Protein AF-A0AB38JGW7-F1 (afdb_monomer)

Mean predicted aligned error: 7.18 Å

Sequence (415 aa):
MLVFEDGLAGRPLFRNVPVREELTQNGTLVRLRLKNPPLSEKGLLETDAIEQSVSQMVRDMLINMCALLDVDLKFEGPDDRDAKRLIEANEWSTLPADQLFDRIYTFDMKNPNYQKMYIEWRKYFIENEQSLFDEDGRVIGRAVLASGLENESTADVWWWPAPDAKTYVGGLLSDYVYNCLGAFSGAPLKADRNSSFPLANPSELQRWASTQIDLMDRKRFASSSTRYGAADLGRSVGVSLPSMPCGILRSGEISPDQLGDWLSTRNEVVIIPDWEINTYHSDSGSLVFRERQQGRQLDLPDNAIVIRLGSRNFFPE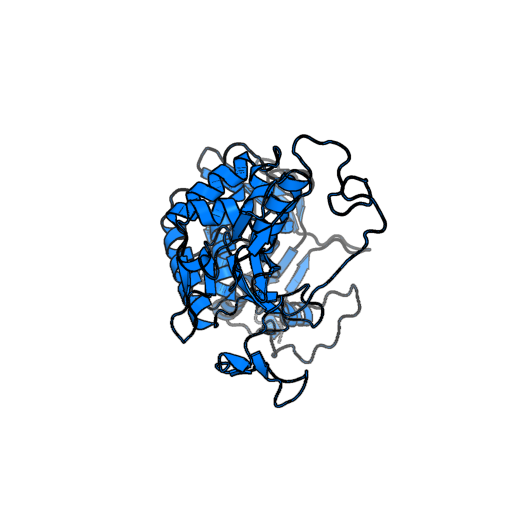EIQKTAKDSRFGDFGDLRLREWNPRNWWYQYGKSGSTALLLEHVLQQWGVTPHQVAEHFEQLALVSDKDTRAPIKLFESDQTVLIEGFRLRRPTEQSE

Structure (mmCIF, N/CA/C/O backbone):
data_AF-A0AB38JGW7-F1
#
_entry.id   AF-A0AB38JGW7-F1
#
loop_
_atom_site.group_PDB
_atom_site.id
_atom_site.type_symbol
_atom_site.label_atom_id
_atom_site.label_alt_id
_atom_site.label_comp_id
_atom_site.label_asym_id
_atom_site.label_entity_id
_atom_site.label_seq_id
_atom_site.pdbx_PDB_ins_code
_atom_site.Cartn_x
_atom_site.Cartn_y
_atom_site.Cartn_z
_atom_site.occupancy
_atom_site.B_iso_or_equiv
_atom_site.auth_seq_id
_atom_site.auth_comp_id
_atom_site.auth_asym_id
_atom_site.auth_atom_id
_atom_site.pdbx_PDB_model_num
ATOM 1 N N . MET A 1 1 ? 5.270 -11.989 -37.630 1.00 60.22 1 MET A N 1
ATOM 2 C CA . MET A 1 1 ? 4.219 -11.121 -38.213 1.00 60.22 1 MET A CA 1
ATOM 3 C C . MET A 1 1 ? 2.990 -11.277 -37.343 1.00 60.22 1 MET A C 1
ATOM 5 O O . MET A 1 1 ? 2.654 -12.416 -37.039 1.00 60.22 1 MET A O 1
ATOM 9 N N . LEU A 1 2 ? 2.376 -10.169 -36.918 1.00 63.53 2 LEU A N 1
ATOM 10 C CA . LEU A 1 2 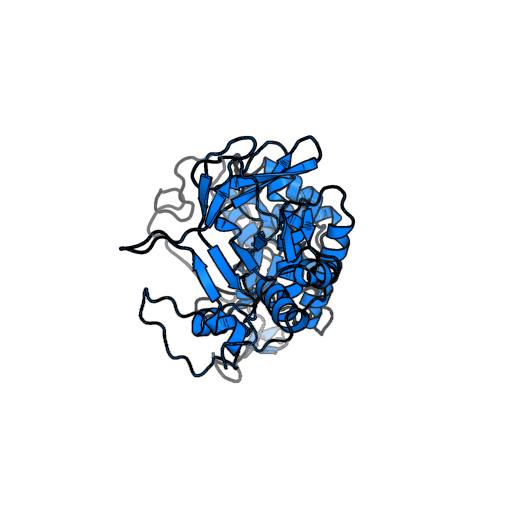? 1.141 -10.206 -36.133 1.00 63.53 2 LEU A CA 1
ATOM 11 C C . LEU A 1 2 ? -0.008 -10.620 -37.050 1.00 63.53 2 LEU A C 1
ATOM 13 O O . LEU A 1 2 ? -0.250 -9.971 -38.070 1.00 63.53 2 LEU A O 1
ATOM 17 N N . VAL A 1 3 ? -0.681 -11.711 -36.702 1.00 68.31 3 VAL A N 1
ATOM 18 C CA . VAL A 1 3 ? -1.895 -12.153 -37.385 1.00 68.31 3 VAL A CA 1
ATOM 19 C C . VAL A 1 3 ? -3.068 -11.900 -36.452 1.00 68.31 3 VAL A C 1
ATOM 21 O O . VAL A 1 3 ? -3.112 -12.415 -35.339 1.00 68.31 3 VAL A O 1
ATOM 24 N N . PHE A 1 4 ? -3.998 -11.070 -36.907 1.00 73.12 4 PHE A N 1
ATOM 25 C CA . PHE A 1 4 ? -5.227 -10.744 -36.195 1.00 73.12 4 PHE A CA 1
ATOM 26 C C . PHE A 1 4 ? -6.352 -11.621 -36.749 1.00 73.12 4 PHE A C 1
ATOM 28 O O . PHE A 1 4 ? -7.123 -11.161 -37.590 1.00 73.12 4 PHE A O 1
ATOM 35 N N . GLU A 1 5 ? -6.401 -12.897 -36.349 1.00 70.50 5 GLU A N 1
ATOM 36 C CA . GLU A 1 5 ? -7.411 -13.842 -36.863 1.00 70.50 5 GLU A CA 1
ATOM 37 C C . GLU A 1 5 ? -8.839 -13.389 -36.520 1.00 70.50 5 GLU A C 1
ATOM 39 O O . GLU A 1 5 ? -9.708 -13.410 -37.387 1.00 70.50 5 GLU A O 1
ATOM 44 N N . ASP A 1 6 ? -9.033 -12.830 -35.322 1.00 62.34 6 ASP A N 1
ATOM 45 C CA . ASP A 1 6 ? -10.312 -12.270 -34.860 1.00 62.34 6 ASP A CA 1
ATOM 46 C C . ASP A 1 6 ? -10.389 -10.733 -35.009 1.00 62.34 6 ASP A C 1
ATOM 48 O O . ASP A 1 6 ? -11.116 -10.039 -34.291 1.00 62.34 6 ASP A O 1
ATOM 52 N N . GLY A 1 7 ? -9.598 -10.155 -35.921 1.00 64.94 7 GLY A N 1
ATOM 53 C CA . GLY A 1 7 ? -9.474 -8.703 -36.072 1.00 64.94 7 GLY A CA 1
ATOM 54 C C . GLY A 1 7 ? -8.821 -8.020 -34.859 1.00 64.94 7 GLY A C 1
ATOM 55 O O . GLY A 1 7 ? -8.140 -8.651 -34.054 1.00 64.94 7 GLY A O 1
ATOM 56 N N . LEU A 1 8 ? -9.008 -6.701 -34.715 1.00 60.09 8 LEU A N 1
ATOM 57 C CA . LEU A 1 8 ? -8.386 -5.909 -33.633 1.00 60.09 8 LEU A CA 1
ATOM 58 C C . LEU A 1 8 ? -8.893 -6.271 -32.223 1.00 60.09 8 LEU A C 1
ATOM 60 O O . LEU A 1 8 ? -8.347 -5.774 -31.240 1.00 60.09 8 LEU A O 1
ATOM 64 N N . ALA A 1 9 ? -9.942 -7.093 -32.127 1.00 50.00 9 ALA A N 1
ATOM 65 C CA . ALA A 1 9 ? -10.519 -7.546 -30.866 1.00 50.00 9 ALA A CA 1
ATOM 66 C C . ALA A 1 9 ? -9.796 -8.774 -30.278 1.00 50.00 9 ALA A C 1
ATOM 68 O O . ALA A 1 9 ? -9.919 -9.029 -29.081 1.00 50.00 9 ALA A O 1
ATOM 69 N N . GLY A 1 10 ? -9.042 -9.522 -31.092 1.00 45.62 10 GLY A N 1
ATOM 70 C CA . GLY A 1 10 ? -8.282 -10.695 -30.656 1.00 45.62 10 GLY A CA 1
ATOM 71 C C . GLY A 1 10 ? -6.842 -10.370 -30.256 1.00 45.62 10 GLY A C 1
ATOM 72 O O . GLY A 1 10 ? -6.245 -9.400 -30.733 1.00 45.62 10 GLY A O 1
ATOM 73 N N . ARG A 1 11 ? -6.243 -11.215 -29.403 1.00 46.97 11 ARG A N 1
ATOM 74 C CA . ARG A 1 11 ? -4.789 -11.186 -29.182 1.00 46.97 11 ARG A CA 1
ATOM 75 C C . ARG A 1 11 ? -4.101 -11.591 -30.490 1.00 46.97 11 ARG A C 1
ATOM 77 O O . ARG A 1 11 ? -4.395 -12.671 -30.998 1.00 46.97 11 ARG A O 1
ATOM 84 N N . PRO A 1 12 ? -3.195 -10.768 -31.042 1.00 62.00 12 PRO A N 1
ATOM 85 C CA . PRO A 1 12 ? -2.513 -11.137 -32.267 1.00 62.00 12 PRO A CA 1
ATOM 86 C C . PRO A 1 12 ? -1.656 -12.379 -32.033 1.00 62.00 12 PRO A C 1
ATOM 88 O O . PRO A 1 12 ? -0.916 -12.467 -31.052 1.00 62.00 12 PRO A O 1
ATOM 91 N N . LEU A 1 13 ? -1.741 -13.329 -32.958 1.00 61.72 13 LEU A N 1
ATOM 92 C CA . LEU A 1 13 ? -0.925 -14.530 -32.932 1.00 61.72 13 LEU A CA 1
ATOM 93 C C . LEU A 1 13 ? 0.419 -14.248 -33.604 1.00 61.72 13 LEU A C 1
ATOM 95 O O . LEU A 1 13 ? 0.492 -13.664 -34.693 1.00 61.72 13 LEU A O 1
ATOM 99 N N . PHE A 1 14 ? 1.495 -14.684 -32.953 1.00 56.22 14 PHE A N 1
ATOM 100 C CA . PHE A 1 14 ? 2.815 -14.727 -33.561 1.00 56.22 14 PHE A CA 1
ATOM 101 C C . PHE A 1 14 ? 2.929 -16.001 -34.390 1.00 56.22 14 PHE A C 1
ATOM 103 O O . PHE A 1 14 ? 2.979 -17.102 -33.848 1.00 56.22 14 PHE A O 1
ATOM 110 N N . ARG A 1 15 ? 3.013 -15.855 -35.715 1.00 76.25 15 ARG A N 1
ATOM 111 C CA . ARG A 1 15 ? 3.479 -16.942 -36.583 1.00 76.25 15 ARG A CA 1
ATOM 112 C C . ARG A 1 15 ? 4.922 -16.714 -37.005 1.00 76.25 15 ARG A C 1
ATOM 114 O O . ARG A 1 15 ? 5.319 -15.571 -37.274 1.00 76.25 15 ARG A O 1
ATOM 121 N N . ASN A 1 16 ? 5.656 -17.816 -37.144 1.00 65.00 16 ASN A N 1
ATOM 122 C CA . ASN A 1 16 ? 6.935 -17.824 -37.841 1.00 65.00 16 ASN A CA 1
ATOM 123 C C . ASN A 1 16 ? 6.730 -17.306 -39.266 1.00 65.00 16 ASN A C 1
ATOM 125 O O . ASN A 1 16 ? 5.811 -17.718 -39.982 1.00 65.00 16 ASN A O 1
ATOM 129 N N . VAL A 1 17 ? 7.567 -16.349 -39.647 1.00 65.19 17 VAL A N 1
ATOM 130 C CA . VAL A 1 17 ? 7.479 -15.671 -40.934 1.00 65.19 17 VAL A CA 1
ATOM 131 C C . VAL A 1 17 ? 8.512 -16.307 -41.860 1.00 65.19 17 VAL A C 1
ATOM 133 O O . VAL A 1 17 ? 9.681 -16.367 -41.492 1.00 65.19 17 VAL A O 1
ATOM 136 N N . PRO A 1 18 ? 8.121 -16.821 -43.037 1.00 75.25 18 PRO A N 1
ATOM 137 C CA . PRO A 1 18 ? 9.083 -17.239 -44.048 1.00 75.25 18 PRO A CA 1
ATOM 138 C C . PRO A 1 18 ? 10.001 -16.065 -44.414 1.00 75.25 18 PRO A C 1
ATOM 140 O O . PRO A 1 18 ? 9.517 -14.946 -44.517 1.00 75.25 18 PRO A O 1
ATOM 143 N N . VAL A 1 19 ? 11.278 -16.318 -44.717 1.00 74.19 19 VAL A N 1
ATOM 144 C CA . VAL A 1 19 ? 12.294 -15.288 -45.058 1.00 74.19 19 VAL A CA 1
ATOM 145 C C . VAL A 1 19 ? 11.811 -14.253 -46.095 1.00 74.19 19 VAL A C 1
ATOM 147 O O . VAL A 1 19 ? 12.186 -13.090 -46.058 1.00 74.19 19 VAL A O 1
ATOM 150 N N . ARG A 1 20 ? 10.924 -14.648 -47.015 1.00 76.62 20 ARG A N 1
ATOM 151 C CA . ARG A 1 20 ? 10.326 -13.766 -48.039 1.00 76.62 20 ARG A CA 1
ATOM 152 C C . ARG A 1 20 ? 9.275 -12.768 -47.524 1.00 76.62 20 ARG A C 1
ATOM 154 O O . ARG A 1 20 ? 8.905 -11.856 -48.251 1.00 76.62 20 ARG A O 1
ATOM 161 N N . GLU A 1 21 ? 8.733 -12.999 -46.335 1.00 66.94 21 GLU A N 1
ATOM 162 C CA . GLU A 1 21 ? 7.707 -12.182 -45.675 1.00 66.94 21 GLU A CA 1
ATOM 163 C C . GLU A 1 21 ? 8.296 -11.387 -44.498 1.00 66.94 21 GLU A C 1
ATOM 165 O O . GLU A 1 21 ? 7.583 -10.609 -43.859 1.00 66.94 21 GLU A O 1
ATOM 170 N N . GLU A 1 22 ? 9.587 -11.572 -44.200 1.00 68.44 22 GLU A N 1
ATOM 171 C CA . GLU A 1 22 ? 10.311 -10.693 -43.292 1.00 68.44 22 GLU A CA 1
ATOM 172 C C . GLU A 1 22 ? 10.326 -9.283 -43.881 1.00 68.44 22 GLU A C 1
ATOM 174 O O . GLU A 1 22 ? 10.636 -9.065 -45.055 1.00 68.44 22 GLU A O 1
ATOM 179 N N . LEU A 1 23 ? 9.944 -8.307 -43.062 1.00 62.38 23 LEU A N 1
ATOM 180 C CA . LEU A 1 23 ? 9.947 -6.917 -43.484 1.00 62.38 23 LEU A CA 1
ATOM 181 C C . LEU A 1 23 ? 11.404 -6.489 -43.682 1.00 62.38 23 LEU A C 1
ATOM 183 O O . LEU A 1 23 ? 12.185 -6.437 -42.738 1.00 62.38 23 LEU A O 1
ATOM 187 N N . THR A 1 24 ? 11.763 -6.162 -44.922 1.00 64.81 24 THR A N 1
ATOM 188 C CA . THR A 1 24 ? 13.088 -5.635 -45.288 1.00 64.81 24 THR A CA 1
ATOM 189 C C . THR A 1 24 ? 13.316 -4.202 -44.796 1.00 64.81 24 THR A C 1
ATOM 191 O O . THR A 1 24 ? 14.420 -3.673 -44.912 1.00 64.81 24 THR A O 1
ATOM 194 N N . GLN A 1 25 ? 12.276 -3.564 -44.256 1.00 57.41 25 GLN A N 1
ATOM 195 C CA . GLN A 1 25 ? 12.284 -2.223 -43.683 1.00 57.41 25 GLN A CA 1
ATOM 196 C C . GLN A 1 25 ? 11.546 -2.229 -42.340 1.00 57.41 25 GLN A C 1
ATOM 198 O O . GLN A 1 25 ? 10.728 -3.109 -42.077 1.00 57.41 25 GLN A O 1
ATOM 203 N N . ASN A 1 26 ? 11.835 -1.237 -41.495 1.00 58.88 26 ASN A N 1
ATOM 204 C CA . ASN A 1 26 ? 11.199 -1.060 -40.186 1.00 58.88 26 ASN A CA 1
ATOM 205 C C . ASN A 1 26 ? 9.671 -1.201 -40.295 1.00 58.88 26 ASN A C 1
ATOM 207 O O . ASN A 1 26 ? 9.071 -0.576 -41.167 1.00 58.88 26 ASN A O 1
ATOM 211 N N . GLY A 1 27 ? 9.052 -1.994 -39.411 1.00 72.94 27 GLY A N 1
ATOM 212 C CA . GLY A 1 27 ? 7.640 -2.362 -39.551 1.00 72.94 27 GLY A CA 1
ATOM 213 C C . GLY A 1 27 ? 6.692 -1.165 -39.581 1.00 72.94 27 GLY A C 1
ATOM 214 O O . GLY A 1 27 ? 6.035 -0.922 -40.589 1.00 72.94 27 GLY A O 1
ATOM 215 N N . THR A 1 28 ? 6.669 -0.374 -38.509 1.00 77.19 28 THR A N 1
ATOM 216 C CA . THR A 1 28 ? 5.819 0.820 -38.409 1.00 77.19 28 THR A CA 1
ATOM 217 C C . THR A 1 28 ? 6.679 2.030 -38.082 1.00 77.19 28 THR A C 1
ATOM 219 O O . THR A 1 28 ? 7.372 2.043 -37.067 1.00 77.19 28 THR A O 1
ATOM 222 N N . LEU A 1 29 ? 6.612 3.071 -38.916 1.00 81.94 29 LEU A N 1
ATOM 223 C CA . LEU A 1 29 ? 7.242 4.358 -38.633 1.00 81.94 29 LEU A CA 1
ATOM 224 C C . LEU A 1 29 ? 6.202 5.342 -38.095 1.00 81.94 29 LEU A C 1
ATOM 226 O O . LEU A 1 29 ? 5.316 5.781 -38.826 1.00 81.94 29 LEU A O 1
ATOM 230 N N . VAL A 1 30 ? 6.353 5.735 -36.832 1.00 81.75 30 VAL A N 1
ATOM 231 C CA . VAL A 1 30 ? 5.539 6.782 -36.205 1.00 81.75 30 VAL A CA 1
ATOM 232 C C . VAL A 1 30 ? 6.363 8.065 -36.127 1.00 81.75 30 VAL A C 1
ATOM 234 O O . VAL A 1 30 ? 7.494 8.054 -35.649 1.00 81.75 30 VAL A O 1
ATOM 237 N N . ARG A 1 31 ? 5.807 9.185 -36.605 1.00 86.69 31 ARG A N 1
ATOM 238 C CA . ARG A 1 31 ? 6.418 10.518 -36.490 1.00 86.69 31 ARG A CA 1
ATOM 239 C C . ARG A 1 31 ? 5.485 11.437 -35.720 1.00 86.69 31 ARG A C 1
ATOM 241 O O . ARG A 1 31 ? 4.328 11.597 -36.096 1.00 86.69 31 ARG A O 1
ATOM 248 N N . LEU A 1 32 ? 6.011 12.065 -34.677 1.00 85.69 32 LEU A N 1
ATOM 249 C CA . LEU A 1 32 ? 5.280 13.009 -33.841 1.00 85.69 32 LEU A CA 1
ATOM 250 C C . LEU A 1 32 ? 5.954 14.376 -33.932 1.00 85.69 32 LEU A C 1
ATOM 252 O O . LEU A 1 32 ? 7.172 14.486 -33.809 1.00 85.69 32 LEU A O 1
ATOM 256 N N . ARG A 1 33 ? 5.157 15.425 -34.153 1.00 92.00 33 ARG A N 1
ATOM 257 C CA . ARG A 1 33 ? 5.621 16.813 -34.082 1.00 92.00 33 ARG A CA 1
ATOM 258 C C . ARG A 1 33 ? 5.143 17.412 -32.767 1.00 92.00 33 ARG A C 1
ATOM 260 O O . ARG A 1 33 ? 3.940 17.563 -32.565 1.00 92.00 33 ARG A O 1
ATOM 267 N N . LEU A 1 34 ? 6.080 17.759 -31.890 1.00 89.31 34 LEU A N 1
ATOM 268 C CA . LEU A 1 34 ? 5.763 18.408 -30.621 1.00 89.31 34 LEU A CA 1
ATOM 269 C C . LEU A 1 34 ? 5.289 19.846 -30.865 1.00 89.31 34 LEU A C 1
ATOM 271 O O . LEU A 1 34 ? 5.826 20.548 -31.725 1.00 89.31 34 LEU A O 1
ATOM 275 N N . LYS A 1 35 ? 4.266 20.275 -30.115 1.00 94.06 35 LYS A N 1
ATOM 276 C CA . LYS A 1 35 ? 3.752 21.655 -30.173 1.00 94.06 35 LYS A CA 1
ATOM 277 C C . LYS A 1 35 ? 4.734 22.648 -29.557 1.00 94.06 35 LYS A C 1
ATOM 279 O O . LYS A 1 35 ? 4.896 23.742 -30.084 1.00 94.06 35 LYS A O 1
ATOM 284 N N . ASN A 1 36 ? 5.379 22.240 -28.467 1.00 92.44 36 ASN A N 1
ATOM 285 C CA . ASN A 1 36 ? 6.357 23.035 -27.741 1.00 92.44 36 ASN A CA 1
ATOM 286 C C . ASN A 1 36 ? 7.736 22.357 -27.815 1.00 92.44 36 ASN A C 1
ATOM 288 O O . ASN A 1 36 ? 7.797 21.127 -27.930 1.00 92.44 36 ASN A O 1
ATOM 292 N N . PRO A 1 37 ? 8.840 23.122 -27.737 1.00 87.25 37 PRO A N 1
ATOM 293 C CA . PRO A 1 37 ? 10.176 22.555 -27.584 1.00 87.25 37 PRO A CA 1
ATOM 294 C C . PRO A 1 37 ? 10.247 21.611 -26.370 1.00 87.25 37 PRO A C 1
ATOM 296 O O . PRO A 1 37 ? 9.626 21.928 -25.352 1.00 87.25 37 PRO A O 1
ATOM 299 N N . PRO A 1 38 ? 11.010 20.498 -26.428 1.00 86.31 38 PRO A N 1
ATOM 300 C CA . PRO A 1 38 ? 11.108 19.541 -25.322 1.00 86.31 38 PRO A CA 1
ATOM 301 C C . PRO A 1 38 ? 11.465 20.174 -23.972 1.00 86.31 38 PRO A C 1
ATOM 303 O O . PRO A 1 38 ? 10.896 19.775 -22.966 1.00 86.31 38 PRO A O 1
ATOM 306 N N . LEU A 1 39 ? 12.344 21.182 -23.984 1.00 86.31 39 LEU A N 1
ATOM 307 C CA . LEU A 1 39 ? 12.872 21.905 -22.816 1.00 86.31 39 LEU A CA 1
ATOM 308 C C . LEU A 1 39 ? 12.099 23.188 -22.460 1.00 86.31 39 LEU A C 1
ATOM 310 O O . LEU A 1 39 ? 12.620 24.079 -21.805 1.00 86.31 39 LEU A O 1
ATOM 314 N N . SER A 1 40 ? 10.897 23.381 -22.991 1.00 87.12 40 SER A N 1
ATOM 315 C CA . SER A 1 40 ? 10.069 24.498 -22.519 1.00 87.12 40 SER A CA 1
ATOM 316 C C . SER A 1 40 ? 9.300 24.080 -21.267 1.00 87.12 40 SER A C 1
ATOM 318 O O . SER A 1 40 ? 9.058 22.892 -21.073 1.00 87.12 40 SER A O 1
ATOM 320 N N . GLU A 1 41 ? 8.822 25.039 -20.472 1.00 85.12 41 GLU A N 1
ATOM 321 C CA . GLU A 1 41 ? 7.916 24.770 -19.336 1.00 85.12 41 GLU A CA 1
ATOM 322 C C . GLU A 1 41 ? 6.666 23.966 -19.742 1.00 85.12 41 GLU A C 1
ATOM 324 O O . GLU A 1 41 ? 6.075 23.266 -18.935 1.00 85.12 41 GLU A O 1
ATOM 329 N N . LYS A 1 42 ? 6.247 24.070 -21.011 1.00 88.81 42 LYS A N 1
ATOM 330 C CA . LYS A 1 42 ? 5.123 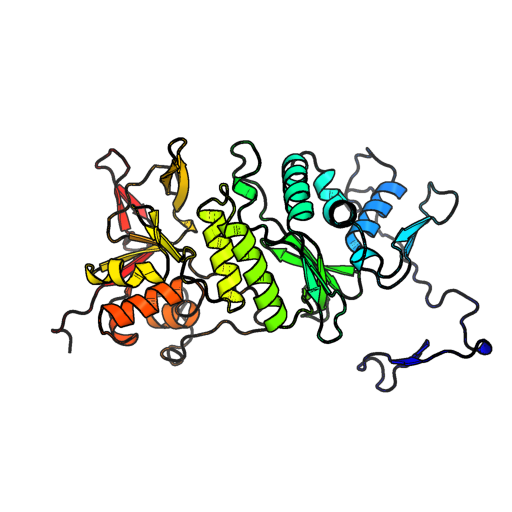23.315 -21.599 1.00 88.81 42 LYS A CA 1
ATOM 331 C C . LYS A 1 42 ? 5.593 22.176 -22.513 1.00 88.81 42 LYS A C 1
ATOM 333 O O . LYS A 1 42 ? 4.829 21.695 -23.358 1.00 88.81 42 LYS A O 1
ATOM 338 N N . GLY A 1 43 ? 6.881 21.862 -22.459 1.00 87.56 43 GLY A N 1
ATOM 339 C CA . GLY A 1 43 ? 7.554 20.824 -23.224 1.00 87.56 43 GLY A CA 1
ATOM 340 C C . GLY A 1 43 ? 7.452 19.471 -22.538 1.00 87.56 43 GLY A C 1
ATOM 341 O O . GLY A 1 43 ? 7.011 19.379 -21.406 1.00 87.56 43 GLY A O 1
ATOM 342 N N . LEU A 1 44 ? 7.880 18.412 -23.225 1.00 86.25 44 LEU A N 1
ATOM 343 C CA . LEU A 1 44 ? 7.833 17.046 -22.687 1.00 86.25 44 LEU A CA 1
ATOM 344 C C . LEU A 1 44 ? 8.710 16.852 -21.437 1.00 86.25 44 LEU A C 1
ATOM 346 O O . LEU A 1 44 ? 8.422 15.978 -20.633 1.00 86.25 44 LEU A O 1
ATOM 350 N N . LEU A 1 45 ? 9.796 17.619 -21.312 1.00 85.56 45 LEU A N 1
ATOM 351 C CA . LEU A 1 45 ? 10.763 17.484 -20.220 1.00 85.56 45 LEU A CA 1
ATOM 352 C C . LEU A 1 45 ? 10.546 18.512 -19.099 1.00 85.56 45 LEU A C 1
ATOM 354 O O . LEU A 1 45 ? 11.249 18.441 -18.099 1.00 85.56 45 LEU A O 1
ATOM 358 N N . GLU A 1 46 ? 9.622 19.463 -19.292 1.00 84.19 46 GLU A N 1
ATOM 359 C CA . GLU A 1 46 ? 9.162 20.447 -18.295 1.00 84.19 46 GLU A CA 1
ATOM 360 C C . GLU A 1 46 ? 10.275 21.154 -17.490 1.00 84.19 46 GLU A C 1
ATOM 362 O O . GLU A 1 46 ? 10.097 21.487 -16.323 1.00 84.19 46 GLU A O 1
ATOM 367 N N . THR A 1 47 ? 11.433 21.416 -18.103 1.00 77.06 47 THR A N 1
ATOM 368 C CA . THR A 1 47 ? 12.543 22.136 -17.456 1.00 77.06 47 THR A CA 1
ATOM 369 C C . THR A 1 47 ? 13.239 23.074 -18.428 1.00 77.06 47 THR A C 1
ATOM 371 O O . THR A 1 47 ? 13.524 22.693 -19.565 1.00 77.06 47 THR A O 1
ATOM 374 N N . ASP A 1 48 ? 13.539 24.285 -17.960 1.00 62.78 48 ASP A N 1
ATOM 375 C CA . ASP A 1 48 ? 14.365 25.291 -18.630 1.00 62.78 48 ASP A CA 1
ATOM 376 C C . ASP A 1 48 ? 15.818 25.316 -18.105 1.00 62.78 48 ASP A C 1
ATOM 378 O O . ASP A 1 48 ? 16.705 25.882 -18.751 1.00 62.78 48 ASP A O 1
ATOM 382 N N . ALA A 1 49 ? 16.085 24.652 -16.975 1.00 63.09 49 ALA A N 1
ATOM 383 C CA . ALA A 1 49 ? 17.402 24.511 -16.368 1.00 63.09 49 ALA A CA 1
ATOM 384 C C . ALA A 1 49 ? 18.058 23.186 -16.795 1.00 63.09 49 ALA A C 1
ATOM 386 O O . ALA A 1 49 ? 17.591 22.091 -16.471 1.00 63.09 49 ALA A O 1
ATOM 387 N N . ILE A 1 50 ? 19.159 23.287 -17.543 1.00 62.28 50 ILE A N 1
ATOM 388 C CA . ILE A 1 50 ? 19.842 22.142 -18.154 1.00 62.28 50 ILE A CA 1
ATOM 389 C C . ILE A 1 50 ? 21.114 21.817 -17.361 1.00 62.28 50 ILE A C 1
ATOM 391 O O . ILE A 1 50 ? 22.162 22.418 -17.590 1.00 62.28 50 ILE A O 1
ATOM 395 N N . GLU A 1 51 ? 21.051 20.831 -16.466 1.00 74.94 51 GLU A N 1
ATOM 396 C CA . GLU A 1 51 ? 22.261 20.197 -15.908 1.00 74.94 51 GLU A CA 1
ATOM 397 C C . GLU A 1 51 ? 22.779 19.046 -16.796 1.00 74.94 51 GLU A C 1
ATOM 399 O O . GLU A 1 51 ? 23.930 18.628 -16.677 1.00 74.94 51 GLU A O 1
ATOM 404 N N . GLN A 1 52 ? 21.939 18.518 -17.698 1.00 82.62 52 GLN A N 1
ATOM 405 C CA . GLN A 1 52 ? 22.215 17.344 -18.540 1.00 82.62 52 GLN A CA 1
ATOM 406 C C . GLN A 1 52 ? 21.703 17.565 -19.967 1.00 82.62 52 GLN A C 1
ATOM 408 O O . GLN A 1 52 ? 20.717 18.261 -20.163 1.00 82.62 52 GLN A O 1
ATOM 413 N N . SER A 1 53 ? 22.330 16.958 -20.981 1.00 88.75 53 SER A N 1
ATOM 414 C CA . SER A 1 53 ? 21.873 17.126 -22.370 1.00 88.75 53 SER A CA 1
ATOM 415 C C . SER A 1 53 ? 20.466 16.558 -22.604 1.00 88.75 53 SER A C 1
ATOM 417 O O . SER A 1 53 ? 20.052 15.604 -21.941 1.00 88.75 53 SER A O 1
ATOM 419 N N . VAL A 1 54 ? 19.755 17.080 -23.615 1.00 87.88 54 VAL A N 1
ATOM 420 C CA . VAL A 1 54 ? 18.430 16.570 -24.034 1.00 87.88 54 VAL A CA 1
ATOM 421 C C . VAL A 1 54 ? 18.487 15.067 -24.288 1.00 87.88 54 VAL A C 1
ATOM 423 O O . VAL A 1 54 ? 17.613 14.324 -23.844 1.00 87.88 54 VAL A O 1
ATOM 426 N N . SER A 1 55 ? 19.539 14.607 -24.971 1.00 91.44 55 SER A N 1
ATOM 427 C CA . SER A 1 55 ? 19.732 13.187 -25.265 1.00 91.44 55 SER A CA 1
ATOM 428 C C . SER A 1 55 ? 19.844 12.348 -23.987 1.00 91.44 55 SER A C 1
ATOM 430 O O . SER A 1 55 ? 19.309 11.245 -23.943 1.00 91.44 55 SER A O 1
ATOM 432 N N . GLN A 1 56 ? 20.499 12.856 -22.935 1.00 90.44 56 GLN A N 1
ATOM 433 C CA . GLN A 1 56 ? 20.599 12.147 -21.657 1.00 90.44 56 GLN A CA 1
ATOM 434 C C . GLN A 1 56 ? 19.262 12.103 -20.912 1.00 90.44 56 GLN A C 1
ATOM 436 O O . GLN A 1 56 ? 18.867 11.039 -20.446 1.00 90.44 56 GLN A O 1
ATOM 441 N N . MET A 1 57 ? 18.532 13.217 -20.866 1.00 89.31 57 MET A N 1
ATOM 442 C CA . MET A 1 57 ? 17.226 13.269 -20.204 1.00 89.31 57 MET A CA 1
ATOM 443 C C . MET A 1 57 ? 16.220 12.311 -20.851 1.00 89.31 57 MET A C 1
ATOM 445 O O . MET A 1 57 ? 15.512 11.579 -20.162 1.00 89.31 57 MET A O 1
ATOM 449 N N . VAL A 1 58 ? 16.188 12.267 -22.189 1.00 91.38 58 VAL A N 1
ATOM 450 C CA . VAL A 1 58 ? 15.328 11.330 -22.923 1.00 91.38 58 VAL A CA 1
ATOM 451 C C . VAL A 1 58 ? 15.784 9.886 -22.712 1.00 91.38 58 VAL A C 1
ATOM 453 O O . VAL A 1 58 ? 14.934 9.016 -22.551 1.00 91.38 58 VAL A O 1
ATOM 456 N N . ARG A 1 59 ? 17.096 9.613 -22.656 1.00 93.00 59 ARG A N 1
ATOM 457 C CA . ARG A 1 59 ? 17.606 8.279 -22.297 1.00 93.00 59 ARG A CA 1
ATOM 458 C C . ARG A 1 59 ? 17.100 7.827 -20.935 1.00 93.00 59 ARG A C 1
ATOM 460 O O . ARG A 1 59 ? 16.575 6.724 -20.848 1.00 93.00 59 ARG A O 1
ATOM 467 N N . ASP A 1 60 ? 17.236 8.658 -19.906 1.00 92.19 60 ASP A N 1
ATOM 468 C CA . ASP A 1 60 ? 16.792 8.311 -18.552 1.00 92.19 60 ASP A CA 1
ATOM 469 C C . ASP A 1 60 ? 15.279 8.066 -18.515 1.00 92.19 60 ASP A C 1
ATOM 471 O O . ASP A 1 60 ? 14.820 7.087 -17.926 1.00 92.19 60 ASP A O 1
ATOM 475 N N . MET A 1 61 ? 14.510 8.903 -19.222 1.00 92.19 61 MET A N 1
ATOM 476 C CA . MET A 1 61 ? 13.064 8.737 -19.372 1.00 92.19 61 MET A CA 1
ATOM 477 C C . MET A 1 61 ? 12.707 7.402 -20.016 1.00 92.19 61 MET A C 1
ATOM 479 O O . MET A 1 61 ? 11.884 6.662 -19.485 1.00 92.19 61 MET A O 1
ATOM 483 N N . LEU A 1 62 ? 13.355 7.068 -21.131 1.00 95.31 62 LEU A N 1
ATOM 484 C CA . LEU A 1 62 ? 13.133 5.814 -21.839 1.00 95.31 62 LEU A CA 1
ATOM 485 C C . LEU A 1 62 ? 13.538 4.605 -20.994 1.00 95.31 62 LEU A C 1
ATOM 487 O O . LEU A 1 62 ? 12.783 3.645 -20.929 1.00 95.31 62 LEU A O 1
ATOM 491 N N . ILE A 1 63 ? 14.686 4.648 -20.318 1.00 95.44 63 ILE A N 1
ATOM 492 C CA . ILE A 1 63 ? 15.140 3.573 -19.424 1.00 95.44 63 ILE A CA 1
ATOM 493 C C . ILE A 1 63 ? 14.104 3.324 -18.323 1.00 95.44 63 ILE A C 1
ATOM 495 O O . ILE A 1 63 ? 13.772 2.174 -18.039 1.00 95.44 63 ILE A O 1
ATOM 499 N N . ASN A 1 64 ? 13.550 4.394 -17.752 1.00 94.75 64 ASN A N 1
ATOM 500 C CA . ASN A 1 64 ? 12.547 4.296 -16.704 1.00 94.75 64 ASN A CA 1
ATOM 501 C C . ASN A 1 64 ? 11.207 3.750 -17.205 1.00 94.75 64 ASN A C 1
ATOM 503 O O . ASN A 1 64 ? 10.644 2.827 -16.614 1.00 94.75 64 ASN A O 1
ATOM 507 N N . MET A 1 65 ? 10.706 4.323 -18.301 1.00 95.31 65 MET A N 1
ATOM 508 C CA . MET A 1 65 ? 9.408 3.986 -18.878 1.00 95.31 65 MET A CA 1
ATOM 509 C C . MET A 1 65 ? 9.399 2.613 -19.541 1.00 95.31 65 MET A C 1
ATOM 511 O O . MET A 1 65 ? 8.342 2.006 -19.624 1.00 95.31 65 MET A O 1
ATOM 515 N N . CYS A 1 66 ? 10.546 2.119 -20.001 1.00 97.06 66 CYS A N 1
ATOM 516 C CA . CYS A 1 66 ? 10.655 0.913 -20.816 1.00 97.06 66 CYS A CA 1
ATOM 517 C C . CYS A 1 66 ? 11.457 -0.205 -20.131 1.00 97.06 66 CYS A C 1
ATOM 519 O O . CYS A 1 66 ? 12.018 -1.072 -20.804 1.00 97.06 66 CYS A O 1
ATOM 521 N N . ALA A 1 67 ? 11.565 -0.173 -18.800 1.00 97.00 67 ALA A N 1
ATOM 522 C CA . ALA A 1 67 ? 12.475 -1.039 -18.053 1.00 97.00 67 ALA A CA 1
ATOM 523 C C . ALA A 1 67 ? 12.231 -2.543 -18.277 1.00 97.00 67 ALA A C 1
ATOM 525 O O . ALA A 1 67 ? 13.170 -3.328 -18.142 1.00 97.00 67 ALA A O 1
ATOM 526 N N . LEU A 1 68 ? 10.990 -2.926 -18.606 1.00 97.50 68 LEU A N 1
ATOM 527 C CA . LEU A 1 68 ? 10.522 -4.311 -18.724 1.00 97.50 68 LEU A CA 1
ATOM 528 C C . LEU A 1 68 ? 10.216 -4.732 -20.177 1.00 97.50 68 LEU A C 1
ATOM 530 O O . LEU A 1 68 ? 9.451 -5.671 -20.392 1.00 97.50 68 LEU A O 1
ATOM 534 N N . LEU A 1 69 ? 10.761 -4.040 -21.185 1.00 96.44 69 LEU A N 1
ATOM 535 C CA . LEU A 1 69 ? 10.512 -4.385 -22.591 1.00 96.44 69 LEU A CA 1
ATOM 536 C C . LEU A 1 69 ? 10.904 -5.827 -22.934 1.00 96.44 69 LEU A C 1
ATOM 538 O O . LEU A 1 69 ? 11.960 -6.327 -22.550 1.00 96.44 69 LEU A O 1
ATOM 542 N N . ASP A 1 70 ? 10.063 -6.456 -23.750 1.00 94.12 70 ASP A N 1
ATOM 543 C CA . ASP A 1 70 ? 10.277 -7.762 -24.377 1.00 94.12 70 ASP A CA 1
ATOM 544 C C . ASP A 1 70 ? 10.969 -7.655 -25.749 1.00 94.12 70 ASP A C 1
ATOM 546 O O . ASP A 1 70 ? 11.139 -8.651 -26.454 1.00 94.12 70 ASP A O 1
ATOM 550 N N . VAL A 1 71 ? 11.393 -6.442 -26.115 1.00 93.00 71 VAL A N 1
ATOM 551 C CA . VAL A 1 71 ? 12.095 -6.092 -27.351 1.00 93.00 71 VAL A CA 1
ATOM 552 C C . VAL A 1 71 ? 13.283 -5.176 -27.060 1.00 93.00 71 VAL A C 1
ATOM 554 O O . VAL A 1 71 ? 13.296 -4.442 -26.073 1.00 93.00 71 VAL A O 1
ATOM 557 N N . ASP A 1 72 ? 14.266 -5.174 -27.958 1.00 96.12 72 ASP A N 1
ATOM 558 C CA . ASP A 1 72 ? 15.405 -4.262 -27.870 1.00 96.12 72 ASP A CA 1
ATOM 559 C C . ASP A 1 72 ? 14.970 -2.807 -28.105 1.00 96.12 72 ASP A C 1
ATOM 561 O O . ASP A 1 72 ? 14.360 -2.479 -29.128 1.00 96.12 72 ASP A O 1
ATOM 565 N N . LEU A 1 73 ? 15.377 -1.905 -27.210 1.00 95.88 73 LEU A N 1
ATOM 566 C CA . LEU A 1 73 ? 15.213 -0.464 -27.379 1.00 95.88 73 LEU A CA 1
ATOM 567 C C . LEU A 1 73 ? 16.539 0.174 -27.767 1.00 95.88 73 LEU A C 1
ATOM 569 O O . LEU A 1 73 ? 17.510 0.127 -27.010 1.00 95.88 73 LEU A O 1
ATOM 573 N N . LYS A 1 74 ? 16.566 0.835 -28.924 1.00 96.75 74 LYS A N 1
ATOM 574 C CA . LYS A 1 74 ? 17.687 1.675 -29.358 1.00 96.75 74 LYS A CA 1
ATOM 575 C C . LYS A 1 74 ? 17.252 3.133 -29.424 1.00 96.75 74 LYS A C 1
ATOM 577 O O . LYS A 1 74 ? 16.137 3.425 -29.847 1.00 96.75 74 LYS A O 1
ATOM 582 N N . PHE A 1 75 ? 18.140 4.035 -29.027 1.00 95.62 75 PHE A N 1
ATOM 583 C CA . PHE A 1 75 ? 17.901 5.471 -29.027 1.00 95.62 75 PHE A CA 1
ATOM 584 C C . PHE A 1 75 ? 19.086 6.223 -29.630 1.00 95.62 75 PHE A C 1
ATOM 586 O O . PHE A 1 75 ? 20.242 5.954 -29.302 1.00 95.62 75 PHE A O 1
ATOM 593 N N . GLU A 1 76 ? 18.767 7.195 -30.476 1.00 95.81 76 GLU A N 1
ATOM 594 C CA . GLU A 1 76 ? 19.694 8.154 -31.066 1.00 95.81 76 GLU A CA 1
ATOM 595 C C . GLU A 1 76 ? 19.127 9.551 -30.815 1.00 95.81 76 GLU A C 1
ATOM 597 O O . GLU A 1 76 ? 18.075 9.912 -31.350 1.00 95.81 76 GLU A O 1
ATOM 602 N N . GLY A 1 77 ? 19.771 10.305 -29.927 1.00 91.62 77 GLY A N 1
ATOM 603 C CA . GLY A 1 77 ? 19.414 11.685 -29.638 1.00 91.62 77 GLY A CA 1
ATOM 604 C C . GLY A 1 77 ? 20.122 12.671 -30.572 1.00 91.62 77 GLY A C 1
ATOM 605 O O . GLY A 1 77 ? 21.041 12.290 -31.294 1.00 91.62 77 GLY A O 1
ATOM 606 N N . PRO A 1 78 ? 19.749 13.963 -30.531 1.00 89.19 78 PRO A N 1
ATOM 607 C CA . PRO A 1 78 ? 20.390 15.009 -31.335 1.00 89.19 78 PRO A CA 1
ATOM 608 C C . PRO A 1 78 ? 21.908 15.127 -31.137 1.00 89.19 78 PRO A C 1
ATOM 610 O O . PRO A 1 78 ? 22.601 15.624 -32.022 1.00 89.19 78 PRO A O 1
ATOM 613 N N . ASP A 1 79 ? 22.410 14.688 -29.979 1.00 87.75 79 ASP A N 1
ATOM 614 C CA . ASP A 1 79 ? 23.824 14.782 -29.603 1.00 87.75 79 ASP A CA 1
ATOM 615 C C . ASP A 1 79 ? 24.598 13.471 -29.847 1.00 87.75 79 ASP A C 1
ATOM 617 O O . ASP A 1 79 ? 25.792 13.392 -29.549 1.00 87.75 79 ASP A O 1
ATOM 621 N N . ASP A 1 80 ? 23.936 12.418 -30.338 1.00 91.00 80 ASP A N 1
ATOM 622 C CA . ASP A 1 80 ? 24.565 11.123 -30.593 1.00 91.00 80 ASP A CA 1
ATOM 623 C C . ASP A 1 80 ? 25.052 10.997 -32.040 1.00 91.00 80 ASP A C 1
ATOM 625 O O . ASP A 1 80 ? 24.502 11.586 -32.966 1.00 91.00 80 ASP A O 1
ATOM 629 N N . ARG A 1 81 ? 26.113 10.207 -32.237 1.00 93.19 81 ARG A N 1
ATOM 630 C CA . ARG A 1 81 ? 26.620 9.864 -33.577 1.00 93.19 81 ARG A CA 1
ATOM 631 C C . ARG A 1 81 ? 25.918 8.648 -34.179 1.00 93.19 81 ARG A C 1
ATOM 633 O O . ARG A 1 81 ? 25.983 8.456 -35.389 1.00 93.19 81 ARG A O 1
ATOM 640 N N . ASP A 1 82 ? 25.344 7.809 -33.325 1.00 94.81 82 ASP A N 1
ATOM 641 C CA . ASP A 1 82 ? 24.803 6.499 -33.647 1.00 94.81 82 ASP A CA 1
ATOM 642 C C . ASP A 1 82 ? 23.774 6.061 -32.596 1.00 94.81 82 ASP A C 1
ATOM 644 O O . ASP A 1 82 ? 23.842 6.448 -31.422 1.00 94.81 82 ASP A O 1
ATOM 648 N N . ALA A 1 83 ? 22.819 5.233 -33.024 1.00 94.38 83 ALA A N 1
ATOM 649 C CA . ALA A 1 83 ? 21.810 4.658 -32.148 1.00 94.38 83 ALA A CA 1
ATOM 650 C C . ALA A 1 83 ? 22.425 3.681 -31.135 1.00 94.38 83 ALA A C 1
ATOM 652 O O . ALA A 1 83 ? 22.975 2.638 -31.496 1.00 94.38 83 ALA A O 1
ATOM 653 N N . LYS A 1 84 ? 22.238 3.971 -29.847 1.00 95.69 84 LYS A N 1
ATOM 654 C CA . LYS A 1 84 ? 22.706 3.139 -28.733 1.00 95.69 84 LYS A CA 1
ATOM 655 C C . LYS A 1 84 ? 21.579 2.261 -28.219 1.00 95.69 84 LYS A C 1
ATOM 657 O O . LYS A 1 84 ? 20.462 2.737 -28.024 1.00 95.69 84 LYS A O 1
ATOM 662 N N . ARG A 1 85 ? 21.868 0.986 -27.957 1.00 96.94 85 ARG A N 1
ATOM 663 C CA . ARG A 1 85 ? 20.925 0.093 -27.274 1.00 96.94 85 ARG A CA 1
ATOM 664 C C . ARG A 1 85 ? 20.833 0.489 -25.801 1.00 96.94 85 ARG A C 1
ATOM 666 O O . ARG A 1 85 ? 21.850 0.508 -25.116 1.00 96.94 85 ARG A O 1
ATOM 673 N N . LEU A 1 86 ? 19.629 0.832 -25.358 1.00 96.19 86 LEU A N 1
ATOM 674 C CA . LEU A 1 86 ? 19.320 1.203 -23.978 1.00 96.19 86 LEU A CA 1
ATOM 675 C C . LEU A 1 86 ? 18.790 0.016 -23.176 1.00 96.19 86 LEU A C 1
ATOM 677 O O . LEU A 1 86 ? 19.139 -0.117 -22.010 1.00 96.19 86 LEU A O 1
ATOM 681 N N . ILE A 1 87 ? 17.949 -0.810 -23.805 1.00 96.69 87 ILE A N 1
ATOM 682 C CA . ILE A 1 87 ? 17.310 -1.977 -23.192 1.00 96.69 87 ILE A CA 1
ATOM 683 C C . ILE A 1 87 ? 17.483 -3.161 -24.138 1.00 96.69 87 ILE A C 1
ATOM 685 O O . ILE A 1 87 ? 17.251 -3.028 -25.343 1.00 96.69 87 ILE A O 1
ATOM 689 N N . GLU A 1 88 ? 17.919 -4.292 -23.599 1.00 97.31 88 GLU A N 1
ATOM 690 C CA . GLU A 1 88 ? 17.873 -5.594 -24.263 1.00 97.31 88 GLU A CA 1
ATOM 691 C C . GLU A 1 88 ? 16.579 -6.326 -23.885 1.00 97.31 88 GLU A C 1
ATOM 693 O O . GLU A 1 88 ? 16.135 -6.290 -22.735 1.00 97.31 88 GLU A O 1
ATOM 698 N N . ALA A 1 89 ? 15.961 -6.980 -24.867 1.00 95.94 89 ALA A N 1
ATOM 699 C CA . ALA A 1 89 ? 14.707 -7.703 -24.703 1.00 95.94 89 ALA A CA 1
ATOM 700 C C . ALA A 1 89 ? 14.732 -8.672 -23.506 1.00 95.94 89 ALA A C 1
ATOM 702 O O . ALA A 1 89 ? 15.571 -9.567 -23.439 1.00 95.94 89 ALA A O 1
ATOM 703 N N . ASN A 1 90 ? 13.764 -8.542 -22.592 1.00 96.31 90 ASN A N 1
ATOM 704 C CA . ASN A 1 90 ? 13.562 -9.404 -21.417 1.00 96.31 90 ASN A CA 1
ATOM 705 C C . ASN A 1 90 ? 14.731 -9.461 -20.414 1.00 96.31 90 ASN A C 1
ATOM 707 O O . ASN A 1 90 ? 14.665 -10.236 -19.453 1.00 96.31 90 ASN A O 1
ATOM 711 N N . GLU A 1 91 ? 15.767 -8.629 -20.574 1.00 97.00 91 GLU A N 1
ATOM 712 C CA . GLU A 1 91 ? 16.979 -8.695 -19.744 1.00 97.00 91 GLU A CA 1
ATOM 713 C C . GLU A 1 91 ? 16.678 -8.461 -18.255 1.00 97.00 91 GLU A C 1
ATOM 715 O O . GLU A 1 91 ? 17.336 -9.028 -17.381 1.00 97.00 91 GLU A O 1
ATOM 720 N N . TRP A 1 92 ? 15.636 -7.673 -17.964 1.00 97.69 92 TRP A N 1
ATOM 721 C CA . TRP A 1 92 ? 15.219 -7.261 -16.620 1.00 97.69 92 TRP A CA 1
ATOM 722 C C . TRP A 1 92 ? 14.975 -8.432 -15.660 1.00 97.69 92 TRP A C 1
ATOM 724 O O . TRP A 1 92 ? 15.258 -8.324 -14.464 1.00 97.69 92 TRP A O 1
ATOM 734 N N . SER A 1 93 ? 14.493 -9.561 -16.184 1.00 97.62 93 SER A N 1
ATOM 735 C CA . SER A 1 93 ? 14.232 -10.782 -15.418 1.00 97.62 93 SER A CA 1
ATOM 736 C C . SER A 1 93 ? 15.509 -11.428 -14.872 1.00 97.62 93 SER A C 1
ATOM 738 O O . SER A 1 93 ? 15.461 -12.149 -13.881 1.00 97.62 93 SER A O 1
ATOM 740 N N . THR A 1 94 ? 16.656 -11.128 -15.487 1.00 97.56 94 THR A N 1
ATOM 741 C CA . THR A 1 94 ? 17.971 -11.705 -15.166 1.00 97.56 94 THR A CA 1
ATOM 742 C C . THR A 1 94 ? 18.995 -10.680 -14.689 1.00 97.56 94 THR A C 1
ATOM 744 O O . THR A 1 94 ? 20.080 -11.061 -14.252 1.00 97.56 94 THR A O 1
ATOM 747 N N . LEU A 1 95 ? 18.675 -9.382 -14.755 1.00 97.81 95 LEU A N 1
ATOM 748 C CA . LEU A 1 95 ? 19.570 -8.329 -14.282 1.00 97.81 95 LEU A CA 1
ATOM 749 C C . LEU A 1 95 ? 19.928 -8.526 -12.803 1.00 97.81 95 LEU A C 1
ATOM 751 O O . LEU A 1 95 ? 19.065 -8.886 -11.998 1.00 97.81 95 LEU A O 1
ATOM 755 N N . PRO A 1 96 ? 21.158 -8.203 -12.385 1.00 98.44 96 PRO A N 1
ATOM 756 C CA . PRO A 1 96 ? 21.456 -8.028 -10.970 1.00 98.44 96 PRO A CA 1
ATOM 757 C C . PRO A 1 96 ? 20.474 -7.043 -10.315 1.00 98.44 96 PRO A C 1
ATOM 759 O O . PRO A 1 96 ? 20.057 -6.063 -10.938 1.00 98.44 96 PRO A O 1
ATOM 762 N N . ALA A 1 97 ? 20.065 -7.315 -9.071 1.00 98.25 97 ALA A N 1
ATOM 763 C CA . ALA A 1 97 ? 19.039 -6.527 -8.378 1.00 98.25 97 ALA A CA 1
ATOM 764 C C . ALA A 1 97 ? 19.408 -5.037 -8.279 1.00 98.25 97 ALA A C 1
ATOM 766 O O . ALA A 1 97 ? 18.560 -4.164 -8.422 1.00 98.25 97 ALA A O 1
ATOM 767 N N . ASP A 1 98 ? 20.689 -4.741 -8.099 1.00 98.25 98 ASP A N 1
ATOM 768 C CA . ASP A 1 98 ? 21.204 -3.386 -7.976 1.00 98.25 98 ASP A CA 1
ATOM 769 C C . ASP A 1 98 ? 21.083 -2.599 -9.299 1.00 98.25 98 ASP A C 1
ATOM 771 O O . ASP A 1 98 ? 20.630 -1.456 -9.302 1.00 98.25 98 ASP A O 1
ATOM 775 N N . GLN A 1 99 ? 21.369 -3.248 -10.432 1.00 98.06 99 GLN A N 1
ATOM 776 C CA . GLN A 1 99 ? 21.178 -2.680 -11.770 1.00 98.06 99 GLN A CA 1
ATOM 777 C C . GLN A 1 99 ? 19.698 -2.515 -12.129 1.00 98.06 99 GLN A C 1
ATOM 779 O O . GLN A 1 99 ? 19.322 -1.523 -12.757 1.00 98.06 99 GLN A O 1
ATOM 784 N N . LEU A 1 100 ? 18.850 -3.472 -11.732 1.00 98.19 100 LEU A N 1
ATOM 785 C CA . LEU A 1 100 ? 17.405 -3.355 -11.912 1.00 98.19 100 LEU A CA 1
ATOM 786 C C . LEU A 1 100 ? 16.854 -2.165 -11.110 1.00 98.19 100 LEU A C 1
ATOM 788 O O . LEU A 1 100 ? 16.077 -1.379 -11.646 1.00 98.19 100 LEU A O 1
ATOM 792 N N . PHE A 1 101 ? 17.290 -1.995 -9.861 1.00 97.88 101 PHE A N 1
ATOM 793 C CA . PHE A 1 101 ? 16.884 -0.870 -9.022 1.00 97.88 101 PHE A CA 1
ATOM 794 C C . PHE A 1 101 ? 17.285 0.471 -9.641 1.00 97.88 101 PHE A C 1
ATOM 796 O O . PHE A 1 101 ? 16.438 1.347 -9.814 1.00 97.88 101 PHE A O 1
ATOM 803 N N . ASP A 1 102 ? 18.552 0.618 -10.041 1.00 96.38 102 ASP A N 1
ATOM 804 C CA . ASP A 1 102 ? 19.058 1.863 -10.631 1.00 96.38 102 ASP A CA 1
ATOM 805 C C . ASP A 1 102 ? 18.304 2.230 -11.916 1.00 96.38 102 ASP A C 1
ATOM 807 O O . ASP A 1 102 ? 18.063 3.409 -12.178 1.00 96.38 102 ASP A O 1
ATOM 811 N N . ARG A 1 103 ? 17.875 1.226 -12.689 1.00 95.69 103 ARG A N 1
ATOM 812 C CA . ARG A 1 103 ? 17.041 1.378 -13.888 1.00 95.69 103 ARG A CA 1
ATOM 813 C C . ARG A 1 103 ? 15.617 1.841 -13.565 1.00 95.69 103 ARG A C 1
ATOM 815 O O . ARG A 1 103 ? 15.102 2.760 -14.204 1.00 95.69 103 ARG A O 1
ATOM 822 N N . ILE A 1 104 ? 14.978 1.220 -12.577 1.00 96.88 104 ILE A N 1
ATOM 823 C CA . ILE A 1 104 ? 13.596 1.530 -12.181 1.00 96.88 104 ILE A CA 1
ATOM 824 C C . ILE A 1 104 ? 13.518 2.881 -11.467 1.00 96.88 104 ILE A C 1
ATOM 826 O O . ILE A 1 104 ? 12.519 3.572 -11.626 1.00 96.88 104 ILE A O 1
ATOM 830 N N . TYR A 1 105 ? 14.548 3.312 -10.743 1.00 95.88 105 TYR A N 1
ATOM 831 C CA . TYR A 1 105 ? 14.501 4.515 -9.896 1.00 95.88 105 TYR A CA 1
ATOM 832 C C . TYR A 1 105 ? 15.529 5.582 -10.287 1.00 95.88 105 TYR A C 1
ATOM 834 O O . TYR A 1 105 ? 15.956 6.385 -9.460 1.00 95.88 105 TYR A O 1
ATOM 842 N N . THR A 1 106 ? 15.938 5.618 -11.563 1.00 90.81 106 THR A N 1
ATOM 843 C CA . THR A 1 106 ? 16.964 6.555 -12.055 1.00 90.81 106 THR A CA 1
ATOM 844 C C . THR A 1 106 ? 16.637 8.017 -11.733 1.00 90.81 106 THR A C 1
ATOM 846 O O . THR A 1 106 ? 17.519 8.759 -11.303 1.00 90.81 106 THR A O 1
ATOM 849 N N . PHE A 1 107 ? 15.387 8.448 -11.937 1.00 88.12 107 PHE A N 1
ATOM 850 C CA . PHE A 1 107 ? 14.974 9.826 -11.649 1.00 88.12 107 PHE A CA 1
ATOM 851 C C . PHE A 1 107 ? 14.990 10.127 -10.159 1.00 88.12 107 PHE A C 1
ATOM 853 O O . PHE A 1 107 ? 15.505 11.162 -9.736 1.00 88.12 107 PHE A O 1
ATOM 860 N N . ASP A 1 108 ? 14.469 9.201 -9.368 1.00 90.56 108 ASP A N 1
ATOM 861 C CA . ASP A 1 108 ? 14.349 9.357 -7.932 1.00 90.56 108 ASP A CA 1
ATOM 862 C C . ASP A 1 108 ? 15.723 9.439 -7.250 1.00 90.56 108 ASP A C 1
ATOM 864 O O . ASP A 1 108 ? 15.962 10.301 -6.405 1.00 90.56 108 ASP A O 1
ATOM 868 N N . MET A 1 109 ? 16.675 8.623 -7.714 1.00 89.56 109 M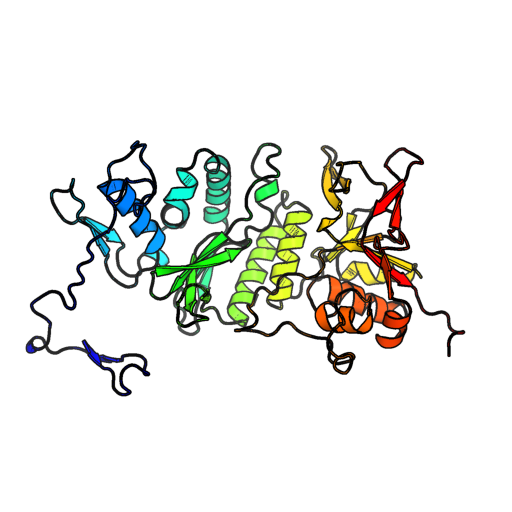ET A N 1
ATOM 869 C CA . MET A 1 109 ? 18.078 8.638 -7.286 1.00 89.56 109 MET A CA 1
ATOM 870 C C . MET A 1 109 ? 18.830 9.920 -7.668 1.00 89.56 109 MET A C 1
ATOM 872 O O . MET A 1 109 ? 19.835 10.259 -7.033 1.00 89.56 109 MET A O 1
ATOM 876 N N . LYS A 1 110 ? 18.379 10.628 -8.711 1.00 88.88 110 LYS A N 1
ATOM 877 C CA . LYS A 1 110 ? 18.953 11.911 -9.145 1.00 88.88 110 LYS A CA 1
ATOM 878 C C . LYS A 1 110 ? 18.327 13.105 -8.434 1.00 88.88 110 LYS A C 1
ATOM 880 O O . LYS A 1 110 ? 18.946 14.163 -8.399 1.00 88.88 110 LYS A O 1
ATOM 885 N N . ASN A 1 111 ? 17.132 12.957 -7.866 1.00 87.12 111 ASN A N 1
ATOM 886 C CA . ASN A 1 111 ? 16.464 14.033 -7.149 1.00 87.12 111 ASN A CA 1
ATOM 887 C C . ASN A 1 111 ? 17.120 14.245 -5.769 1.00 87.12 111 ASN A C 1
ATOM 889 O O . ASN A 1 111 ? 17.025 13.356 -4.919 1.00 87.12 111 ASN A O 1
ATOM 893 N N . PRO A 1 112 ? 17.728 15.414 -5.479 1.00 87.06 112 PRO A N 1
ATOM 894 C CA . PRO A 1 112 ? 18.403 15.657 -4.201 1.00 87.06 112 PRO A CA 1
ATOM 895 C C . PRO A 1 112 ? 17.494 15.506 -2.973 1.00 87.06 112 PRO A C 1
ATOM 897 O O . PRO A 1 112 ? 17.979 15.178 -1.890 1.00 87.06 112 PRO A O 1
ATOM 900 N N . ASN A 1 113 ? 16.182 15.709 -3.139 1.00 84.88 113 ASN A N 1
ATOM 901 C CA . ASN A 1 113 ? 15.206 15.568 -2.058 1.00 84.88 113 ASN A CA 1
ATOM 902 C C . ASN A 1 113 ? 14.939 14.099 -1.697 1.00 84.88 113 ASN A C 1
ATOM 904 O O . ASN A 1 113 ? 14.592 13.812 -0.555 1.00 84.88 113 ASN A O 1
ATOM 908 N N . TYR A 1 114 ? 15.117 13.171 -2.643 1.00 85.88 114 TYR A N 1
ATOM 909 C CA . TYR A 1 114 ? 14.786 11.752 -2.467 1.00 85.88 114 TYR A CA 1
ATOM 910 C C . TYR A 1 114 ? 16.010 10.832 -2.476 1.00 85.88 114 TYR A C 1
ATOM 912 O O . TYR A 1 114 ? 15.942 9.719 -1.964 1.00 85.88 114 TYR A O 1
ATOM 920 N N . GLN A 1 115 ? 17.154 11.292 -2.982 1.00 89.25 115 GLN A N 1
ATOM 921 C CA . GLN A 1 115 ? 18.345 10.468 -3.185 1.00 89.25 115 GLN A CA 1
ATOM 922 C C . GLN A 1 115 ? 18.781 9.698 -1.929 1.00 89.25 115 GLN A C 1
ATOM 924 O O . GLN A 1 115 ? 19.067 8.507 -2.014 1.00 89.25 115 GLN A O 1
ATOM 929 N N . LYS A 1 116 ? 18.821 10.347 -0.756 1.00 86.88 116 LYS A N 1
ATOM 930 C CA . LYS A 1 116 ? 19.236 9.685 0.497 1.00 86.88 116 LYS A CA 1
ATOM 931 C C . LYS A 1 116 ? 18.333 8.502 0.850 1.00 86.88 116 LYS A C 1
ATOM 933 O O . LYS A 1 116 ? 18.833 7.446 1.213 1.00 86.88 116 LYS A O 1
ATOM 938 N N . MET A 1 117 ? 17.026 8.682 0.687 1.00 86.25 117 MET A N 1
ATOM 939 C CA . MET A 1 117 ? 16.024 7.648 0.926 1.00 86.25 117 MET A CA 1
ATOM 940 C C . MET A 1 117 ? 16.200 6.484 -0.052 1.00 86.25 117 MET A C 1
ATOM 942 O O . MET A 1 117 ? 16.286 5.330 0.363 1.00 86.25 117 MET A O 1
ATOM 946 N N . TYR A 1 118 ? 16.346 6.781 -1.346 1.00 90.44 118 TYR A N 1
ATOM 947 C CA . TYR A 1 118 ? 16.515 5.741 -2.358 1.00 90.44 118 TYR A CA 1
ATOM 948 C C . TYR A 1 118 ? 17.839 4.973 -2.232 1.00 90.44 118 TYR A C 1
ATOM 950 O O . TYR A 1 118 ? 17.885 3.800 -2.592 1.00 90.44 118 TYR A O 1
ATOM 958 N N . ILE A 1 119 ? 18.893 5.566 -1.659 1.00 90.88 119 ILE A N 1
ATOM 959 C CA . ILE A 1 119 ? 20.133 4.844 -1.324 1.00 90.88 119 ILE A CA 1
ATOM 960 C C . ILE A 1 119 ? 19.878 3.753 -0.275 1.00 90.88 119 ILE A C 1
ATOM 962 O O . ILE A 1 119 ? 20.400 2.646 -0.413 1.00 90.88 119 ILE A O 1
ATOM 966 N N . GLU A 1 120 ? 19.079 4.029 0.757 1.00 86.62 120 GLU A N 1
ATOM 967 C CA . GLU A 1 120 ? 18.745 3.026 1.776 1.00 86.62 120 GLU A CA 1
ATOM 968 C C . GLU A 1 120 ? 17.773 1.975 1.228 1.00 86.62 120 GLU A C 1
ATOM 970 O O . GLU A 1 120 ? 17.995 0.772 1.390 1.00 86.62 120 GLU A O 1
ATOM 975 N N . TRP A 1 121 ? 16.763 2.405 0.471 1.00 90.44 121 TRP A N 1
ATOM 976 C CA . TRP A 1 121 ? 15.848 1.504 -0.235 1.00 90.44 121 TRP A CA 1
ATOM 977 C C . TRP A 1 121 ? 16.572 0.582 -1.216 1.00 90.44 121 TRP A C 1
ATOM 979 O O . TRP A 1 121 ? 16.218 -0.591 -1.317 1.00 90.44 121 TRP A O 1
ATOM 989 N N . ARG A 1 122 ? 17.630 1.061 -1.882 1.00 94.12 122 ARG A N 1
ATOM 990 C CA . ARG A 1 122 ? 18.467 0.246 -2.771 1.00 94.12 122 ARG A CA 1
ATOM 991 C C . ARG A 1 122 ? 19.118 -0.912 -2.025 1.00 94.12 122 ARG A C 1
ATOM 993 O O . ARG A 1 122 ? 19.092 -2.034 -2.521 1.00 94.12 122 ARG A O 1
ATOM 1000 N N . LYS A 1 123 ? 19.689 -0.668 -0.839 1.00 91.25 123 LYS A N 1
ATOM 1001 C CA . LYS A 1 123 ? 20.298 -1.732 -0.015 1.00 91.25 123 LYS A CA 1
ATOM 1002 C C . LYS A 1 123 ? 19.251 -2.771 0.369 1.00 91.25 123 LYS A C 1
ATOM 1004 O O . LYS A 1 123 ? 19.458 -3.963 0.156 1.00 91.25 123 LYS A O 1
ATOM 1009 N N . TYR A 1 124 ? 18.101 -2.300 0.851 1.00 88.38 124 TYR A N 1
ATOM 1010 C CA . TYR A 1 124 ? 17.002 -3.171 1.238 1.00 88.38 124 TYR A CA 1
ATOM 1011 C C . TYR A 1 124 ? 16.488 -4.009 0.060 1.00 88.38 124 TYR A C 1
ATOM 1013 O O . TYR A 1 124 ? 16.275 -5.212 0.209 1.00 88.38 124 TYR A O 1
ATOM 1021 N N . PHE A 1 125 ? 16.345 -3.407 -1.122 1.00 94.69 125 PHE A N 1
ATOM 1022 C CA . PHE A 1 125 ? 15.952 -4.109 -2.339 1.00 94.69 125 PHE A CA 1
ATOM 1023 C C . PHE A 1 125 ? 16.958 -5.199 -2.718 1.00 94.69 125 PHE A C 1
ATOM 1025 O O . PHE A 1 125 ? 16.565 -6.344 -2.900 1.00 94.69 125 PHE A O 1
ATOM 1032 N N . ILE A 1 126 ? 18.255 -4.884 -2.771 1.00 95.69 126 ILE A N 1
ATOM 1033 C CA . ILE A 1 126 ? 19.306 -5.847 -3.147 1.00 95.69 126 ILE A CA 1
ATOM 1034 C C . ILE A 1 126 ? 19.308 -7.078 -2.236 1.00 95.69 126 ILE A C 1
ATOM 1036 O O . ILE A 1 126 ? 19.523 -8.193 -2.703 1.00 95.69 126 ILE A O 1
ATOM 1040 N N . GLU A 1 127 ? 19.083 -6.877 -0.942 1.00 92.25 127 GLU A N 1
ATOM 1041 C CA . GLU A 1 127 ? 19.121 -7.950 0.049 1.00 92.25 127 GLU A CA 1
ATOM 1042 C C . GLU A 1 127 ? 17.861 -8.827 0.069 1.00 92.25 127 GLU A C 1
ATOM 1044 O O . GLU A 1 127 ? 17.938 -9.977 0.498 1.00 92.25 127 GLU A O 1
ATOM 1049 N N . ASN A 1 128 ? 16.699 -8.290 -0.321 1.00 92.75 128 ASN A N 1
ATOM 1050 C CA . ASN A 1 128 ? 15.400 -8.910 -0.022 1.00 92.75 128 ASN A CA 1
ATOM 1051 C C . ASN A 1 128 ? 14.474 -9.059 -1.240 1.00 92.75 128 ASN A C 1
ATOM 1053 O O . ASN A 1 128 ? 13.371 -9.596 -1.095 1.00 92.75 128 ASN A O 1
ATOM 1057 N N . GLU A 1 129 ? 14.893 -8.595 -2.421 1.00 96.19 129 GLU A N 1
ATOM 1058 C CA . GLU A 1 129 ? 14.140 -8.774 -3.663 1.00 96.19 129 GLU A CA 1
ATOM 1059 C C . GLU A 1 129 ? 13.813 -10.244 -3.896 1.00 96.19 129 GLU A C 1
ATOM 1061 O O . GLU A 1 129 ? 14.640 -11.139 -3.707 1.00 96.19 129 GLU A O 1
ATOM 1066 N N . GLN A 1 130 ? 12.578 -10.478 -4.326 1.00 97.31 130 GLN A N 1
ATOM 1067 C CA . GLN A 1 130 ? 12.136 -11.785 -4.758 1.00 97.31 130 GLN A CA 1
ATOM 1068 C C . GLN A 1 130 ? 11.409 -11.698 -6.082 1.00 97.31 130 GLN A C 1
ATOM 1070 O O . GLN A 1 130 ? 10.589 -10.807 -6.324 1.00 97.31 130 GLN A O 1
ATOM 1075 N N . SER A 1 131 ? 11.669 -12.710 -6.899 1.00 98.12 131 SER A N 1
ATOM 1076 C CA . SER A 1 131 ? 10.947 -12.914 -8.137 1.00 98.12 131 SER A CA 1
ATOM 1077 C C . SER A 1 131 ? 9.551 -13.476 -7.865 1.00 98.12 131 SER A C 1
ATOM 1079 O O . SER A 1 131 ? 9.354 -14.317 -6.977 1.00 98.12 131 SER A O 1
ATOM 1081 N N . LEU A 1 132 ? 8.598 -12.992 -8.653 1.00 98.25 132 LEU A N 1
ATOM 1082 C CA . LEU A 1 132 ? 7.248 -13.515 -8.786 1.00 98.25 132 LEU A CA 1
ATOM 1083 C C . LEU A 1 132 ? 7.136 -14.238 -10.126 1.00 98.25 132 LEU A C 1
ATOM 1085 O O . LEU A 1 132 ? 7.679 -13.758 -11.126 1.00 98.25 132 LEU A O 1
ATOM 1089 N N . PHE A 1 133 ? 6.414 -15.352 -10.148 1.00 98.06 133 PHE A N 1
ATOM 1090 C CA . PHE A 1 133 ? 6.319 -16.243 -11.300 1.00 98.06 133 PHE A CA 1
ATOM 1091 C C . PHE A 1 133 ? 4.879 -16.419 -11.797 1.00 98.06 133 PHE A C 1
ATOM 1093 O O . PHE A 1 133 ? 3.936 -16.434 -11.009 1.00 98.06 133 PHE A O 1
ATOM 1100 N N . ASP A 1 134 ? 4.704 -16.555 -13.112 1.00 96.81 134 ASP A N 1
ATOM 1101 C CA . ASP A 1 134 ? 3.444 -17.034 -13.685 1.00 96.81 134 ASP A CA 1
ATOM 1102 C C . ASP A 1 134 ? 3.321 -18.566 -13.583 1.00 96.81 134 ASP A C 1
ATOM 1104 O O . ASP A 1 134 ? 4.196 -19.262 -13.064 1.00 96.81 134 ASP A O 1
ATOM 1108 N N . GLU A 1 135 ? 2.211 -19.106 -14.088 1.00 95.56 135 GLU A N 1
ATOM 1109 C CA . GLU A 1 135 ? 1.943 -20.550 -14.107 1.00 95.56 135 GLU A CA 1
ATOM 1110 C C . GLU A 1 135 ? 2.935 -21.339 -14.981 1.00 95.56 135 GLU A C 1
ATOM 1112 O O . GLU A 1 135 ? 3.150 -22.527 -14.742 1.00 95.56 135 GLU A O 1
ATOM 1117 N N . ASP A 1 136 ? 3.581 -20.678 -15.949 1.00 95.94 136 ASP A N 1
ATOM 1118 C CA . ASP A 1 136 ? 4.616 -21.256 -16.812 1.00 95.94 136 ASP A CA 1
ATOM 1119 C C . ASP A 1 136 ? 6.023 -21.164 -16.177 1.00 95.94 136 ASP A C 1
ATOM 1121 O O . ASP A 1 136 ? 7.012 -21.592 -16.779 1.00 95.94 136 ASP A O 1
ATOM 1125 N N . GLY A 1 137 ? 6.141 -20.590 -14.973 1.00 96.38 137 GLY A N 1
ATOM 1126 C CA . GLY A 1 137 ? 7.411 -20.368 -14.282 1.00 96.38 137 GLY A CA 1
ATOM 1127 C C . GLY A 1 137 ? 8.230 -19.197 -14.834 1.00 96.38 137 GLY A C 1
ATOM 1128 O O . GLY A 1 137 ? 9.424 -19.095 -14.541 1.00 96.38 137 GLY A O 1
ATOM 1129 N N . ARG A 1 138 ? 7.635 -18.308 -15.637 1.00 96.94 138 ARG A N 1
ATOM 1130 C CA . ARG A 1 138 ? 8.297 -17.088 -16.119 1.00 96.94 138 ARG A CA 1
ATOM 1131 C C . ARG A 1 138 ? 8.251 -16.006 -15.054 1.00 96.94 138 ARG A C 1
ATOM 1133 O O . ARG A 1 138 ? 7.249 -15.845 -14.366 1.00 96.94 138 ARG A O 1
ATOM 1140 N N . VAL A 1 139 ? 9.318 -15.217 -14.964 1.00 98.25 139 VAL A N 1
ATOM 1141 C CA . VAL A 1 139 ? 9.377 -14.068 -14.056 1.00 98.25 139 VAL A CA 1
ATOM 1142 C C . VAL A 1 139 ? 8.416 -12.984 -14.545 1.00 98.25 139 VAL A C 1
ATOM 1144 O O . VAL A 1 139 ? 8.581 -12.441 -15.634 1.00 98.25 139 VAL A O 1
ATOM 1147 N N . ILE A 1 140 ? 7.433 -12.647 -13.716 1.00 98.06 140 ILE A N 1
ATOM 1148 C CA . ILE A 1 140 ? 6.437 -11.591 -13.956 1.00 98.06 140 ILE A CA 1
ATOM 1149 C C . ILE A 1 140 ? 6.569 -10.430 -12.978 1.00 98.06 140 ILE A C 1
ATOM 1151 O O . ILE A 1 140 ? 5.863 -9.436 -13.094 1.00 98.06 140 ILE A O 1
ATOM 1155 N N . GLY A 1 141 ? 7.478 -10.516 -12.019 1.00 98.25 141 GLY A N 1
ATOM 1156 C CA . GLY A 1 141 ? 7.791 -9.412 -11.133 1.00 98.25 141 GLY A CA 1
ATOM 1157 C C . GLY A 1 141 ? 9.058 -9.692 -10.356 1.00 98.25 141 GLY A C 1
ATOM 1158 O O . GLY A 1 141 ? 9.464 -10.841 -10.209 1.00 98.25 141 GLY A O 1
ATOM 1159 N N . ARG A 1 142 ? 9.690 -8.626 -9.892 1.00 98.38 142 ARG A N 1
ATOM 1160 C CA . ARG A 1 142 ? 10.874 -8.645 -9.038 1.00 98.38 142 ARG A CA 1
ATOM 1161 C C . ARG A 1 142 ? 10.708 -7.521 -8.046 1.00 98.38 142 ARG A C 1
ATOM 1163 O O . ARG A 1 142 ? 10.855 -6.351 -8.407 1.00 98.38 142 ARG A O 1
ATOM 1170 N N . ALA A 1 143 ? 10.279 -7.878 -6.845 1.00 97.62 143 ALA A N 1
ATOM 1171 C CA . ALA A 1 143 ? 9.789 -6.910 -5.885 1.00 97.62 143 ALA A CA 1
ATOM 1172 C C . ALA A 1 143 ? 10.093 -7.310 -4.445 1.00 97.62 143 ALA A C 1
ATOM 1174 O O . ALA A 1 143 ? 10.277 -8.484 -4.114 1.00 97.62 143 ALA A O 1
ATOM 1175 N N . VAL A 1 144 ? 10.090 -6.301 -3.586 1.00 95.12 144 VAL A N 1
ATOM 1176 C CA . VAL A 1 144 ? 10.224 -6.428 -2.139 1.00 95.12 144 VAL A CA 1
ATOM 1177 C C . VAL A 1 144 ? 9.104 -5.641 -1.464 1.00 95.12 144 VAL A C 1
ATOM 1179 O O . VAL A 1 144 ? 8.702 -4.576 -1.944 1.00 95.12 144 VAL A O 1
ATOM 1182 N N . LEU A 1 145 ? 8.599 -6.162 -0.350 1.00 91.31 145 LEU A N 1
ATOM 1183 C CA . LEU A 1 145 ? 7.693 -5.423 0.518 1.00 91.31 145 LEU A CA 1
ATOM 1184 C C . LEU A 1 145 ? 8.503 -4.370 1.272 1.00 91.31 145 LEU A C 1
ATOM 1186 O O . LEU A 1 145 ? 9.392 -4.701 2.045 1.00 91.31 145 LEU A O 1
ATOM 1190 N N . ALA A 1 146 ? 8.206 -3.101 1.033 1.00 86.62 146 ALA A N 1
ATOM 1191 C CA . ALA A 1 146 ? 8.969 -1.969 1.549 1.00 86.62 146 ALA A CA 1
ATOM 1192 C C . ALA A 1 146 ? 8.155 -1.112 2.528 1.00 86.62 146 ALA A C 1
ATOM 1194 O O . ALA A 1 146 ? 8.574 -0.017 2.898 1.00 86.62 146 ALA A O 1
ATOM 1195 N N . SER A 1 147 ? 6.980 -1.596 2.942 1.00 77.06 147 SER A N 1
ATOM 1196 C CA . SER A 1 147 ? 6.112 -0.905 3.892 1.00 77.06 147 SER A CA 1
ATOM 1197 C C . SER A 1 147 ? 6.900 -0.509 5.134 1.00 77.06 147 SER A C 1
ATOM 1199 O O . SER A 1 147 ? 7.428 -1.386 5.809 1.00 77.06 147 SER A O 1
ATOM 1201 N N . GLY A 1 148 ? 6.935 0.778 5.478 1.00 67.00 148 GLY A N 1
ATOM 1202 C CA . GLY A 1 148 ? 7.557 1.261 6.704 1.00 67.00 148 GLY A CA 1
ATOM 1203 C C . GLY A 1 148 ? 9.053 1.549 6.633 1.00 67.00 148 GLY A C 1
ATOM 1204 O O . GLY A 1 148 ? 9.614 1.931 7.663 1.00 67.00 148 GLY A O 1
ATOM 1205 N N . LEU A 1 149 ? 9.705 1.389 5.475 1.00 68.44 149 LEU A N 1
ATOM 1206 C CA . LEU A 1 149 ? 11.094 1.831 5.287 1.00 68.44 149 LEU A CA 1
ATOM 1207 C C . LEU A 1 149 ? 11.237 3.354 5.376 1.00 68.44 149 LEU A C 1
ATOM 1209 O O . LEU A 1 149 ? 12.329 3.853 5.647 1.00 68.44 149 LEU A O 1
ATOM 1213 N N . GLU A 1 150 ? 10.147 4.100 5.189 1.00 61.50 150 GLU A N 1
ATOM 1214 C CA . GLU A 1 150 ? 10.112 5.550 5.370 1.00 61.50 150 GLU A CA 1
ATOM 1215 C C . GLU A 1 150 ? 10.489 5.991 6.797 1.00 61.50 150 GLU A C 1
ATOM 1217 O O . GLU A 1 150 ? 10.923 7.122 6.988 1.00 61.50 150 GLU A O 1
ATOM 1222 N N . ASN A 1 151 ? 10.387 5.095 7.787 1.00 59.78 151 ASN A N 1
ATOM 1223 C CA . ASN A 1 151 ? 10.718 5.387 9.186 1.00 59.78 151 ASN A CA 1
ATOM 1224 C C . ASN A 1 151 ? 12.143 4.960 9.586 1.00 59.78 151 ASN A C 1
ATOM 1226 O O . ASN A 1 151 ? 12.625 5.368 10.639 1.00 59.78 151 ASN A O 1
ATOM 1230 N N . GLU A 1 152 ? 12.798 4.106 8.793 1.00 53.22 152 GLU A N 1
ATOM 1231 C CA . GLU A 1 152 ? 14.074 3.461 9.153 1.00 53.22 152 GLU A CA 1
ATOM 1232 C C . GLU A 1 152 ? 15.290 4.235 8.630 1.00 53.22 152 GLU A C 1
ATOM 1234 O O . GLU A 1 152 ? 16.357 4.268 9.246 1.00 53.22 152 GLU A O 1
ATOM 1239 N N . SER A 1 153 ? 15.134 4.877 7.477 1.00 49.44 153 SER A N 1
ATOM 1240 C CA . SER A 1 153 ? 16.233 5.543 6.801 1.00 49.44 153 SER A CA 1
ATOM 1241 C C . SER A 1 153 ? 16.492 6.899 7.491 1.00 49.44 153 SER A C 1
ATOM 1243 O O . SER A 1 153 ? 15.674 7.803 7.512 1.00 49.44 153 SER A O 1
ATOM 1245 N N . THR A 1 154 ? 17.607 6.984 8.211 1.00 46.31 154 THR A N 1
ATOM 1246 C CA . THR A 1 154 ? 18.268 8.181 8.763 1.00 46.31 154 THR A CA 1
ATOM 1247 C C . THR A 1 154 ? 17.507 9.534 8.735 1.00 46.31 154 THR A C 1
ATOM 1249 O O . THR A 1 154 ? 17.410 10.160 7.678 1.00 46.31 154 THR A O 1
ATOM 1252 N N . ALA A 1 155 ? 17.184 10.057 9.931 1.00 45.72 155 ALA A N 1
ATOM 1253 C CA . ALA A 1 155 ? 17.013 11.487 10.276 1.00 45.72 155 ALA A CA 1
ATOM 1254 C C . ALA A 1 155 ? 15.605 12.129 10.269 1.00 45.72 155 ALA A C 1
ATOM 1256 O O . ALA A 1 155 ? 15.422 13.163 9.634 1.00 45.72 155 ALA A O 1
ATOM 1257 N N . ASP A 1 156 ? 14.647 11.619 11.055 1.00 52.28 156 ASP A N 1
ATOM 1258 C CA . ASP A 1 156 ? 13.413 12.360 11.409 1.00 52.28 156 ASP A CA 1
ATOM 1259 C C . ASP A 1 156 ? 12.573 12.852 10.208 1.00 52.28 156 ASP A C 1
ATOM 1261 O O . ASP A 1 156 ? 11.792 13.806 10.314 1.00 52.28 156 ASP A O 1
ATOM 1265 N N . VAL A 1 157 ? 12.720 12.222 9.037 1.00 56.41 157 VAL A N 1
ATOM 1266 C CA . VAL A 1 157 ? 12.120 12.713 7.794 1.00 56.41 157 VAL A CA 1
ATOM 1267 C C . VAL A 1 157 ? 10.718 12.136 7.590 1.00 56.41 157 VAL A C 1
ATOM 1269 O O . VAL A 1 157 ? 10.461 11.344 6.692 1.00 56.41 157 VAL A O 1
ATOM 1272 N N . TRP A 1 158 ? 9.773 12.580 8.417 1.00 60.00 158 TRP A N 1
ATOM 1273 C CA . TRP A 1 158 ? 8.362 12.157 8.391 1.00 60.00 158 TRP A CA 1
ATOM 1274 C C . TRP A 1 158 ? 7.614 12.438 7.070 1.00 60.00 158 TRP A C 1
ATOM 1276 O O . TRP A 1 158 ? 6.472 12.011 6.915 1.00 60.00 158 TRP A O 1
ATOM 1286 N N . TRP A 1 159 ? 8.210 13.191 6.137 1.00 69.25 159 TRP A N 1
ATOM 1287 C CA . TRP A 1 159 ? 7.590 13.597 4.869 1.00 69.25 159 TRP A CA 1
ATOM 1288 C C . TRP A 1 159 ? 7.952 12.709 3.675 1.00 69.25 159 TRP A C 1
ATOM 1290 O O . TRP A 1 159 ? 7.555 13.018 2.550 1.00 69.25 159 TRP A O 1
ATOM 1300 N N . TRP A 1 160 ? 8.712 11.635 3.878 1.00 76.19 160 TRP A N 1
ATOM 1301 C CA . TRP A 1 160 ? 9.066 10.743 2.782 1.00 76.19 160 TRP A CA 1
ATOM 1302 C C . TRP A 1 160 ? 7.849 10.064 2.151 1.00 76.19 160 TRP A C 1
ATOM 1304 O O . TRP A 1 160 ? 6.938 9.641 2.866 1.00 76.19 160 TRP A O 1
ATOM 1314 N N . PRO A 1 161 ? 7.802 9.981 0.806 1.00 79.56 161 PRO A N 1
ATOM 1315 C CA . PRO A 1 161 ? 6.724 9.279 0.134 1.00 79.56 161 PRO A CA 1
ATOM 1316 C C . PRO A 1 161 ? 6.781 7.792 0.487 1.00 79.56 161 PRO A C 1
ATOM 1318 O O . PRO A 1 161 ? 7.854 7.232 0.716 1.00 79.56 161 PRO A O 1
ATOM 1321 N N . ALA A 1 162 ? 5.617 7.145 0.499 1.00 82.25 162 ALA A N 1
ATOM 1322 C CA . ALA A 1 162 ? 5.570 5.693 0.582 1.00 82.25 162 ALA A CA 1
ATOM 1323 C C . ALA A 1 162 ? 6.304 5.093 -0.633 1.00 82.25 162 ALA A C 1
ATOM 1325 O O . ALA A 1 162 ? 6.132 5.610 -1.741 1.00 82.25 162 ALA A O 1
ATOM 1326 N N . PRO A 1 163 ? 7.093 4.021 -0.455 1.00 87.50 163 PRO A N 1
ATOM 1327 C CA . PRO A 1 163 ? 7.759 3.367 -1.572 1.00 87.50 163 PRO A CA 1
ATOM 1328 C C . PRO A 1 163 ? 6.731 2.823 -2.561 1.00 87.50 163 PRO A C 1
ATOM 1330 O O . PRO A 1 163 ? 5.671 2.338 -2.154 1.00 87.50 163 PRO A O 1
ATOM 1333 N N . ASP A 1 164 ? 7.040 2.893 -3.851 1.00 93.19 164 ASP A N 1
ATOM 1334 C CA . ASP A 1 164 ? 6.208 2.320 -4.898 1.00 93.19 164 ASP A CA 1
ATOM 1335 C C . ASP A 1 164 ? 6.999 1.415 -5.849 1.00 93.19 164 ASP A C 1
ATOM 1337 O O . ASP A 1 164 ? 8.129 1.685 -6.252 1.00 93.19 164 ASP A O 1
ATOM 1341 N N . ALA A 1 165 ? 6.405 0.276 -6.190 1.00 96.50 165 ALA A N 1
ATOM 1342 C CA . ALA A 1 165 ? 6.905 -0.608 -7.226 1.00 96.50 165 ALA A CA 1
ATOM 1343 C C . ALA A 1 165 ? 6.203 -0.269 -8.538 1.00 96.50 165 ALA A C 1
ATOM 1345 O O . ALA A 1 165 ? 5.000 -0.013 -8.566 1.00 96.50 165 ALA A O 1
ATOM 1346 N N . LYS A 1 166 ? 6.942 -0.286 -9.640 1.00 97.44 166 LYS A N 1
ATOM 1347 C CA . LYS A 1 166 ? 6.435 0.136 -10.947 1.00 97.44 166 LYS A CA 1
ATOM 1348 C C . LYS A 1 166 ? 5.763 -1.025 -11.676 1.00 97.44 166 LYS A C 1
ATOM 1350 O O . LYS A 1 166 ? 6.331 -2.109 -11.781 1.00 97.44 166 LYS A O 1
ATOM 1355 N N . THR A 1 167 ? 4.571 -0.807 -12.217 1.00 97.81 167 THR A N 1
ATOM 1356 C CA . THR A 1 167 ? 3.850 -1.799 -13.024 1.00 97.81 167 THR A CA 1
ATOM 1357 C C . THR A 1 167 ? 3.948 -1.443 -14.501 1.00 97.81 167 THR A C 1
ATOM 1359 O O . THR A 1 167 ? 3.659 -0.315 -14.906 1.00 97.81 167 THR A O 1
ATOM 1362 N N . TYR A 1 168 ? 4.352 -2.419 -15.312 1.00 97.75 168 TYR A N 1
ATOM 1363 C CA . TYR A 1 168 ? 4.609 -2.263 -16.738 1.00 97.75 168 TYR A CA 1
ATOM 1364 C C . TYR A 1 168 ? 3.654 -3.125 -17.566 1.00 97.75 168 TYR A C 1
ATOM 1366 O O . TYR A 1 168 ? 3.585 -4.340 -17.386 1.00 97.75 168 TYR A O 1
ATOM 1374 N N . VAL A 1 169 ? 2.958 -2.520 -18.527 1.00 96.25 169 VAL A N 1
ATOM 1375 C CA . VAL A 1 169 ? 2.067 -3.208 -19.473 1.00 96.25 169 VAL A CA 1
ATOM 1376 C C . VAL A 1 169 ? 2.752 -3.277 -20.834 1.00 96.25 169 VAL A C 1
ATOM 1378 O O . VAL A 1 169 ? 2.990 -2.250 -21.468 1.00 96.25 169 VAL A O 1
ATOM 1381 N N . GLY A 1 170 ? 3.085 -4.487 -21.293 1.00 93.19 170 GLY A N 1
ATOM 1382 C CA . GLY A 1 170 ? 3.874 -4.667 -22.522 1.00 93.19 170 GLY A CA 1
ATOM 1383 C C . GLY A 1 170 ? 5.253 -4.002 -22.434 1.00 93.19 170 GLY A C 1
ATOM 1384 O O . GLY A 1 170 ? 5.718 -3.409 -23.402 1.00 93.19 170 GLY A O 1
ATOM 1385 N N . GLY A 1 171 ? 5.848 -4.011 -21.237 1.00 95.38 171 GLY A N 1
ATOM 1386 C CA . GLY A 1 171 ? 7.143 -3.397 -20.953 1.00 95.38 171 GLY A CA 1
ATOM 1387 C C . GLY A 1 171 ? 7.144 -1.874 -20.806 1.00 95.38 171 GLY A C 1
ATOM 1388 O O . GLY A 1 171 ? 8.208 -1.313 -20.560 1.00 95.38 171 GLY A O 1
ATOM 1389 N N . LEU A 1 172 ? 5.983 -1.214 -20.910 1.00 95.75 172 LEU A N 1
ATOM 1390 C CA . LEU A 1 172 ? 5.825 0.232 -20.733 1.00 95.75 172 LEU A CA 1
ATOM 1391 C C . LEU A 1 172 ? 5.206 0.569 -19.373 1.00 95.75 172 LEU A C 1
ATOM 1393 O O . LEU A 1 172 ? 4.203 -0.034 -18.995 1.00 95.75 172 LEU A O 1
ATOM 1397 N N . LEU A 1 173 ? 5.780 1.542 -18.664 1.00 96.38 173 LEU A N 1
ATOM 1398 C CA . LEU A 1 173 ? 5.303 2.015 -17.365 1.00 96.38 173 LEU A CA 1
ATOM 1399 C C . LEU A 1 173 ? 3.843 2.463 -17.473 1.00 96.38 173 LEU A C 1
ATOM 1401 O O . LEU A 1 173 ? 3.495 3.244 -18.358 1.00 96.38 173 LEU A O 1
ATOM 1405 N N . SER A 1 174 ? 3.005 1.953 -16.575 1.00 95.75 174 SER A N 1
ATOM 1406 C CA . SER A 1 174 ? 1.555 2.137 -16.620 1.00 95.75 174 SER A CA 1
ATOM 1407 C C . SER A 1 174 ? 0.976 2.562 -15.275 1.00 95.75 174 SER A C 1
ATOM 1409 O O . SER A 1 174 ? 0.136 3.455 -15.244 1.00 95.75 174 SER A O 1
ATOM 1411 N N . ASP A 1 175 ? 1.410 1.939 -14.178 1.00 96.19 175 ASP A N 1
ATOM 1412 C CA . ASP A 1 175 ? 0.856 2.190 -12.843 1.00 96.19 175 ASP A CA 1
ATOM 1413 C C . ASP A 1 175 ? 1.871 1.836 -11.744 1.00 96.19 175 ASP A C 1
ATOM 1415 O O . ASP A 1 175 ? 3.012 1.469 -12.037 1.00 96.19 175 ASP A O 1
ATOM 1419 N N . TYR A 1 176 ? 1.450 1.911 -10.484 1.00 95.44 176 TYR A N 1
ATOM 1420 C CA . TYR A 1 176 ? 2.287 1.720 -9.308 1.00 95.44 176 TYR A CA 1
ATOM 1421 C C . TYR A 1 176 ? 1.604 0.827 -8.267 1.00 95.44 176 TYR A C 1
ATOM 1423 O O . TYR A 1 176 ? 0.396 0.892 -8.053 1.00 95.44 176 TYR A O 1
ATOM 1431 N N . VAL A 1 177 ? 2.397 0.018 -7.568 1.00 93.62 177 VAL A N 1
ATOM 1432 C CA . VAL A 1 177 ? 1.978 -0.737 -6.384 1.00 93.62 177 VAL A CA 1
ATOM 1433 C C . VAL A 1 177 ? 2.647 -0.118 -5.164 1.00 93.62 177 VAL A C 1
ATOM 1435 O O . VAL A 1 177 ? 3.860 -0.224 -4.986 1.00 93.62 177 VAL A O 1
ATOM 1438 N N . TYR A 1 178 ? 1.852 0.535 -4.319 1.00 90.31 178 TYR A N 1
ATOM 1439 C CA . TYR A 1 178 ? 2.340 1.193 -3.107 1.00 90.31 178 TYR A CA 1
ATOM 1440 C C . TYR A 1 178 ? 2.879 0.206 -2.063 1.00 90.31 178 TYR A C 1
ATOM 1442 O O . TYR A 1 178 ? 2.495 -0.964 -2.013 1.00 90.31 178 TYR A O 1
ATOM 1450 N N . ASN A 1 179 ? 3.722 0.727 -1.171 1.00 88.81 179 ASN A N 1
ATOM 1451 C CA . ASN A 1 179 ? 4.407 0.019 -0.088 1.00 88.81 179 ASN A CA 1
ATOM 1452 C C . ASN A 1 179 ? 5.344 -1.101 -0.562 1.00 88.81 179 ASN A C 1
ATOM 1454 O O . ASN A 1 179 ? 5.701 -1.986 0.214 1.00 88.81 179 ASN A O 1
ATOM 1458 N N . CYS A 1 180 ? 5.750 -1.071 -1.826 1.00 93.19 180 CYS A N 1
ATOM 1459 C CA . CYS A 1 180 ? 6.636 -2.053 -2.438 1.00 93.19 180 CYS A CA 1
ATOM 1460 C C . CYS A 1 180 ? 7.784 -1.329 -3.141 1.00 93.19 180 CYS A C 1
ATOM 1462 O O . CYS A 1 180 ? 7.651 -0.162 -3.485 1.00 93.19 180 CYS A O 1
ATOM 1464 N N . LEU A 1 181 ? 8.894 -2.021 -3.384 1.00 95.56 181 LEU A N 1
ATOM 1465 C CA . LEU A 1 181 ? 9.928 -1.572 -4.322 1.00 95.56 181 LEU A CA 1
ATOM 1466 C C . LEU A 1 181 ? 10.141 -2.640 -5.389 1.00 95.56 181 LEU A C 1
ATOM 1468 O O . LEU A 1 181 ? 9.995 -3.830 -5.110 1.00 95.56 181 LEU A O 1
ATOM 1472 N N . GLY A 1 182 ? 10.527 -2.223 -6.590 1.00 97.69 182 GLY A N 1
ATOM 1473 C CA . GLY A 1 182 ? 10.807 -3.099 -7.720 1.00 97.69 182 GLY A CA 1
ATOM 1474 C C . GLY A 1 182 ? 9.860 -2.883 -8.888 1.00 97.69 182 GLY A C 1
ATOM 1475 O O . GLY A 1 182 ? 9.380 -1.772 -9.122 1.00 97.69 182 GLY A O 1
ATOM 1476 N N . ALA A 1 183 ? 9.619 -3.950 -9.645 1.00 98.19 183 ALA A N 1
ATOM 1477 C CA . ALA A 1 183 ? 8.754 -3.895 -10.812 1.00 98.19 183 ALA A CA 1
ATOM 1478 C C . ALA A 1 183 ? 7.889 -5.140 -10.989 1.00 98.19 183 ALA A C 1
ATOM 1480 O O . ALA A 1 183 ? 8.291 -6.258 -10.662 1.00 98.19 183 ALA A O 1
ATOM 1481 N N . PHE A 1 184 ? 6.722 -4.928 -11.590 1.00 98.25 184 PHE A N 1
ATOM 1482 C CA . PHE A 1 184 ? 5.776 -5.960 -11.987 1.00 98.25 184 PHE A CA 1
ATOM 1483 C C . PHE A 1 184 ? 5.452 -5.835 -13.476 1.00 98.25 184 PHE A C 1
ATOM 1485 O O . PHE A 1 184 ? 5.212 -4.744 -13.988 1.00 98.25 184 PHE A O 1
ATOM 1492 N N . SER A 1 185 ? 5.377 -6.966 -14.165 1.00 97.94 185 SER A N 1
ATOM 1493 C CA . SER A 1 185 ? 4.626 -7.082 -15.410 1.00 97.94 185 SER A CA 1
ATOM 1494 C C . SER A 1 185 ? 3.140 -7.099 -15.066 1.00 97.94 185 SER A C 1
ATOM 1496 O O . SER A 1 185 ? 2.709 -7.873 -14.210 1.00 97.94 185 SER A O 1
ATOM 1498 N N . GLY A 1 186 ? 2.359 -6.241 -15.713 1.00 96.75 186 GLY A N 1
ATOM 1499 C CA . GLY A 1 186 ? 0.945 -6.044 -15.415 1.00 96.75 186 GLY A CA 1
ATOM 1500 C C . GLY A 1 186 ? 0.020 -6.211 -16.614 1.00 96.75 186 GLY A C 1
ATOM 1501 O O . GLY A 1 186 ? 0.440 -6.233 -17.774 1.00 96.75 186 GLY A O 1
ATOM 1502 N N . ALA A 1 187 ? -1.273 -6.292 -16.313 1.00 95.81 187 ALA A N 1
ATOM 1503 C CA . ALA A 1 187 ? -2.361 -6.162 -17.271 1.00 95.81 187 ALA A CA 1
ATOM 1504 C C . ALA A 1 187 ? -3.081 -4.820 -17.069 1.00 95.81 187 ALA A C 1
ATOM 1506 O O . ALA A 1 187 ? -3.247 -4.385 -15.927 1.00 95.81 187 ALA A O 1
ATOM 1507 N N . PRO A 1 188 ? -3.535 -4.159 -18.148 1.00 96.12 188 PRO A N 1
ATOM 1508 C CA . PRO A 1 188 ? -4.297 -2.928 -18.022 1.00 96.12 188 PRO A CA 1
ATOM 1509 C C . PRO A 1 188 ? -5.688 -3.223 -17.447 1.00 96.12 188 PRO A C 1
ATOM 1511 O O . PRO A 1 188 ? -6.358 -4.155 -17.890 1.00 96.12 188 PRO A O 1
ATOM 1514 N N . LEU A 1 189 ? -6.141 -2.396 -16.506 1.00 93.12 189 LEU A N 1
ATOM 1515 C CA . LEU A 1 189 ? -7.501 -2.470 -15.952 1.00 93.12 189 LEU A CA 1
ATOM 1516 C C . LEU A 1 189 ? -8.513 -1.723 -16.827 1.00 93.12 189 LEU A C 1
ATOM 1518 O O . LEU A 1 189 ? -9.705 -2.026 -16.827 1.00 93.12 189 LEU A O 1
ATOM 1522 N N . LYS A 1 190 ? -8.032 -0.734 -17.588 1.00 90.06 190 LYS A N 1
ATOM 1523 C CA . LYS A 1 190 ? -8.833 0.145 -18.447 1.00 90.06 190 LYS A CA 1
ATOM 1524 C C . LYS A 1 190 ? -8.202 0.273 -19.828 1.00 90.06 190 LYS A C 1
ATOM 1526 O O . LYS A 1 190 ? -7.004 0.065 -20.014 1.00 90.06 190 LYS A O 1
ATOM 1531 N N . ALA A 1 191 ? -9.017 0.651 -20.811 1.00 84.50 191 ALA A N 1
ATOM 1532 C CA . ALA A 1 191 ? -8.584 0.783 -22.203 1.00 84.50 191 ALA A CA 1
ATOM 1533 C C . ALA A 1 191 ? -7.506 1.863 -22.414 1.00 84.50 191 ALA A C 1
ATOM 1535 O O . ALA A 1 191 ? -6.704 1.740 -23.338 1.00 84.50 191 ALA A O 1
ATOM 1536 N N . ASP A 1 192 ? -7.475 2.896 -21.565 1.00 84.12 192 ASP A N 1
ATOM 1537 C CA . ASP A 1 192 ? -6.473 3.968 -21.611 1.00 84.12 192 ASP A CA 1
ATOM 1538 C C . ASP A 1 192 ? -5.088 3.535 -21.107 1.00 84.12 192 ASP A C 1
ATOM 1540 O O . ASP A 1 192 ? -4.112 4.230 -21.371 1.00 84.12 192 ASP A O 1
ATOM 1544 N N . ARG A 1 193 ? -4.998 2.373 -20.440 1.00 84.19 193 ARG A N 1
ATOM 1545 C CA . ARG A 1 193 ? -3.770 1.803 -19.862 1.00 84.19 193 ARG A CA 1
ATOM 1546 C C . ARG A 1 193 ? -3.086 2.712 -18.836 1.00 84.19 193 ARG A C 1
ATOM 1548 O O . ARG A 1 193 ? -1.918 2.497 -18.533 1.00 84.19 193 ARG A O 1
ATOM 1555 N N . ASN A 1 194 ? -3.815 3.670 -18.266 1.00 85.75 194 ASN A N 1
ATOM 1556 C CA . ASN A 1 194 ? -3.333 4.507 -17.160 1.00 85.75 194 ASN A CA 1
ATOM 1557 C C . ASN A 1 194 ? -3.617 3.873 -15.789 1.00 85.75 194 ASN A C 1
ATOM 1559 O O . ASN A 1 194 ? -3.487 4.523 -14.759 1.00 85.75 194 ASN A O 1
ATOM 1563 N N . SER A 1 195 ? -4.097 2.629 -15.786 1.00 93.19 195 SER A N 1
ATOM 1564 C CA . SER A 1 195 ? -4.251 1.807 -14.592 1.00 93.19 195 SER A CA 1
ATOM 1565 C C . SER A 1 195 ? -3.936 0.362 -14.945 1.00 93.19 195 SER A C 1
ATOM 1567 O O . SER A 1 195 ? -4.367 -0.137 -15.997 1.00 93.19 195 SER A O 1
ATOM 1569 N N . SER A 1 196 ? -3.172 -0.306 -14.092 1.00 95.62 196 SER A N 1
ATOM 1570 C CA . SER A 1 196 ? -2.754 -1.687 -14.310 1.00 95.62 196 SER A CA 1
ATOM 1571 C C . SER A 1 196 ? -2.582 -2.437 -13.000 1.00 95.62 196 SER A C 1
ATOM 1573 O O . SER A 1 196 ? -2.449 -1.846 -11.935 1.00 95.62 196 SER A O 1
ATOM 1575 N N . PHE A 1 197 ? -2.610 -3.761 -13.084 1.00 96.00 197 PHE A N 1
ATOM 1576 C CA . PHE A 1 197 ? -2.390 -4.631 -11.937 1.00 96.00 197 PHE A CA 1
ATOM 1577 C C . PHE A 1 197 ? -1.391 -5.735 -12.295 1.00 96.00 197 PHE A C 1
ATOM 1579 O O . PHE A 1 197 ? -1.405 -6.181 -13.451 1.00 96.00 197 PHE A O 1
ATOM 1586 N N . PRO A 1 198 ? -0.525 -6.181 -11.361 1.00 96.31 198 PRO A N 1
ATOM 1587 C CA . PRO A 1 198 ? 0.415 -7.268 -11.610 1.00 96.31 198 PRO A CA 1
ATOM 1588 C C . PRO A 1 198 ? -0.259 -8.515 -12.195 1.00 96.31 198 PRO A C 1
ATOM 1590 O O . PRO A 1 198 ? -1.360 -8.885 -11.799 1.00 96.31 198 PRO A O 1
ATOM 1593 N N . LEU A 1 199 ? 0.432 -9.203 -13.107 1.00 96.19 199 LEU A N 1
ATOM 1594 C CA . LEU A 1 199 ? -0.025 -10.464 -13.711 1.00 96.19 199 LEU A CA 1
ATOM 1595 C C . LEU A 1 199 ? -0.004 -11.656 -12.738 1.00 96.19 199 LEU A C 1
ATOM 1597 O O . LEU A 1 199 ? -0.353 -12.769 -13.127 1.00 96.19 199 LEU A O 1
ATOM 1601 N N . ALA A 1 200 ? 0.437 -11.448 -11.497 1.00 94.00 200 ALA A N 1
ATOM 1602 C CA . ALA A 1 200 ? 0.579 -12.511 -10.518 1.00 94.00 200 ALA A CA 1
ATOM 1603 C C . ALA A 1 200 ? -0.790 -13.038 -10.087 1.00 94.00 200 ALA A C 1
ATOM 1605 O O . ALA A 1 200 ? -1.677 -12.277 -9.697 1.00 94.00 200 ALA A O 1
ATOM 1606 N N . ASN A 1 201 ? -0.952 -14.361 -10.150 1.00 94.25 201 ASN A N 1
ATOM 1607 C CA . ASN A 1 201 ? -2.157 -14.999 -9.644 1.00 94.25 201 ASN A CA 1
ATOM 1608 C C . ASN A 1 201 ? -2.228 -14.869 -8.103 1.00 94.25 201 ASN A C 1
ATOM 1610 O O . ASN A 1 201 ? -1.203 -14.644 -7.447 1.00 94.25 201 ASN A O 1
ATOM 1614 N N . PRO A 1 202 ? -3.421 -15.013 -7.495 1.00 93.69 202 PRO A N 1
ATOM 1615 C CA . PRO A 1 202 ? -3.582 -14.825 -6.053 1.00 93.69 202 PRO A CA 1
ATOM 1616 C C . PRO A 1 202 ? -2.670 -15.714 -5.198 1.00 93.69 202 PRO A C 1
ATOM 1618 O O . PRO A 1 202 ? -2.131 -15.245 -4.200 1.00 93.69 202 PRO A O 1
ATOM 1621 N N . SER A 1 203 ? -2.447 -16.972 -5.595 1.00 95.69 203 SER A N 1
ATOM 1622 C CA . SER A 1 203 ? -1.556 -17.885 -4.865 1.00 95.69 203 SER A CA 1
ATOM 1623 C C . SER A 1 203 ? -0.098 -17.431 -4.879 1.00 95.69 203 SER A C 1
ATOM 1625 O O . SER A 1 203 ? 0.590 -17.551 -3.867 1.00 95.69 203 SER A O 1
ATOM 1627 N N . GLU A 1 204 ? 0.375 -16.879 -5.995 1.00 97.31 204 GLU A N 1
ATOM 1628 C CA . GLU A 1 204 ? 1.739 -16.375 -6.107 1.00 97.31 204 GLU A CA 1
ATOM 1629 C C . GLU A 1 204 ? 1.930 -15.101 -5.283 1.00 97.31 204 GLU A C 1
ATOM 1631 O O . GLU A 1 204 ? 2.926 -14.970 -4.571 1.00 97.31 204 GLU A O 1
ATOM 1636 N N . LEU A 1 205 ? 0.955 -14.187 -5.309 1.00 96.12 205 LEU A N 1
ATOM 1637 C CA . LEU A 1 205 ? 0.962 -13.000 -4.450 1.00 96.12 205 LEU A CA 1
ATOM 1638 C C . LEU A 1 205 ? 0.948 -13.380 -2.969 1.00 96.12 205 LEU A C 1
ATOM 1640 O O . LEU A 1 205 ? 1.700 -12.805 -2.186 1.00 96.12 205 LEU A O 1
ATOM 1644 N N . GLN A 1 206 ? 0.146 -14.376 -2.586 1.00 96.38 206 GLN A N 1
ATOM 1645 C CA . GLN A 1 206 ? 0.106 -14.892 -1.221 1.00 96.38 206 GLN A CA 1
ATOM 1646 C C . GLN A 1 206 ? 1.453 -15.510 -0.816 1.00 96.38 206 GLN A C 1
ATOM 1648 O O . GLN A 1 206 ? 1.949 -15.223 0.275 1.00 96.38 206 GLN A O 1
ATOM 1653 N N . ARG A 1 207 ? 2.080 -16.316 -1.687 1.00 97.19 207 ARG A N 1
ATOM 1654 C CA . ARG A 1 207 ? 3.417 -16.897 -1.462 1.00 97.19 207 ARG A CA 1
ATOM 1655 C C . ARG A 1 207 ? 4.471 -15.805 -1.286 1.00 97.19 207 ARG A C 1
ATOM 1657 O O . ARG A 1 207 ? 5.231 -15.834 -0.314 1.00 97.19 207 ARG A O 1
ATOM 1664 N N . TRP A 1 208 ? 4.524 -14.860 -2.223 1.00 96.94 208 TRP A N 1
ATOM 1665 C CA . TRP A 1 208 ? 5.454 -13.736 -2.190 1.00 96.94 208 TRP A CA 1
ATOM 1666 C C . TRP A 1 208 ? 5.260 -12.916 -0.912 1.00 96.94 208 TRP A C 1
ATOM 1668 O O . TRP A 1 208 ? 6.210 -12.767 -0.148 1.00 96.94 208 TRP A O 1
ATOM 1678 N N . ALA A 1 209 ? 4.032 -12.488 -0.605 1.00 95.38 209 ALA A N 1
ATOM 1679 C CA . ALA A 1 209 ? 3.744 -11.694 0.586 1.00 95.38 209 ALA A CA 1
ATOM 1680 C C . ALA A 1 209 ? 4.092 -12.441 1.878 1.00 95.38 209 ALA A C 1
ATOM 1682 O O . ALA A 1 209 ? 4.727 -11.858 2.750 1.00 95.38 209 ALA A O 1
ATOM 1683 N N . SER A 1 210 ? 3.753 -13.732 1.983 1.00 95.31 210 SER A N 1
ATOM 1684 C CA . SER A 1 210 ? 4.131 -14.567 3.137 1.00 95.31 210 SER A CA 1
ATOM 1685 C C . SER A 1 210 ? 5.644 -14.556 3.349 1.00 95.31 210 SER A C 1
ATOM 1687 O O . SER A 1 210 ? 6.122 -14.297 4.449 1.00 95.31 210 SER A O 1
ATOM 1689 N N . THR A 1 211 ? 6.408 -14.754 2.271 1.00 94.25 211 THR A N 1
ATOM 1690 C CA . THR A 1 211 ? 7.873 -14.789 2.346 1.00 94.25 211 THR A CA 1
ATOM 1691 C C . THR A 1 211 ? 8.452 -13.426 2.732 1.00 94.25 211 THR A C 1
ATOM 1693 O O . THR A 1 211 ? 9.370 -13.345 3.544 1.00 94.25 211 THR A O 1
ATOM 1696 N N . GLN A 1 212 ? 7.914 -12.344 2.169 1.00 93.00 212 GLN A N 1
ATOM 1697 C CA . GLN A 1 212 ? 8.339 -10.983 2.489 1.00 93.00 212 GLN A CA 1
ATOM 1698 C C . GLN A 1 212 ? 8.039 -10.616 3.948 1.00 93.00 212 GLN A C 1
ATOM 1700 O O . GLN A 1 212 ? 8.875 -10.017 4.622 1.00 93.00 212 GLN A O 1
ATOM 1705 N N . ILE A 1 213 ? 6.883 -11.026 4.467 1.00 91.56 213 ILE A N 1
ATOM 1706 C CA . ILE A 1 213 ? 6.496 -10.785 5.859 1.00 91.56 213 ILE A CA 1
ATOM 1707 C C . ILE A 1 213 ? 7.391 -11.564 6.822 1.00 91.56 213 ILE A C 1
ATOM 1709 O O . ILE A 1 213 ? 7.868 -10.984 7.795 1.00 91.56 213 ILE A O 1
ATOM 1713 N N . ASP A 1 214 ? 7.706 -12.824 6.518 1.00 89.12 214 ASP A N 1
ATOM 1714 C CA . ASP A 1 214 ? 8.650 -13.620 7.311 1.00 89.12 214 ASP A CA 1
ATOM 1715 C C . ASP A 1 214 ? 10.046 -12.979 7.366 1.00 89.12 214 ASP A C 1
ATOM 1717 O O . ASP A 1 214 ? 10.721 -13.024 8.399 1.00 89.12 214 ASP A O 1
ATOM 1721 N N . LEU A 1 215 ? 10.496 -12.374 6.259 1.00 84.75 215 LEU A N 1
ATOM 1722 C CA . LEU A 1 215 ? 11.752 -11.623 6.221 1.00 84.75 215 LEU A CA 1
ATOM 1723 C C . LEU A 1 215 ? 11.683 -10.367 7.093 1.00 84.75 215 LEU A C 1
ATOM 1725 O O . LEU A 1 215 ? 12.654 -10.059 7.782 1.00 84.75 215 LEU A O 1
ATOM 1729 N N . MET A 1 216 ? 10.556 -9.655 7.082 1.00 81.00 216 MET A N 1
ATOM 1730 C CA . MET A 1 216 ? 10.361 -8.442 7.878 1.00 81.00 216 MET A CA 1
ATOM 1731 C C . MET A 1 216 ? 10.267 -8.726 9.376 1.00 81.00 216 MET A C 1
ATOM 1733 O O . MET A 1 216 ? 10.889 -8.012 10.158 1.00 81.00 216 MET A O 1
ATOM 1737 N N . ASP A 1 217 ? 9.546 -9.770 9.784 1.00 77.50 217 ASP A N 1
ATOM 1738 C CA . ASP A 1 217 ? 9.333 -10.095 11.201 1.00 77.50 217 ASP A CA 1
ATOM 1739 C C . ASP A 1 217 ? 10.644 -10.461 11.920 1.00 77.50 217 ASP A C 1
ATOM 1741 O O . ASP A 1 217 ? 10.820 -10.212 13.111 1.00 77.50 217 ASP A O 1
ATOM 1745 N N . ARG A 1 218 ? 11.630 -10.979 11.178 1.00 72.75 218 ARG A N 1
ATOM 1746 C CA . ARG A 1 218 ? 12.964 -11.312 11.704 1.00 72.75 218 ARG A CA 1
ATOM 1747 C C . ARG A 1 218 ? 13.903 -10.111 11.817 1.00 72.75 218 ARG A C 1
ATOM 1749 O O . ARG A 1 218 ? 14.994 -10.250 12.377 1.00 72.75 218 ARG A O 1
ATOM 1756 N N . LYS A 1 219 ? 13.538 -8.942 11.281 1.00 71.00 219 LYS A N 1
ATOM 1757 C CA . LYS A 1 219 ? 14.401 -7.757 11.307 1.00 71.00 219 LYS A CA 1
ATOM 1758 C C . LYS A 1 219 ? 14.196 -6.970 12.592 1.00 71.00 219 LYS A C 1
ATOM 1760 O O . LYS A 1 219 ? 13.112 -6.48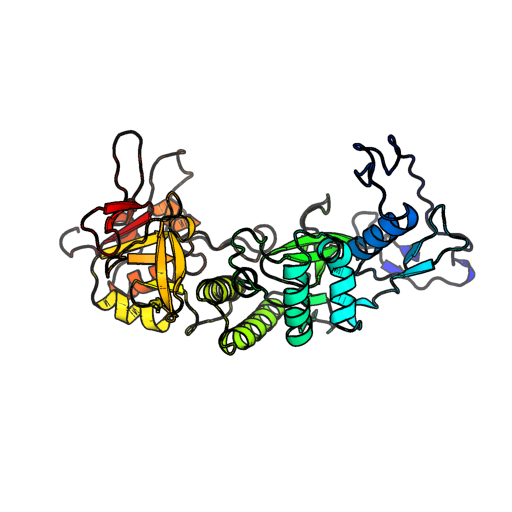1 12.883 1.00 71.00 219 LYS A O 1
ATOM 1765 N N . ARG A 1 220 ? 15.300 -6.754 13.314 1.00 55.03 220 ARG A N 1
ATOM 1766 C CA . ARG A 1 220 ? 15.355 -5.965 14.559 1.00 55.03 220 ARG A CA 1
ATOM 1767 C C . ARG A 1 220 ? 14.811 -4.534 14.415 1.00 55.03 220 ARG A C 1
ATOM 1769 O O . ARG A 1 220 ? 14.472 -3.920 15.420 1.00 55.03 220 ARG A O 1
ATOM 1776 N N . PHE A 1 221 ? 14.772 -4.003 13.197 1.00 56.19 221 PHE A N 1
ATOM 1777 C CA . PHE A 1 221 ? 14.497 -2.594 12.920 1.00 56.19 221 PHE A CA 1
ATOM 1778 C C . PHE A 1 221 ? 13.104 -2.333 12.332 1.00 56.19 221 PHE A C 1
ATOM 1780 O O . PHE A 1 221 ? 12.774 -1.184 12.054 1.00 56.19 221 PHE A O 1
ATOM 1787 N N . ALA A 1 222 ? 12.264 -3.363 12.168 1.00 69.44 222 ALA A N 1
ATOM 1788 C CA . ALA A 1 222 ? 10.895 -3.157 11.715 1.00 69.44 222 ALA A CA 1
ATOM 1789 C C . ALA A 1 222 ? 10.105 -2.375 12.780 1.00 69.44 222 ALA A C 1
ATOM 1791 O O . ALA A 1 222 ? 9.796 -2.902 13.849 1.00 69.44 222 ALA A O 1
ATOM 1792 N N . SER A 1 223 ? 9.791 -1.107 12.495 1.00 74.88 223 SER A N 1
ATOM 1793 C CA . SER A 1 223 ? 8.967 -0.278 13.383 1.00 74.88 223 SER A CA 1
ATOM 1794 C C . SER A 1 223 ? 7.549 -0.842 13.502 1.00 74.88 223 SER A C 1
ATOM 1796 O O . SER A 1 223 ? 7.096 -1.581 12.622 1.00 74.88 223 SER A O 1
ATOM 1798 N N . SER A 1 224 ? 6.800 -0.434 14.531 1.00 78.62 224 SER A N 1
ATOM 1799 C CA . SER A 1 224 ? 5.408 -0.885 14.661 1.00 78.62 224 SER A CA 1
ATOM 1800 C C . SER A 1 224 ? 4.554 -0.540 13.430 1.00 78.62 224 SER A C 1
ATOM 1802 O O . SER A 1 224 ? 3.765 -1.351 12.954 1.00 78.62 224 SER A O 1
ATOM 1804 N N . SER A 1 225 ? 4.770 0.640 12.835 1.00 77.56 225 SER A N 1
ATOM 1805 C CA . SER A 1 225 ? 4.081 1.058 11.603 1.00 77.56 225 SER A CA 1
ATOM 1806 C C . SER A 1 225 ? 4.438 0.162 10.409 1.00 77.56 225 SER A C 1
ATOM 1808 O O . SER A 1 225 ? 3.564 -0.266 9.651 1.00 77.56 225 SER A O 1
ATOM 1810 N N . THR A 1 226 ? 5.722 -0.184 10.284 1.00 78.69 226 THR A N 1
ATOM 1811 C CA . THR A 1 226 ? 6.269 -1.092 9.265 1.00 78.69 226 THR A CA 1
ATOM 1812 C C . THR A 1 226 ? 5.609 -2.465 9.347 1.00 78.69 226 THR A C 1
ATOM 1814 O O . THR A 1 226 ? 5.069 -2.961 8.355 1.00 78.69 226 THR A O 1
ATOM 1817 N N . ARG A 1 227 ? 5.593 -3.059 10.545 1.00 85.69 227 ARG A N 1
ATOM 1818 C CA . ARG A 1 227 ? 4.979 -4.369 10.791 1.00 85.69 227 ARG A CA 1
ATOM 1819 C C . ARG A 1 227 ? 3.477 -4.329 10.541 1.00 85.69 227 ARG A C 1
ATOM 1821 O O . ARG A 1 227 ? 2.947 -5.240 9.912 1.00 85.69 227 ARG A O 1
ATOM 1828 N N . TYR A 1 228 ? 2.803 -3.261 10.962 1.00 87.19 228 TYR A N 1
ATOM 1829 C CA . TYR A 1 228 ? 1.373 -3.081 10.728 1.00 87.19 228 TYR A CA 1
ATOM 1830 C C . TYR A 1 228 ? 1.034 -3.004 9.237 1.00 87.19 228 TYR A C 1
ATOM 1832 O O . TYR A 1 228 ? 0.137 -3.702 8.770 1.00 87.19 228 TYR A O 1
ATOM 1840 N N . GLY A 1 229 ? 1.757 -2.185 8.467 1.00 85.88 229 GLY A N 1
ATOM 1841 C CA . GLY A 1 229 ? 1.528 -2.051 7.028 1.00 85.88 229 GLY A CA 1
ATOM 1842 C C . GLY A 1 229 ? 1.811 -3.342 6.258 1.00 85.88 229 GLY A C 1
ATOM 1843 O O . GLY A 1 229 ? 1.023 -3.720 5.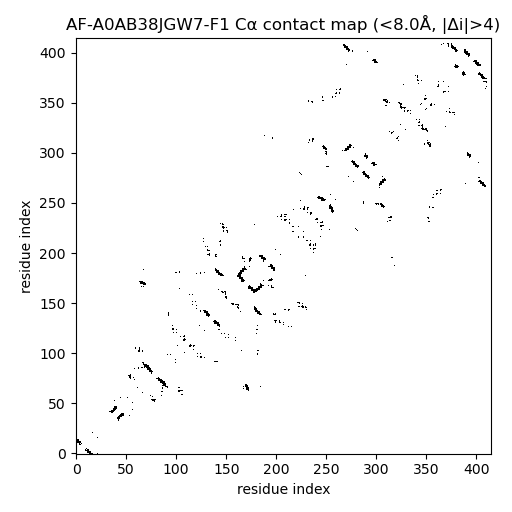391 1.00 85.88 229 GLY A O 1
ATOM 1844 N N . ALA A 1 230 ? 2.859 -4.074 6.643 1.00 88.81 230 ALA A N 1
ATOM 1845 C CA . ALA A 1 230 ? 3.135 -5.402 6.107 1.00 88.81 230 ALA A CA 1
ATOM 1846 C C . ALA A 1 230 ? 2.022 -6.406 6.434 1.00 88.81 230 ALA A C 1
ATOM 1848 O O . ALA A 1 230 ? 1.602 -7.175 5.569 1.00 88.81 230 ALA A O 1
ATOM 1849 N N . ALA A 1 231 ? 1.508 -6.370 7.666 1.00 91.56 231 ALA A N 1
ATOM 1850 C CA . ALA A 1 231 ? 0.420 -7.234 8.096 1.00 91.56 231 ALA A CA 1
ATOM 1851 C C . ALA A 1 231 ? -0.881 -6.949 7.334 1.00 91.56 231 ALA A C 1
ATOM 1853 O O . ALA A 1 231 ? -1.578 -7.880 6.931 1.00 91.56 231 ALA A O 1
ATOM 1854 N N . ASP A 1 232 ? -1.193 -5.675 7.095 1.00 89.38 232 ASP A N 1
ATOM 1855 C CA . ASP A 1 232 ? -2.349 -5.269 6.295 1.00 89.38 232 ASP A CA 1
ATOM 1856 C C . ASP A 1 232 ? -2.227 -5.750 4.841 1.00 89.38 232 ASP A C 1
ATOM 1858 O O . ASP A 1 232 ? -3.177 -6.337 4.319 1.00 89.38 232 ASP A O 1
ATOM 1862 N N . LEU A 1 233 ? -1.053 -5.59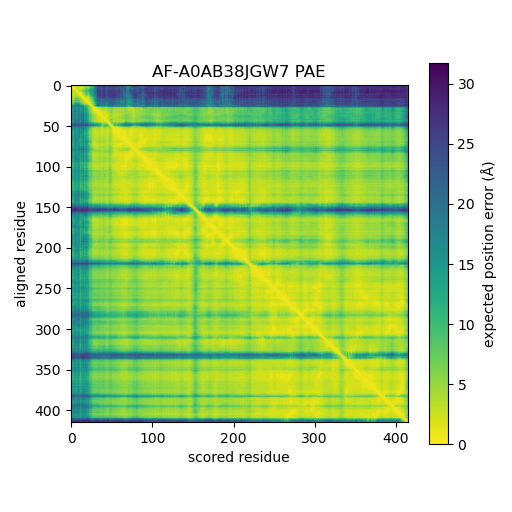2 4.212 1.00 90.25 233 LEU A N 1
ATOM 1863 C CA . LEU A 1 233 ? -0.816 -6.114 2.864 1.00 90.25 233 LEU A CA 1
ATOM 1864 C C . LEU A 1 233 ? -0.959 -7.638 2.831 1.00 90.25 233 LEU A C 1
ATOM 1866 O O . LEU A 1 233 ? -1.711 -8.161 2.011 1.00 90.25 233 LEU A O 1
ATOM 1870 N N . GLY A 1 234 ? -0.304 -8.355 3.745 1.00 92.50 234 GLY A N 1
ATOM 1871 C CA . GLY A 1 234 ? -0.384 -9.812 3.789 1.00 92.50 234 GLY A CA 1
ATOM 1872 C C . GLY A 1 234 ? -1.812 -10.316 3.961 1.00 92.50 234 GLY A C 1
ATOM 1873 O O . GLY A 1 234 ? -2.249 -11.186 3.212 1.00 92.50 234 GLY A O 1
ATOM 1874 N N . ARG A 1 235 ? -2.585 -9.715 4.873 1.00 92.31 235 ARG A N 1
ATOM 1875 C CA . ARG A 1 235 ? -4.008 -10.048 5.051 1.00 92.31 235 ARG A CA 1
ATOM 1876 C C . ARG A 1 235 ? -4.827 -9.751 3.800 1.00 92.31 235 ARG A C 1
ATOM 1878 O O . ARG A 1 235 ? -5.691 -10.549 3.449 1.00 92.31 235 ARG A O 1
ATOM 1885 N N . SER A 1 236 ? -4.553 -8.641 3.112 1.00 90.56 236 SER A N 1
ATOM 1886 C CA . SER A 1 236 ? -5.278 -8.273 1.890 1.00 90.56 236 SER A CA 1
ATOM 1887 C C . SER A 1 236 ? -5.059 -9.257 0.734 1.00 90.56 236 SER A C 1
ATOM 1889 O O . SER A 1 236 ? -5.951 -9.426 -0.092 1.00 90.56 236 SER A O 1
ATOM 1891 N N . VAL A 1 237 ? -3.927 -9.973 0.721 1.00 92.50 237 VAL A N 1
ATOM 1892 C CA . VAL A 1 237 ? -3.656 -11.071 -0.225 1.00 92.50 237 VAL A CA 1
ATOM 1893 C C . VAL A 1 237 ? -3.918 -12.463 0.363 1.00 92.50 237 VAL A C 1
ATOM 1895 O O . VAL A 1 237 ? -3.524 -13.475 -0.211 1.00 92.50 237 VAL A O 1
ATOM 1898 N N . GLY A 1 238 ? -4.612 -12.535 1.503 1.00 92.81 238 GLY A N 1
ATOM 1899 C CA . GLY A 1 238 ? -5.080 -13.785 2.104 1.00 92.81 238 GLY A CA 1
ATOM 1900 C C . GLY A 1 238 ? -4.046 -14.543 2.940 1.00 92.81 238 GLY A C 1
ATOM 1901 O O . GLY A 1 238 ? -4.257 -15.718 3.240 1.00 92.81 238 GLY A O 1
ATOM 1902 N N . VAL A 1 239 ? -2.926 -13.931 3.328 1.00 94.75 239 VAL A N 1
ATOM 1903 C CA . VAL A 1 239 ? -1.958 -14.553 4.248 1.00 94.75 239 VAL A CA 1
ATOM 1904 C C . VAL A 1 239 ? -2.523 -14.576 5.670 1.00 94.75 239 VAL A C 1
ATOM 1906 O O . VAL A 1 239 ? -3.015 -13.566 6.178 1.00 94.75 239 VAL A O 1
ATOM 1909 N N . SER A 1 240 ? -2.418 -15.729 6.337 1.00 93.50 240 SER A N 1
ATOM 1910 C CA . SER A 1 240 ? -2.734 -15.860 7.762 1.00 93.50 240 SER A CA 1
ATOM 1911 C C . SER A 1 240 ? -1.553 -15.382 8.605 1.00 93.50 240 SER A C 1
ATOM 1913 O O . SER A 1 240 ? -0.466 -15.947 8.519 1.00 93.50 240 SER A O 1
ATOM 1915 N N . LEU A 1 241 ? -1.767 -14.343 9.415 1.00 94.31 241 LEU A N 1
ATOM 1916 C CA . LEU A 1 241 ? -0.716 -13.670 10.186 1.00 94.31 241 LEU A CA 1
ATOM 1917 C C . LEU A 1 241 ? -1.099 -13.541 11.672 1.00 94.31 241 LEU A C 1
ATOM 1919 O O . LEU A 1 241 ? -1.411 -12.435 12.127 1.00 94.31 241 LEU A O 1
ATOM 1923 N N . PRO A 1 242 ? -1.115 -14.654 12.427 1.00 93.25 242 PRO A N 1
ATOM 1924 C CA . PRO A 1 242 ? -1.581 -14.677 13.819 1.00 93.25 242 PRO A CA 1
ATOM 1925 C C . PRO A 1 242 ? -0.658 -13.925 14.796 1.00 93.25 242 PRO A C 1
ATOM 1927 O O . PRO A 1 242 ? -1.120 -13.374 15.795 1.00 93.25 242 PRO A O 1
ATOM 1930 N N . SER A 1 243 ? 0.639 -13.837 14.478 1.00 91.81 243 SER A N 1
ATOM 1931 C CA . SER A 1 243 ? 1.657 -13.160 15.293 1.00 91.81 243 SER A CA 1
ATOM 1932 C C . SER A 1 243 ? 1.886 -11.690 14.925 1.00 91.81 243 SER A C 1
ATOM 1934 O O . SER A 1 243 ? 2.456 -10.944 15.720 1.00 91.81 243 SER A O 1
ATOM 1936 N N . MET A 1 244 ? 1.458 -11.258 13.736 1.00 93.06 244 MET A N 1
ATOM 1937 C CA . MET A 1 244 ? 1.681 -9.888 13.270 1.00 93.06 244 MET A CA 1
ATOM 1938 C C . MET A 1 244 ? 0.662 -8.920 13.879 1.00 93.06 244 MET A C 1
ATOM 1940 O O . MET A 1 244 ? -0.497 -9.298 14.073 1.00 93.06 244 MET A O 1
ATOM 1944 N N . PRO A 1 245 ? 1.031 -7.649 14.107 1.00 94.25 245 PRO A N 1
ATOM 1945 C CA . PRO A 1 245 ? 0.131 -6.665 14.697 1.00 94.25 245 PRO A CA 1
ATOM 1946 C C . PRO A 1 245 ? -1.150 -6.463 13.876 1.00 94.25 245 PRO A C 1
ATOM 1948 O O . PRO A 1 245 ? -1.140 -6.441 12.642 1.00 94.25 245 PRO A O 1
ATOM 1951 N N . CYS A 1 246 ? -2.277 -6.316 14.566 1.00 95.44 246 CYS A N 1
ATOM 1952 C CA . CYS A 1 246 ? -3.561 -5.857 14.019 1.00 95.44 246 CYS A CA 1
ATOM 1953 C C . CYS A 1 246 ? -4.088 -4.608 14.745 1.00 95.44 246 CYS A C 1
ATOM 1955 O O . CYS A 1 246 ? -5.059 -3.988 14.316 1.00 95.44 246 CYS A O 1
ATOM 1957 N N . GLY A 1 247 ? -3.437 -4.186 15.825 1.00 95.75 247 GLY A N 1
ATOM 1958 C CA . GLY A 1 247 ? -3.745 -2.947 16.527 1.00 95.75 247 GLY A CA 1
ATOM 1959 C C . GLY A 1 247 ? -2.561 -2.458 17.337 1.00 95.75 247 GLY A C 1
ATOM 1960 O O . GLY A 1 247 ? -1.565 -3.168 17.496 1.00 95.75 247 GLY A O 1
ATOM 1961 N N . ILE A 1 248 ? -2.701 -1.258 17.884 1.00 96.00 248 ILE A N 1
ATOM 1962 C CA . ILE A 1 248 ? -1.771 -0.707 18.861 1.00 96.00 248 ILE A CA 1
ATOM 1963 C C . ILE A 1 248 ? -2.565 -0.280 20.095 1.00 96.00 248 ILE A C 1
ATOM 1965 O O . ILE A 1 248 ? -3.520 0.489 20.009 1.00 96.00 248 ILE A O 1
ATOM 1969 N N . LEU A 1 249 ? -2.176 -0.810 21.246 1.00 97.00 249 LEU A N 1
ATOM 1970 C CA . LEU A 1 249 ? -2.701 -0.483 22.564 1.00 97.00 249 LEU A CA 1
ATOM 1971 C C . LEU A 1 249 ? -1.734 0.441 23.301 1.00 97.00 249 LEU A C 1
ATOM 1973 O O . LEU A 1 249 ? -0.561 0.552 22.946 1.00 97.00 249 LEU A O 1
ATOM 1977 N N . ARG A 1 250 ? -2.190 1.000 24.427 1.00 96.00 250 ARG A N 1
ATOM 1978 C CA . ARG A 1 250 ? -1.318 1.696 25.387 1.00 96.00 250 ARG A CA 1
ATOM 1979 C C . ARG A 1 250 ? -0.079 0.871 25.767 1.00 96.00 250 ARG A C 1
ATOM 1981 O O . ARG A 1 250 ? 1.001 1.423 25.941 1.00 96.00 250 ARG A O 1
ATOM 1988 N N . SER A 1 251 ? -0.240 -0.448 25.898 1.00 94.88 251 SER A N 1
ATOM 1989 C CA . SER A 1 251 ? 0.808 -1.377 26.331 1.00 94.88 251 SER A CA 1
ATOM 1990 C C . SER A 1 251 ? 1.745 -1.858 25.220 1.00 94.88 251 SER A C 1
ATOM 1992 O O . SER A 1 251 ? 2.714 -2.545 25.533 1.00 94.88 251 SER A O 1
ATOM 1994 N N . GLY A 1 252 ? 1.464 -1.570 23.947 1.00 93.88 252 GLY A N 1
ATOM 1995 C CA . GLY A 1 252 ? 2.202 -2.174 22.838 1.00 93.88 252 GLY A CA 1
ATOM 1996 C C . GLY A 1 252 ? 1.335 -2.508 21.633 1.00 93.88 252 GLY A C 1
ATOM 1997 O O . GLY A 1 252 ? 0.124 -2.304 21.626 1.00 93.88 252 GLY A O 1
ATOM 1998 N N . GLU A 1 253 ? 1.969 -3.078 20.619 1.00 94.12 253 GLU A N 1
ATOM 1999 C CA . GLU A 1 253 ? 1.275 -3.767 19.535 1.00 94.12 253 GLU A CA 1
ATOM 2000 C C . GLU A 1 253 ? 0.426 -4.929 20.071 1.00 94.12 253 GLU A C 1
ATOM 2002 O O . GLU A 1 253 ? 0.807 -5.587 21.041 1.00 94.12 253 GLU A O 1
ATOM 2007 N N . ILE A 1 254 ? -0.708 -5.200 19.424 1.00 96.94 254 ILE A N 1
ATOM 2008 C CA . ILE A 1 254 ? -1.545 -6.371 19.705 1.00 96.94 254 ILE A CA 1
ATOM 2009 C C . ILE A 1 254 ? -1.708 -7.219 18.445 1.00 96.94 254 ILE A C 1
ATOM 2011 O O . ILE A 1 254 ? -2.013 -6.691 17.370 1.00 96.94 254 ILE A O 1
ATOM 2015 N N . SER A 1 255 ? -1.486 -8.528 18.573 1.00 96.56 255 SER A N 1
ATOM 2016 C CA . SER A 1 255 ? -1.700 -9.505 17.502 1.00 96.56 255 SER A CA 1
ATOM 2017 C C . SER A 1 255 ? -3.106 -10.125 17.565 1.00 96.56 255 SER A C 1
ATOM 2019 O O . SER A 1 255 ? -3.767 -10.049 18.605 1.00 96.56 255 SER A O 1
ATOM 2021 N N . PRO A 1 256 ? -3.573 -10.779 16.484 1.00 96.00 256 PRO A N 1
ATOM 2022 C CA . PRO A 1 256 ? -4.831 -11.521 16.492 1.00 96.00 256 PRO A CA 1
ATOM 2023 C C . PRO A 1 256 ? -4.944 -12.526 17.643 1.00 96.00 256 PRO A C 1
ATOM 2025 O O . PRO A 1 256 ? -5.956 -12.532 18.336 1.00 96.00 256 PRO A O 1
ATOM 2028 N N . ASP A 1 257 ? -3.885 -13.291 17.920 1.00 95.38 257 ASP A N 1
ATOM 2029 C CA . ASP A 1 257 ? -3.881 -14.281 19.008 1.00 95.38 257 ASP A CA 1
ATOM 2030 C C . ASP A 1 257 ? -4.091 -13.651 20.396 1.00 95.38 257 ASP A C 1
ATOM 2032 O O . ASP A 1 257 ? -4.621 -14.286 21.303 1.00 95.38 257 ASP A O 1
ATOM 2036 N N . GLN A 1 258 ? -3.702 -12.385 20.563 1.00 97.38 258 GLN A N 1
ATOM 2037 C CA . GLN A 1 258 ? -3.811 -11.644 21.821 1.00 97.38 258 GLN A CA 1
ATOM 2038 C C . GLN A 1 258 ? -5.137 -10.877 21.958 1.00 97.38 258 GLN A C 1
ATOM 2040 O O . GLN A 1 258 ? -5.499 -10.468 23.066 1.00 97.38 258 GLN A O 1
ATOM 2045 N N . LEU A 1 259 ? -5.876 -10.665 20.858 1.00 97.25 259 LEU A N 1
ATOM 2046 C CA . LEU A 1 259 ? -7.127 -9.896 20.865 1.00 97.25 259 LEU A CA 1
ATOM 2047 C C . LEU A 1 259 ? -8.184 -10.521 21.775 1.00 97.25 259 LEU A C 1
ATOM 2049 O O . LEU A 1 259 ? -8.879 -9.791 22.481 1.00 97.25 259 LEU A O 1
ATOM 2053 N N . GLY A 1 260 ? -8.305 -11.851 21.767 1.00 96.81 260 GLY A N 1
ATOM 2054 C CA . GLY A 1 260 ? -9.294 -12.563 22.576 1.00 96.81 260 GLY A CA 1
ATOM 2055 C C . GLY A 1 260 ? -9.142 -12.269 24.069 1.00 96.81 260 GLY A C 1
ATOM 2056 O O . GLY A 1 260 ? -10.082 -11.800 24.714 1.00 96.81 260 GLY A O 1
ATOM 2057 N N . ASP A 1 261 ? -7.929 -12.458 24.588 1.00 97.62 261 ASP A N 1
ATOM 2058 C CA . ASP A 1 261 ? -7.601 -12.218 25.994 1.00 97.62 261 ASP A CA 1
ATOM 2059 C C . ASP A 1 261 ? -7.817 -10.751 26.380 1.00 97.62 261 ASP A C 1
ATOM 2061 O O . ASP A 1 261 ? -8.422 -10.458 27.416 1.00 97.62 261 ASP A O 1
ATOM 2065 N N . TRP A 1 262 ? -7.397 -9.815 25.522 1.00 98.12 262 TRP A N 1
ATOM 2066 C CA . TRP A 1 262 ? -7.598 -8.385 25.756 1.00 98.12 262 TRP A CA 1
ATOM 2067 C C . TRP A 1 262 ? -9.088 -8.009 25.825 1.00 98.12 262 TRP A C 1
ATOM 2069 O O . TRP A 1 262 ? -9.498 -7.262 26.719 1.00 98.12 262 TRP A O 1
ATOM 2079 N N . LEU A 1 263 ? -9.922 -8.560 24.940 1.00 98.25 263 LEU A N 1
ATOM 2080 C CA . LEU A 1 263 ? -11.364 -8.287 24.891 1.00 98.25 263 LEU A CA 1
ATOM 2081 C C . LEU A 1 263 ? -12.157 -8.962 26.018 1.00 98.25 263 LEU A C 1
ATOM 2083 O O . LEU A 1 263 ? -13.173 -8.413 26.444 1.00 98.25 263 LEU A O 1
ATOM 2087 N N . SER A 1 264 ? -11.697 -10.106 26.535 1.00 97.00 264 SER A N 1
ATOM 2088 C CA . SER A 1 264 ? -12.411 -10.902 27.554 1.00 97.00 264 SER A CA 1
ATOM 2089 C C . SER A 1 264 ? -12.729 -10.139 28.850 1.00 97.00 264 SER A C 1
ATOM 2091 O O . SER A 1 264 ? -13.684 -10.456 29.559 1.00 97.00 264 SER A O 1
ATOM 2093 N N . THR A 1 265 ? -11.948 -9.100 29.150 1.00 96.50 265 THR A N 1
ATOM 2094 C CA . THR A 1 265 ? -12.055 -8.284 30.369 1.00 96.50 265 THR A CA 1
ATOM 2095 C C . THR A 1 265 ? -12.711 -6.922 30.131 1.00 96.50 265 THR A C 1
ATOM 2097 O O . THR A 1 265 ? -12.754 -6.091 31.039 1.00 96.50 265 THR A O 1
ATOM 2100 N N . ARG A 1 266 ? -13.220 -6.659 28.919 1.00 97.31 266 ARG A N 1
ATOM 2101 C CA . ARG A 1 266 ? -13.703 -5.337 28.496 1.00 97.31 266 ARG A CA 1
ATOM 2102 C C . ARG A 1 266 ? -15.140 -5.401 27.993 1.00 97.31 266 ARG A C 1
ATOM 2104 O O . ARG A 1 266 ? -15.484 -6.227 27.157 1.00 97.31 266 ARG A O 1
ATOM 2111 N N . ASN A 1 267 ? -15.956 -4.460 28.465 1.00 97.75 267 ASN A N 1
ATOM 2112 C CA . ASN A 1 267 ? -17.331 -4.248 27.994 1.00 97.75 267 ASN A CA 1
ATOM 2113 C C . ASN A 1 267 ? -17.462 -3.018 27.083 1.00 97.75 267 ASN A C 1
ATOM 2115 O O . ASN A 1 267 ? -18.544 -2.733 26.584 1.00 97.75 267 ASN A O 1
ATOM 2119 N N . GLU A 1 268 ? -16.384 -2.264 26.892 1.00 98.12 268 GLU A N 1
ATOM 2120 C CA . GLU A 1 268 ? -16.333 -1.125 25.983 1.00 98.12 268 GLU A CA 1
ATOM 2121 C C . GLU A 1 268 ? -14.978 -1.128 25.280 1.00 98.12 268 GLU A C 1
ATOM 2123 O O . GLU A 1 268 ? -13.961 -1.396 25.921 1.00 98.12 268 GLU A O 1
ATOM 2128 N N . VAL A 1 269 ? -14.968 -0.818 23.986 1.00 98.44 269 VAL A N 1
ATOM 2129 C CA . VAL A 1 269 ? -13.757 -0.633 23.181 1.00 98.44 269 VAL A CA 1
ATOM 2130 C C . VAL A 1 269 ? -13.866 0.685 22.429 1.00 98.44 269 VAL A C 1
ATOM 2132 O O . VAL A 1 269 ? -14.845 0.918 21.717 1.00 98.44 269 VAL A O 1
ATOM 2135 N N . VAL A 1 270 ? -12.852 1.536 22.568 1.00 98.50 270 VAL A N 1
ATOM 2136 C CA . VAL A 1 270 ? -12.703 2.759 21.774 1.00 98.50 270 VAL A CA 1
ATOM 2137 C C . VAL A 1 270 ? -11.747 2.470 20.623 1.00 98.50 270 VAL A C 1
ATOM 2139 O O . VAL A 1 270 ? -10.570 2.190 20.826 1.00 98.50 270 VAL A O 1
ATOM 2142 N N . ILE A 1 271 ? -12.260 2.530 19.404 1.00 98.12 271 ILE A N 1
ATOM 2143 C CA . ILE A 1 271 ? -11.484 2.365 18.182 1.00 98.12 271 ILE A CA 1
ATOM 2144 C C . ILE A 1 271 ? -11.019 3.742 17.734 1.00 98.12 271 ILE A C 1
ATOM 2146 O O . ILE A 1 271 ? -11.845 4.593 17.397 1.00 98.12 271 ILE A O 1
ATOM 2150 N N . ILE A 1 272 ? -9.707 3.945 17.697 1.00 97.94 272 ILE A N 1
ATOM 2151 C CA . ILE A 1 272 ? -9.103 5.176 17.199 1.00 97.94 272 ILE A CA 1
ATOM 2152 C C . ILE A 1 272 ? -8.490 4.896 15.820 1.00 97.94 272 ILE A C 1
ATOM 2154 O O . ILE A 1 272 ? -7.633 4.017 15.708 1.00 97.94 272 ILE A O 1
ATOM 2158 N N . PRO A 1 273 ? -8.909 5.601 14.758 1.00 95.94 273 PRO A N 1
ATOM 2159 C CA . PRO A 1 273 ? -8.285 5.462 13.451 1.00 95.94 273 PRO A CA 1
ATOM 2160 C C . PRO A 1 273 ? -6.821 5.920 13.482 1.00 95.94 273 PRO A C 1
ATOM 2162 O O . PRO A 1 273 ? -6.496 6.942 14.086 1.00 95.94 273 PRO A O 1
ATOM 2165 N N . ASP A 1 274 ? -5.937 5.213 12.782 1.00 92.69 274 ASP A N 1
ATOM 2166 C CA . ASP A 1 274 ? -4.509 5.556 12.699 1.00 92.69 274 ASP A CA 1
ATOM 2167 C C . ASP A 1 274 ? -4.229 6.932 12.064 1.00 92.69 274 ASP A C 1
ATOM 2169 O O . ASP A 1 274 ? -3.161 7.503 12.265 1.00 92.69 274 ASP A O 1
ATOM 2173 N N . TRP A 1 275 ? -5.184 7.521 11.338 1.00 92.69 275 TRP A N 1
ATOM 2174 C CA . TRP A 1 275 ? -5.034 8.880 10.821 1.00 92.69 275 TRP A CA 1
ATOM 2175 C C . TRP A 1 275 ? -5.242 9.984 11.863 1.00 92.69 275 TRP A C 1
ATOM 2177 O O . TRP A 1 275 ? -4.839 11.112 11.587 1.00 92.69 275 TRP A O 1
ATOM 2187 N N . GLU A 1 276 ? -5.819 9.693 13.032 1.00 95.81 276 GLU A N 1
ATOM 2188 C CA . GLU A 1 276 ? -6.007 10.667 14.119 1.00 95.81 276 GLU A CA 1
ATOM 2189 C C . GLU A 1 276 ? -4.758 10.813 15.001 1.00 95.81 276 GLU A C 1
ATOM 2191 O O . GLU A 1 276 ? -4.493 11.878 15.572 1.00 95.81 276 GLU A O 1
ATOM 2196 N N . ILE A 1 277 ? -3.977 9.737 15.117 1.00 94.38 277 ILE A N 1
ATOM 2197 C CA . ILE A 1 277 ? -2.854 9.628 16.046 1.00 94.38 277 ILE A CA 1
ATOM 2198 C C . ILE A 1 277 ? -1.628 9.118 15.307 1.00 94.38 277 ILE A C 1
ATOM 2200 O O . ILE A 1 277 ? -1.625 8.030 14.741 1.00 94.38 277 ILE A O 1
ATOM 2204 N N . ASN A 1 278 ? -0.538 9.863 15.414 1.00 90.38 278 ASN A N 1
ATOM 2205 C CA . ASN A 1 278 ? 0.765 9.360 15.033 1.00 90.38 278 ASN A CA 1
ATOM 2206 C C . ASN A 1 278 ? 1.345 8.497 16.163 1.00 90.38 278 ASN A C 1
ATOM 2208 O O . ASN A 1 278 ? 1.347 8.905 17.330 1.00 90.38 278 ASN A O 1
ATOM 2212 N N . THR A 1 279 ? 1.872 7.328 15.804 1.00 87.81 279 THR A N 1
ATOM 2213 C CA . THR A 1 279 ? 2.484 6.383 16.744 1.00 87.81 279 THR A CA 1
ATOM 2214 C C . THR A 1 279 ? 3.972 6.245 16.451 1.00 87.81 279 THR A C 1
ATOM 2216 O O . THR A 1 279 ? 4.354 5.967 15.317 1.00 87.81 279 THR A O 1
ATOM 2219 N N . TYR A 1 280 ? 4.803 6.408 17.477 1.00 83.94 280 TYR A N 1
ATOM 2220 C CA . TYR A 1 280 ? 6.262 6.338 17.378 1.00 83.94 280 TYR A CA 1
ATOM 2221 C C . TYR A 1 280 ? 6.845 5.485 18.499 1.00 83.94 280 TYR A C 1
ATOM 2223 O O . TYR A 1 280 ? 6.168 5.210 19.486 1.00 83.94 280 TYR A O 1
ATOM 2231 N N . HIS A 1 281 ? 8.122 5.133 18.383 1.00 82.94 281 HIS A N 1
ATOM 2232 C CA . HIS A 1 281 ? 8.919 4.678 19.518 1.00 82.94 281 HIS A CA 1
ATOM 2233 C C . HIS A 1 281 ? 9.776 5.841 20.029 1.00 82.94 281 HIS A C 1
ATOM 2235 O O . HIS A 1 281 ? 10.339 6.588 19.233 1.00 82.94 281 HIS A O 1
ATOM 2241 N N . SER A 1 282 ? 9.871 6.003 21.346 1.00 82.69 282 SER A N 1
ATOM 2242 C CA . SER A 1 282 ? 10.869 6.866 21.977 1.00 82.69 282 SER A CA 1
ATOM 2243 C C . SER A 1 282 ? 12.272 6.268 21.832 1.00 82.69 282 SER A C 1
ATOM 2245 O O . SER A 1 282 ? 12.427 5.087 21.519 1.00 82.69 282 SER A O 1
ATOM 2247 N N . ASP A 1 283 ? 13.300 7.041 22.190 1.00 77.50 283 ASP A N 1
ATOM 2248 C CA . ASP A 1 283 ? 14.683 6.546 22.288 1.00 77.50 283 ASP A CA 1
ATOM 2249 C C . ASP A 1 283 ? 14.827 5.360 23.261 1.00 77.50 283 ASP A C 1
ATOM 2251 O O . ASP A 1 283 ? 15.725 4.531 23.121 1.00 77.50 283 ASP A O 1
ATOM 2255 N N . SER A 1 284 ? 13.924 5.248 24.246 1.00 82.44 284 SER A N 1
ATOM 2256 C CA . SER A 1 284 ? 13.860 4.111 25.175 1.00 82.44 284 SER A CA 1
ATOM 2257 C C . SER A 1 284 ? 13.126 2.890 24.605 1.00 82.44 284 SER A C 1
ATOM 2259 O O . SER A 1 284 ? 12.993 1.886 25.300 1.00 82.44 284 SER A O 1
ATOM 2261 N N . GLY A 1 285 ? 12.614 2.975 23.374 1.00 78.12 285 GLY A N 1
ATOM 2262 C CA . GLY A 1 285 ? 11.819 1.943 22.706 1.00 78.12 285 GLY A CA 1
ATOM 2263 C C . GLY A 1 285 ? 10.335 1.924 23.089 1.00 78.12 285 GLY A C 1
ATOM 2264 O O . GLY A 1 285 ? 9.576 1.132 22.528 1.00 78.12 285 GLY A O 1
ATOM 2265 N N . SER A 1 286 ? 9.899 2.789 24.008 1.00 85.69 286 SER A N 1
ATOM 2266 C CA . SER A 1 286 ? 8.506 2.857 24.466 1.00 85.69 286 SER A CA 1
ATOM 2267 C C . SER A 1 286 ? 7.616 3.497 23.405 1.00 85.69 286 SER A C 1
ATOM 2269 O O . SER A 1 286 ? 8.034 4.443 22.744 1.00 85.69 286 SER A O 1
ATOM 2271 N N . LEU A 1 287 ? 6.374 3.033 23.260 1.00 87.94 287 LEU A N 1
ATOM 2272 C CA . LEU A 1 287 ? 5.434 3.671 22.339 1.00 87.94 287 LEU A CA 1
ATOM 2273 C C . LEU A 1 287 ? 5.030 5.068 22.823 1.00 87.94 287 LEU A C 1
ATOM 2275 O O . LEU A 1 287 ? 4.744 5.281 24.000 1.00 87.94 287 LEU A O 1
ATOM 2279 N N . VAL A 1 288 ? 4.980 6.009 21.884 1.00 92.06 288 VAL A N 1
ATOM 2280 C CA . VAL A 1 288 ? 4.546 7.390 22.083 1.00 92.06 288 VAL A CA 1
ATOM 2281 C C . VAL A 1 288 ? 3.429 7.688 21.095 1.00 92.06 288 VAL A C 1
ATOM 2283 O O . VAL A 1 288 ? 3.601 7.554 19.884 1.00 92.06 288 VAL A O 1
ATOM 2286 N N . PHE A 1 289 ? 2.298 8.143 21.622 1.00 94.94 289 PHE A N 1
ATOM 2287 C CA . PHE A 1 289 ? 1.131 8.539 20.843 1.00 94.94 289 PHE A CA 1
ATOM 2288 C C . PHE A 1 289 ? 1.062 10.057 20.795 1.00 94.94 289 PHE A C 1
ATOM 2290 O O . PHE A 1 289 ? 1.111 10.703 21.842 1.00 94.94 289 PHE A O 1
ATOM 2297 N N . ARG A 1 290 ? 0.944 10.644 19.605 1.00 95.56 290 ARG A N 1
ATOM 2298 C CA . ARG A 1 290 ? 0.732 12.086 19.435 1.00 95.56 290 ARG A CA 1
ATOM 2299 C C . ARG A 1 290 ? -0.475 12.325 18.554 1.00 95.56 290 ARG A C 1
ATOM 2301 O O . ARG A 1 290 ? -0.560 11.750 17.475 1.00 95.56 290 ARG A O 1
ATOM 2308 N N . GLU A 1 291 ? -1.386 13.194 18.971 1.00 95.75 291 GLU A N 1
ATOM 2309 C CA . GLU A 1 291 ? -2.470 13.597 18.072 1.00 95.75 291 GLU A CA 1
ATOM 2310 C C . GLU A 1 291 ? -1.914 14.310 16.836 1.00 95.75 291 GLU A C 1
ATOM 2312 O O . GLU A 1 291 ? -0.964 15.096 16.913 1.00 95.75 291 GLU A O 1
ATOM 2317 N N . ARG A 1 292 ? -2.519 14.053 15.679 1.00 92.69 292 ARG A N 1
ATOM 2318 C CA . ARG A 1 292 ? -1.988 14.536 14.404 1.00 92.69 292 ARG A CA 1
ATOM 2319 C C . ARG A 1 292 ? -2.095 16.051 14.231 1.00 92.69 292 ARG A C 1
ATOM 2321 O O . ARG A 1 292 ? -1.268 16.637 13.540 1.00 92.69 292 ARG A O 1
ATOM 2328 N N . GLN A 1 293 ? -3.091 16.687 14.853 1.00 93.06 293 GLN A N 1
ATOM 2329 C CA . GLN A 1 293 ? -3.387 18.104 14.629 1.00 93.06 293 GLN A CA 1
ATOM 2330 C C . GLN A 1 293 ? -2.368 19.051 15.280 1.00 93.06 293 GLN A C 1
ATOM 2332 O O . GLN A 1 293 ? -1.914 19.984 14.622 1.00 93.06 293 GLN A O 1
ATOM 2337 N N . GLN A 1 294 ? -2.024 18.851 16.559 1.00 95.19 294 GLN A N 1
ATOM 2338 C CA . GLN A 1 294 ? -1.085 19.729 17.280 1.00 95.19 294 GLN A CA 1
ATOM 2339 C C . GLN A 1 294 ? 0.136 18.984 17.834 1.00 95.19 294 GLN A C 1
ATOM 2341 O O . GLN A 1 294 ? 0.955 19.583 18.528 1.00 95.19 294 GLN A O 1
ATOM 2346 N N . GLY A 1 295 ? 0.276 17.681 17.564 1.00 95.06 295 GLY A N 1
ATOM 2347 C CA . GLY A 1 295 ? 1.431 16.892 17.995 1.00 95.06 295 GLY A CA 1
ATOM 2348 C C . GLY A 1 295 ? 1.513 16.670 19.508 1.00 95.06 295 GLY A C 1
ATOM 2349 O O . GLY A 1 295 ? 2.581 16.318 20.016 1.00 95.06 295 GLY A O 1
ATOM 2350 N N . ARG A 1 296 ? 0.420 16.888 20.250 1.00 96.25 296 ARG A N 1
ATOM 2351 C CA . ARG A 1 296 ? 0.376 16.721 21.711 1.00 96.25 296 ARG A CA 1
ATOM 2352 C C . ARG A 1 296 ? 0.417 15.240 22.074 1.00 96.25 296 ARG A C 1
ATOM 2354 O O . ARG A 1 296 ? -0.271 14.437 21.450 1.00 96.25 296 ARG A O 1
ATOM 2361 N N . GLN A 1 297 ? 1.227 14.888 23.071 1.00 97.31 297 GLN A N 1
ATOM 2362 C CA . GLN A 1 297 ? 1.393 13.502 23.503 1.00 97.31 297 GLN A CA 1
ATOM 2363 C C . GLN A 1 297 ? 0.183 13.024 24.313 1.00 97.31 297 GLN A C 1
ATOM 2365 O O . GLN A 1 297 ? -0.287 13.733 25.201 1.00 97.31 297 GLN A O 1
ATOM 2370 N N . LEU A 1 298 ? -0.299 11.823 24.010 1.00 97.94 298 LEU A N 1
ATOM 2371 C CA . LEU A 1 298 ? -1.531 11.248 24.542 1.00 97.94 298 LEU A CA 1
ATOM 2372 C C . LEU A 1 298 ? -1.236 10.111 25.524 1.00 97.94 298 LEU A C 1
ATOM 2374 O O . LEU A 1 298 ? -0.315 9.324 25.306 1.00 97.94 298 LEU A O 1
ATOM 2378 N N . ASP A 1 299 ? -2.064 9.994 26.560 1.00 97.62 299 ASP A N 1
ATOM 2379 C CA . ASP A 1 299 ? -2.173 8.806 27.407 1.00 97.62 299 ASP A CA 1
ATOM 2380 C C . ASP A 1 299 ? -3.434 8.035 26.998 1.00 97.62 299 ASP A C 1
ATOM 2382 O O . ASP A 1 299 ? -4.558 8.402 27.357 1.00 97.62 299 ASP A O 1
ATOM 2386 N N . LEU A 1 300 ? -3.254 7.006 26.164 1.00 97.94 300 LEU A N 1
ATOM 2387 C CA . LEU A 1 300 ? -4.371 6.203 25.672 1.00 97.94 300 LEU A CA 1
ATOM 2388 C C . LEU A 1 300 ? -5.042 5.453 26.832 1.00 97.94 300 LEU A C 1
ATOM 2390 O O . LEU A 1 300 ? -4.339 4.843 27.638 1.00 97.94 300 LEU A O 1
ATOM 2394 N N . PRO A 1 301 ? -6.383 5.432 26.917 1.00 97.88 301 PRO A N 1
ATOM 2395 C CA . PRO A 1 301 ? -7.070 4.652 27.934 1.00 97.88 301 PRO A CA 1
ATOM 2396 C C . PRO A 1 301 ? -6.916 3.149 27.659 1.00 97.88 301 PRO A C 1
ATOM 2398 O O . PRO A 1 301 ? -6.774 2.719 26.515 1.00 97.88 301 PRO A O 1
ATOM 2401 N N . ASP A 1 302 ? -7.001 2.325 28.705 1.00 97.62 302 ASP A N 1
ATOM 2402 C CA . ASP A 1 302 ? -6.753 0.877 28.607 1.00 97.62 302 ASP A CA 1
ATOM 2403 C C . ASP A 1 302 ? -7.782 0.125 27.736 1.00 97.62 302 ASP A C 1
ATOM 2405 O O . ASP A 1 302 ? -7.578 -1.047 27.403 1.00 97.62 302 ASP A O 1
ATOM 2409 N N . ASN A 1 303 ? -8.900 0.768 27.383 1.00 98.19 303 ASN A N 1
ATOM 2410 C CA . ASN A 1 303 ? -9.924 0.253 26.476 1.00 98.19 303 ASN A CA 1
ATOM 2411 C C . ASN A 1 303 ? -9.843 0.831 25.050 1.00 98.19 303 ASN A C 1
ATOM 2413 O O . ASN A 1 303 ? -10.720 0.534 24.238 1.00 98.19 303 ASN A O 1
ATOM 2417 N N . ALA A 1 304 ? -8.830 1.644 24.738 1.00 98.38 304 ALA A N 1
ATOM 2418 C CA . ALA A 1 304 ? -8.595 2.133 23.386 1.00 98.38 304 ALA A CA 1
ATOM 2419 C C . ALA A 1 304 ? -7.659 1.216 22.594 1.00 98.38 304 ALA A C 1
ATOM 2421 O O . ALA A 1 304 ? -6.699 0.661 23.128 1.00 98.38 304 ALA A O 1
ATOM 2422 N N . ILE A 1 305 ? -7.928 1.121 21.295 1.00 98.19 305 ILE A N 1
ATOM 2423 C CA . ILE A 1 305 ? -7.077 0.467 20.307 1.00 98.19 305 ILE A CA 1
ATOM 2424 C C . ILE A 1 305 ? -6.948 1.375 19.086 1.00 98.19 305 ILE A C 1
ATOM 2426 O O . ILE A 1 305 ? -7.947 1.838 18.534 1.00 98.19 305 ILE A O 1
ATOM 2430 N N . VAL A 1 306 ? -5.712 1.639 18.670 1.00 96.94 306 VAL A N 1
ATOM 2431 C CA . VAL A 1 306 ? -5.414 2.330 17.415 1.00 96.94 306 VAL A CA 1
ATOM 2432 C C . VAL A 1 306 ? -5.357 1.289 16.304 1.00 96.94 306 VAL A C 1
ATOM 2434 O O . VAL A 1 306 ? -4.588 0.329 16.397 1.00 96.94 306 VAL A O 1
ATOM 2437 N N . ILE A 1 307 ? -6.172 1.454 15.263 1.00 95.25 307 ILE A N 1
ATOM 2438 C CA . ILE A 1 307 ? -6.193 0.558 14.100 1.00 95.25 307 ILE A CA 1
ATOM 2439 C C . ILE A 1 307 ? -6.271 1.355 12.802 1.00 95.25 307 ILE A C 1
ATOM 2441 O O . ILE A 1 307 ? -6.878 2.426 12.747 1.00 95.25 307 ILE A O 1
ATOM 2445 N N . ARG A 1 308 ? -5.719 0.798 11.725 1.00 91.25 308 ARG A N 1
ATOM 2446 C CA . ARG A 1 308 ? -5.972 1.308 10.380 1.00 91.25 308 ARG A CA 1
ATOM 2447 C C . ARG A 1 308 ? -7.370 0.895 9.953 1.00 91.25 308 ARG A C 1
ATOM 2449 O O . ARG A 1 308 ? -7.666 -0.290 9.786 1.00 91.25 308 ARG A O 1
ATOM 2456 N N . LEU A 1 309 ? -8.238 1.880 9.790 1.00 90.31 309 LEU A N 1
ATOM 2457 C CA . LEU A 1 309 ? -9.556 1.662 9.211 1.00 90.31 309 LEU A CA 1
ATOM 2458 C C . LEU A 1 309 ? -9.475 1.779 7.692 1.00 90.31 309 LEU A C 1
ATOM 2460 O O . LEU A 1 309 ? -8.657 2.526 7.157 1.00 90.31 309 LEU A O 1
ATOM 2464 N N . GLY A 1 310 ? -10.337 1.043 6.992 1.00 82.31 310 GLY A N 1
ATOM 2465 C CA . GLY A 1 310 ? -10.358 1.070 5.530 1.00 82.31 310 GLY A CA 1
ATOM 2466 C C . GLY A 1 310 ? -9.025 0.640 4.921 1.00 82.31 310 GLY A C 1
ATOM 2467 O O . GLY A 1 310 ? -8.554 1.279 3.979 1.00 82.31 310 GLY A O 1
ATOM 2468 N N . SER A 1 311 ? -8.408 -0.411 5.482 1.00 82.12 311 SER A N 1
ATOM 2469 C CA . SER A 1 311 ? -7.219 -1.050 4.918 1.00 82.12 311 SER A CA 1
ATOM 2470 C C . SER A 1 311 ? -7.387 -1.170 3.409 1.00 82.12 311 SER A C 1
ATOM 2472 O O . SER A 1 311 ? -8.362 -1.760 2.935 1.00 82.12 311 SER A O 1
ATOM 2474 N N . ARG A 1 312 ? -6.467 -0.556 2.656 1.00 76.94 312 ARG A N 1
ATOM 2475 C CA . ARG A 1 312 ? -6.526 -0.583 1.196 1.00 76.94 312 ARG A CA 1
ATOM 2476 C C . ARG A 1 312 ? -6.477 -2.040 0.761 1.00 76.94 312 ARG A C 1
ATOM 2478 O O . ARG A 1 312 ? -5.526 -2.744 1.093 1.00 76.94 312 ARG A O 1
ATOM 2485 N N . ASN A 1 313 ? -7.506 -2.482 0.045 1.00 84.88 313 ASN A N 1
ATOM 2486 C CA . ASN A 1 313 ? -7.451 -3.769 -0.620 1.00 84.88 313 ASN A CA 1
ATOM 2487 C C . ASN A 1 313 ? -6.276 -3.716 -1.605 1.00 84.88 313 ASN A C 1
ATOM 2489 O O . ASN A 1 313 ? -6.175 -2.766 -2.383 1.00 84.88 313 ASN A O 1
ATOM 2493 N N . PHE A 1 314 ? -5.357 -4.679 -1.524 1.00 89.81 314 PHE A N 1
ATOM 2494 C CA . PHE A 1 314 ? -4.237 -4.743 -2.461 1.00 89.81 314 PHE A CA 1
ATOM 2495 C C . PHE A 1 314 ? -4.751 -4.926 -3.885 1.00 89.81 314 PHE A C 1
ATOM 2497 O O . PHE A 1 314 ? -4.226 -4.330 -4.821 1.00 89.81 314 PHE A O 1
ATOM 2504 N N . PHE A 1 315 ? -5.823 -5.701 -4.033 1.00 92.12 315 PHE A N 1
ATOM 2505 C CA . PHE A 1 315 ? -6.506 -5.852 -5.300 1.00 92.12 315 PHE A CA 1
ATOM 2506 C C . PHE A 1 315 ? -7.425 -4.654 -5.574 1.00 92.12 315 PHE A C 1
ATOM 2508 O O . PHE A 1 315 ? -8.243 -4.300 -4.719 1.00 92.12 315 PHE A O 1
ATOM 2515 N N . PRO A 1 316 ? -7.353 -4.058 -6.773 1.00 91.31 316 PRO A N 1
ATOM 2516 C CA . PRO A 1 316 ? -8.337 -3.082 -7.211 1.00 91.31 316 PRO A CA 1
ATOM 2517 C C . PRO A 1 316 ? -9.707 -3.758 -7.387 1.00 91.31 316 PRO A C 1
ATOM 2519 O O . PRO A 1 316 ? -9.792 -4.963 -7.645 1.00 91.31 316 PRO A O 1
ATOM 2522 N N . GLU A 1 317 ? -10.786 -2.977 -7.280 1.00 90.88 317 GLU A N 1
ATOM 2523 C CA . GLU A 1 317 ? -12.174 -3.470 -7.366 1.00 90.88 317 GLU A CA 1
ATOM 2524 C C . GLU A 1 317 ? -12.475 -4.193 -8.690 1.00 90.88 317 GLU A C 1
ATOM 2526 O O . GLU A 1 317 ? -13.330 -5.079 -8.737 1.00 90.88 317 GLU A O 1
ATOM 2531 N N . GLU A 1 318 ? -11.762 -3.841 -9.765 1.00 91.75 318 GLU A N 1
ATOM 2532 C CA . GLU A 1 318 ? -11.834 -4.495 -11.071 1.00 91.75 318 GLU A CA 1
ATOM 2533 C C . GLU A 1 318 ? -11.311 -5.943 -11.058 1.00 91.75 318 GLU A C 1
ATOM 2535 O O . GLU A 1 318 ? -11.756 -6.753 -11.871 1.00 91.75 318 GLU A O 1
ATOM 2540 N N . ILE A 1 319 ? -10.385 -6.275 -10.150 1.00 91.38 319 ILE A N 1
ATOM 2541 C CA . ILE A 1 319 ? -9.771 -7.608 -10.028 1.00 91.38 319 ILE A CA 1
ATOM 2542 C C . ILE A 1 319 ? -10.450 -8.414 -8.926 1.00 91.38 319 ILE A C 1
ATOM 2544 O O . ILE A 1 319 ? -10.873 -9.549 -9.149 1.00 91.38 319 ILE A O 1
ATOM 2548 N N . GLN A 1 320 ? -10.581 -7.827 -7.739 1.00 91.50 320 GLN A N 1
ATOM 2549 C CA . GLN A 1 320 ? -11.243 -8.462 -6.613 1.00 91.50 320 GLN A CA 1
ATOM 2550 C C . GLN A 1 320 ? -12.038 -7.419 -5.846 1.00 91.50 320 GLN A C 1
ATOM 2552 O O . GLN A 1 320 ? -11.484 -6.508 -5.230 1.00 91.50 320 GLN A O 1
ATOM 2557 N N . LYS A 1 321 ? -13.359 -7.601 -5.847 1.00 90.88 321 LYS A N 1
ATOM 2558 C CA . LYS A 1 321 ? -14.256 -6.746 -5.077 1.00 90.88 321 LYS A CA 1
ATOM 2559 C C . LYS A 1 321 ? -13.909 -6.821 -3.601 1.00 90.88 321 LYS A C 1
ATOM 2561 O O . LYS A 1 321 ? -13.722 -7.922 -3.070 1.00 90.88 321 LYS A O 1
ATOM 2566 N N . THR A 1 322 ? -13.884 -5.672 -2.934 1.00 88.81 322 THR A N 1
ATOM 2567 C CA . THR A 1 322 ? -13.711 -5.648 -1.482 1.00 88.81 322 THR A CA 1
ATOM 2568 C C . THR A 1 322 ? -14.816 -6.474 -0.831 1.00 88.81 322 THR A C 1
ATOM 2570 O O . THR A 1 322 ? -15.998 -6.344 -1.169 1.00 88.81 322 THR A O 1
ATOM 2573 N N . ALA A 1 323 ? -14.430 -7.357 0.091 1.00 89.62 323 ALA A N 1
ATOM 2574 C CA . ALA A 1 323 ? -15.381 -8.172 0.826 1.00 89.62 323 ALA A CA 1
ATOM 2575 C C . ALA A 1 323 ? -16.316 -7.258 1.626 1.00 89.62 323 ALA A C 1
ATOM 2577 O O . ALA A 1 323 ? -15.863 -6.446 2.430 1.00 89.62 323 ALA A O 1
ATOM 2578 N N . LYS A 1 324 ? -17.621 -7.409 1.408 1.00 90.56 324 LYS A N 1
ATOM 2579 C CA . LYS A 1 324 ? -18.655 -6.690 2.153 1.00 90.56 324 LYS A CA 1
ATOM 2580 C C . LYS A 1 324 ? -19.389 -7.638 3.078 1.00 90.56 324 LYS A C 1
ATOM 2582 O O . LYS A 1 324 ? -19.553 -8.823 2.771 1.00 90.56 324 LYS A O 1
ATOM 2587 N N . ASP A 1 325 ? -19.856 -7.125 4.207 1.00 90.19 325 ASP A N 1
ATOM 2588 C CA . ASP A 1 325 ? -20.612 -7.941 5.149 1.00 90.19 325 ASP A CA 1
ATOM 2589 C C . ASP A 1 325 ? -22.067 -8.096 4.700 1.00 90.19 325 ASP A C 1
ATOM 2591 O O . ASP A 1 325 ? -22.931 -7.305 5.072 1.00 90.19 325 ASP A O 1
ATOM 2595 N N . SER A 1 326 ? -22.349 -9.122 3.894 1.00 89.94 326 SER A N 1
ATOM 2596 C CA . SER A 1 326 ? -23.694 -9.383 3.352 1.00 89.94 326 SER A CA 1
ATOM 2597 C C . SER A 1 326 ? -24.808 -9.462 4.407 1.00 89.94 326 SER A C 1
ATOM 2599 O O . SER A 1 326 ? -25.963 -9.229 4.061 1.00 89.94 326 SER A O 1
ATOM 2601 N N . ARG A 1 327 ? -24.481 -9.681 5.693 1.00 89.50 327 ARG A N 1
ATOM 2602 C CA . ARG A 1 327 ? -25.431 -9.597 6.820 1.00 89.50 327 ARG A CA 1
ATOM 2603 C C . ARG A 1 327 ? -26.103 -8.220 6.931 1.00 89.50 327 ARG A C 1
ATOM 2605 O O . ARG A 1 327 ? -27.175 -8.120 7.512 1.00 89.50 327 ARG A O 1
ATOM 2612 N N . PHE A 1 328 ? -25.489 -7.184 6.358 1.00 89.38 328 PHE A N 1
ATOM 2613 C CA . PHE A 1 328 ? -25.985 -5.810 6.300 1.00 89.38 328 PHE A CA 1
ATOM 2614 C C . PHE A 1 328 ? -26.259 -5.325 4.861 1.00 89.38 328 PHE A C 1
ATOM 2616 O O . PHE A 1 328 ? -26.355 -4.122 4.628 1.00 89.38 328 PHE A O 1
ATOM 2623 N N . GLY A 1 329 ? -26.388 -6.233 3.886 1.00 83.25 329 GLY A N 1
ATOM 2624 C CA . GLY A 1 329 ? -26.573 -5.874 2.471 1.00 83.25 329 GLY A CA 1
ATOM 2625 C C . GLY A 1 329 ? -27.881 -5.135 2.156 1.00 83.25 329 GLY A C 1
ATOM 2626 O O . GLY A 1 329 ? -27.945 -4.415 1.164 1.00 83.25 329 GLY A O 1
ATOM 2627 N N . ASP A 1 330 ? -28.893 -5.268 3.017 1.00 83.44 330 ASP A N 1
ATOM 2628 C CA . ASP A 1 330 ? -30.215 -4.651 2.835 1.00 83.44 330 ASP A CA 1
ATOM 2629 C C . ASP A 1 330 ? -30.273 -3.181 3.293 1.00 83.44 330 ASP A C 1
ATOM 2631 O O . ASP A 1 330 ? -31.266 -2.484 3.067 1.00 83.44 330 ASP A O 1
ATOM 2635 N N . PHE A 1 331 ? -29.218 -2.676 3.941 1.00 73.56 331 PHE A N 1
ATOM 2636 C CA . PHE A 1 331 ? -29.139 -1.277 4.351 1.00 73.56 331 PHE A CA 1
ATOM 2637 C C . PHE A 1 331 ? -28.686 -0.445 3.147 1.00 73.56 331 PHE A C 1
ATOM 2639 O O . PHE A 1 331 ? -27.503 -0.407 2.824 1.00 73.56 331 PHE A O 1
ATOM 2646 N N . GLY A 1 332 ? -29.662 0.156 2.453 1.00 62.31 332 GLY A N 1
ATOM 2647 C CA . GLY A 1 332 ? -29.465 0.934 1.223 1.00 62.31 332 GLY A CA 1
ATOM 2648 C C . GLY A 1 332 ? -28.479 2.106 1.337 1.00 62.31 332 GLY A C 1
ATOM 2649 O O . GLY A 1 332 ? -27.957 2.402 2.412 1.00 62.31 332 GLY A O 1
ATOM 2650 N N . ASP A 1 333 ? -28.239 2.781 0.207 1.00 62.75 333 ASP A N 1
ATOM 2651 C CA . ASP A 1 333 ? -27.243 3.853 0.089 1.00 62.75 333 ASP A CA 1
ATOM 2652 C C . ASP A 1 333 ? -27.378 4.918 1.189 1.00 62.75 333 ASP A C 1
ATOM 2654 O O . ASP A 1 333 ? -28.473 5.393 1.508 1.00 62.75 333 ASP A O 1
ATOM 2658 N N . LEU A 1 334 ? -26.236 5.323 1.752 1.00 57.78 334 LEU A N 1
ATOM 2659 C CA . LEU A 1 334 ? -26.178 6.399 2.734 1.00 57.78 334 LEU A CA 1
ATOM 2660 C C . LEU A 1 334 ? -26.818 7.672 2.180 1.00 57.78 334 LEU A C 1
ATOM 2662 O O . LEU A 1 334 ? -26.438 8.176 1.120 1.00 57.78 334 LEU A O 1
ATOM 2666 N N . ARG A 1 335 ? -27.672 8.297 2.992 1.00 65.38 335 ARG A N 1
ATOM 2667 C CA . ARG A 1 335 ? -27.808 9.750 2.924 1.00 65.38 335 ARG A CA 1
ATOM 2668 C C . ARG A 1 335 ? -26.483 10.342 3.390 1.00 65.38 335 ARG A C 1
ATOM 2670 O O . ARG A 1 335 ? -26.021 10.052 4.493 1.00 65.38 335 ARG A O 1
ATOM 2677 N N . LEU A 1 336 ? -25.846 11.135 2.529 1.00 65.69 336 LEU A N 1
ATOM 2678 C CA . LEU A 1 336 ? -24.618 11.854 2.865 1.00 65.69 336 LEU A CA 1
ATOM 2679 C C . LEU A 1 336 ? -24.801 12.561 4.222 1.00 65.69 336 LEU A C 1
ATOM 2681 O O . LEU A 1 336 ? -25.696 13.394 4.342 1.00 65.69 336 LEU A O 1
ATOM 2685 N N . ARG A 1 337 ? -23.908 12.272 5.185 1.00 72.50 337 ARG A N 1
ATOM 2686 C CA . ARG A 1 337 ? -23.792 12.886 6.531 1.00 72.50 337 ARG A CA 1
ATOM 2687 C C . ARG A 1 337 ? -24.619 12.285 7.678 1.00 72.50 337 ARG A C 1
ATOM 2689 O O . ARG A 1 337 ? -24.526 12.807 8.783 1.00 72.50 337 ARG A O 1
ATOM 2696 N N . GLU A 1 338 ? -25.359 11.197 7.478 1.00 86.69 338 GLU A N 1
ATOM 2697 C CA . GLU A 1 338 ? -26.017 10.487 8.589 1.00 86.69 338 GLU A CA 1
ATOM 2698 C C . GLU A 1 338 ? -25.173 9.280 9.046 1.00 86.69 338 GLU A C 1
ATOM 2700 O O . GLU A 1 338 ? -24.786 8.441 8.229 1.00 86.69 338 GLU A O 1
ATOM 2705 N N . TRP A 1 339 ? -24.875 9.184 10.350 1.00 91.25 339 TRP A N 1
ATOM 2706 C CA . TRP A 1 339 ? -24.227 7.999 10.926 1.00 91.25 339 TRP A CA 1
ATOM 2707 C C . TRP A 1 339 ? -25.161 6.793 10.815 1.00 91.25 339 TRP A C 1
ATOM 2709 O O . TRP A 1 339 ? -26.278 6.811 11.330 1.00 91.25 339 TRP A O 1
ATOM 2719 N N . ASN A 1 340 ? -24.687 5.729 10.169 1.00 92.94 340 ASN A N 1
ATOM 2720 C CA . ASN A 1 340 ? -25.382 4.451 10.099 1.00 92.94 340 ASN A CA 1
ATOM 2721 C C . ASN A 1 340 ? -24.373 3.325 10.386 1.00 92.94 340 ASN A C 1
ATOM 2723 O O . ASN A 1 340 ? -23.594 2.972 9.491 1.00 92.94 340 ASN A O 1
ATOM 2727 N N . PRO A 1 341 ? -24.383 2.742 11.600 1.00 93.25 341 PRO A N 1
ATOM 2728 C CA . PRO A 1 341 ? -23.406 1.729 11.994 1.00 93.25 341 PRO A CA 1
ATOM 2729 C C . PRO A 1 341 ? -23.503 0.462 11.140 1.00 93.25 341 PRO A C 1
ATOM 2731 O O . PRO A 1 341 ? -22.488 -0.169 10.862 1.00 93.25 341 PRO A O 1
ATOM 2734 N N . ARG A 1 342 ? -24.704 0.115 10.660 1.00 93.00 342 ARG A N 1
ATOM 2735 C CA . ARG A 1 342 ? -24.939 -1.067 9.820 1.00 93.00 342 ARG A CA 1
ATOM 2736 C C . ARG A 1 342 ? -24.331 -0.895 8.430 1.00 93.00 342 ARG A C 1
ATOM 2738 O O . ARG A 1 342 ? -23.641 -1.789 7.952 1.00 93.00 342 ARG A O 1
ATOM 2745 N N . ASN A 1 343 ? -24.504 0.274 7.810 1.00 91.06 343 ASN A N 1
ATOM 2746 C CA . ASN A 1 343 ? -23.826 0.563 6.544 1.00 91.06 343 ASN A CA 1
ATOM 2747 C C . ASN A 1 343 ? -22.305 0.687 6.730 1.00 91.06 343 ASN A C 1
ATOM 2749 O O . ASN A 1 343 ? -21.552 0.190 5.898 1.00 91.06 343 ASN A O 1
ATOM 2753 N N . TRP A 1 344 ? -21.830 1.322 7.808 1.00 92.69 344 TRP A N 1
ATOM 2754 C CA . TRP A 1 344 ? -20.391 1.349 8.085 1.00 92.69 344 TRP A CA 1
ATOM 2755 C C . TRP A 1 344 ? -19.831 -0.076 8.161 1.00 92.69 344 TRP A C 1
ATOM 2757 O O . TRP A 1 344 ? -18.831 -0.387 7.516 1.00 92.69 344 TRP A O 1
ATOM 2767 N N . TRP A 1 345 ? -20.529 -0.965 8.873 1.00 92.38 345 TRP A N 1
ATOM 2768 C CA . TRP A 1 345 ? -20.141 -2.366 8.999 1.00 92.38 345 TRP A CA 1
ATOM 2769 C C . TRP A 1 345 ? -20.149 -3.085 7.650 1.00 92.38 345 TRP A C 1
ATOM 2771 O O . TRP A 1 345 ? -19.209 -3.812 7.337 1.00 92.38 345 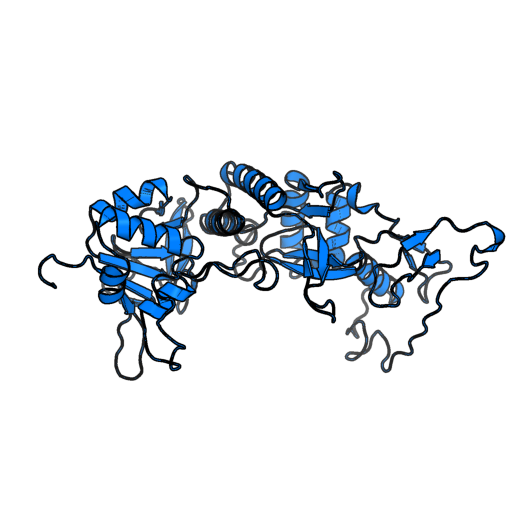TRP A O 1
ATOM 2781 N N . TYR A 1 346 ? -21.165 -2.849 6.819 1.00 91.81 346 TYR A N 1
ATOM 2782 C CA . TYR A 1 346 ? -21.235 -3.393 5.463 1.00 91.81 346 TYR A CA 1
ATOM 2783 C C . TYR A 1 346 ? -19.997 -3.043 4.625 1.00 91.81 346 TYR A C 1
ATOM 2785 O O . TYR A 1 346 ? -19.455 -3.922 3.952 1.00 91.81 346 TYR A O 1
ATOM 2793 N N . GLN A 1 347 ? -19.540 -1.786 4.681 1.00 88.69 347 GLN A N 1
ATOM 2794 C CA . GLN A 1 347 ? -18.436 -1.290 3.850 1.00 88.69 347 GLN A CA 1
ATOM 2795 C C . GLN A 1 347 ? -17.050 -1.635 4.415 1.00 88.69 347 GLN A C 1
ATOM 2797 O O . GLN A 1 347 ? -16.148 -1.941 3.642 1.00 88.69 347 GLN A O 1
ATOM 2802 N N . TYR A 1 348 ? -16.868 -1.582 5.740 1.00 89.50 348 TYR A N 1
ATOM 2803 C CA . TYR A 1 348 ? -15.541 -1.639 6.376 1.00 89.50 348 TYR A CA 1
ATOM 2804 C C . TYR A 1 348 ? -15.352 -2.820 7.336 1.00 89.50 348 TYR A C 1
ATOM 2806 O O . TYR A 1 348 ? -14.222 -3.186 7.662 1.00 89.50 348 TYR A O 1
ATOM 2814 N N . GLY A 1 349 ? -16.436 -3.463 7.777 1.00 91.00 349 GLY A N 1
ATOM 2815 C CA . GLY A 1 349 ? -16.399 -4.504 8.809 1.00 91.00 349 GLY A CA 1
ATOM 2816 C C . GLY A 1 349 ? -15.740 -5.818 8.377 1.00 91.00 349 GLY A C 1
ATOM 2817 O O . GLY A 1 349 ? -15.534 -6.700 9.206 1.00 91.00 349 GLY A O 1
ATOM 2818 N N . LYS A 1 350 ? -15.399 -5.966 7.091 1.00 91.19 350 LYS A N 1
ATOM 2819 C CA . LYS A 1 350 ? -14.750 -7.157 6.515 1.00 91.19 350 LYS A CA 1
ATOM 2820 C C . LYS A 1 350 ? -13.374 -6.883 5.904 1.00 91.19 350 LYS A C 1
ATOM 2822 O O . LYS A 1 350 ? -12.796 -7.782 5.301 1.00 91.19 350 LYS A O 1
ATOM 2827 N N . SER A 1 351 ? -12.818 -5.686 6.099 1.00 90.25 351 SER A N 1
ATOM 2828 C CA . SER A 1 351 ? -11.488 -5.328 5.594 1.00 90.25 351 SER A CA 1
ATOM 2829 C C . SER A 1 351 ? -10.415 -5.324 6.686 1.00 90.25 351 SER A C 1
ATOM 2831 O O . SER A 1 351 ? -10.604 -4.725 7.749 1.00 90.25 351 SER A O 1
ATOM 2833 N N . GLY A 1 352 ? -9.271 -5.943 6.380 1.00 90.94 352 GLY A N 1
ATOM 2834 C CA . GLY A 1 352 ? -8.019 -5.821 7.130 1.00 90.94 352 GLY A CA 1
ATOM 2835 C C . GLY A 1 352 ? -8.143 -6.072 8.633 1.00 90.94 352 GLY A C 1
ATOM 2836 O O . GLY A 1 352 ? -8.849 -6.971 9.092 1.00 90.94 352 GLY A O 1
ATOM 2837 N N . SER A 1 353 ? -7.441 -5.254 9.408 1.00 93.31 353 SER A N 1
ATOM 2838 C CA . SER A 1 353 ? -7.379 -5.380 10.866 1.00 93.31 353 SER A CA 1
ATOM 2839 C C . SER A 1 353 ? -8.703 -5.061 11.578 1.00 93.31 353 SER A C 1
ATOM 2841 O O . SER A 1 353 ? -8.972 -5.586 12.658 1.00 93.31 353 SER A O 1
ATOM 2843 N N . THR A 1 354 ? -9.569 -4.263 10.945 1.00 93.94 354 THR A N 1
ATOM 2844 C CA . THR A 1 354 ? -10.917 -3.965 11.458 1.00 93.94 354 THR A CA 1
ATOM 2845 C C . THR A 1 354 ? -11.764 -5.231 11.532 1.00 93.94 354 THR A C 1
ATOM 2847 O O . THR A 1 354 ? -12.387 -5.496 12.557 1.00 93.94 354 THR A O 1
ATOM 2850 N N . ALA A 1 355 ? -11.740 -6.051 10.478 1.00 94.50 355 ALA A N 1
ATOM 2851 C CA . ALA A 1 355 ? -12.473 -7.313 10.451 1.00 94.50 355 ALA A CA 1
ATOM 2852 C C . ALA A 1 355 ? -12.047 -8.247 11.588 1.00 94.50 355 ALA A C 1
ATOM 2854 O O . ALA A 1 355 ? -12.892 -8.836 12.255 1.00 94.50 355 ALA A O 1
ATOM 2855 N N . LEU A 1 356 ? -10.739 -8.334 11.850 1.00 95.56 356 LEU A N 1
ATOM 2856 C CA . LEU A 1 356 ? -10.198 -9.161 12.927 1.00 95.56 356 LEU A CA 1
ATOM 2857 C C . LEU A 1 356 ? -10.691 -8.698 14.297 1.00 95.56 356 LEU A C 1
ATOM 2859 O O . LEU A 1 356 ? -11.164 -9.528 15.070 1.00 95.56 356 LEU A O 1
ATOM 2863 N N . LEU A 1 357 ? -10.630 -7.394 14.581 1.00 96.81 357 LEU A N 1
ATOM 2864 C CA . LEU A 1 357 ? -11.147 -6.845 15.834 1.00 96.81 357 LEU A CA 1
ATOM 2865 C C . LEU A 1 357 ? -12.633 -7.177 16.013 1.00 96.81 357 LEU A C 1
ATOM 2867 O O . LEU A 1 357 ? -13.026 -7.661 17.072 1.00 96.81 357 LEU A O 1
ATOM 2871 N N . LEU A 1 358 ? -13.450 -6.944 14.983 1.00 96.44 358 LEU A N 1
ATOM 2872 C CA . LEU A 1 358 ? -14.892 -7.162 15.067 1.00 96.44 358 LEU A CA 1
ATOM 2873 C C . LEU A 1 358 ? -15.246 -8.639 15.245 1.00 96.44 358 LEU A C 1
ATOM 2875 O O . LEU A 1 358 ? -16.074 -8.948 16.094 1.00 96.44 358 LEU A O 1
ATOM 2879 N N . GLU A 1 359 ? -14.612 -9.563 14.521 1.00 96.06 359 GLU A N 1
ATOM 2880 C CA . GLU A 1 359 ? -14.866 -11.000 14.706 1.00 96.06 359 GLU A CA 1
ATOM 2881 C C . GLU A 1 359 ? -14.484 -11.469 16.122 1.00 96.06 359 GLU A C 1
ATOM 2883 O O . GLU A 1 359 ? -15.243 -12.212 16.748 1.00 96.06 359 GLU A O 1
ATOM 2888 N N . HIS A 1 360 ? -13.380 -10.964 16.689 1.00 97.75 360 HIS A N 1
ATOM 2889 C CA . HIS A 1 360 ? -13.032 -11.261 18.082 1.00 97.75 360 HIS A CA 1
ATOM 2890 C C . HIS A 1 360 ? -14.016 -10.629 19.072 1.00 97.75 360 HIS A C 1
ATOM 2892 O O . HIS A 1 360 ? -14.353 -11.260 20.069 1.00 97.75 360 HIS A O 1
ATOM 2898 N N . VAL A 1 361 ? -14.525 -9.423 18.804 1.00 97.81 361 VAL A N 1
ATOM 2899 C CA . VAL A 1 361 ? -15.586 -8.802 19.612 1.00 97.81 361 VAL A CA 1
ATOM 2900 C C . VAL A 1 361 ? -16.837 -9.683 19.624 1.00 97.81 361 VAL A C 1
ATOM 2902 O O . VAL A 1 361 ? -17.351 -9.993 20.697 1.00 97.81 361 VAL A O 1
ATOM 2905 N N . LEU A 1 362 ? -17.294 -10.145 18.455 1.00 97.19 362 LEU A N 1
ATOM 2906 C CA . LEU A 1 362 ? -18.454 -11.035 18.338 1.00 97.19 362 LEU A CA 1
ATOM 2907 C C . LEU A 1 362 ? -18.255 -12.328 19.136 1.00 97.19 362 LEU A C 1
ATOM 2909 O O . LEU A 1 362 ? -19.135 -12.728 19.901 1.00 97.19 362 LEU A O 1
ATOM 2913 N N . GLN A 1 363 ? -17.080 -12.947 18.997 1.00 97.50 363 GLN A N 1
ATOM 2914 C CA . GLN A 1 363 ? -16.740 -14.191 19.680 1.00 97.50 363 GLN A CA 1
ATOM 2915 C C . GLN A 1 363 ? -16.642 -14.018 21.202 1.00 97.50 363 GLN A C 1
ATOM 2917 O O . GLN A 1 363 ? -17.249 -14.792 21.939 1.00 97.50 363 GLN A O 1
ATOM 2922 N N . GLN A 1 364 ? -15.893 -13.022 21.684 1.00 97.62 364 GLN A N 1
ATOM 2923 C CA . GLN A 1 364 ? -15.614 -12.844 23.114 1.00 97.62 364 GLN A CA 1
ATOM 2924 C C . GLN A 1 364 ? -16.816 -12.312 23.890 1.00 97.62 364 GLN A C 1
ATOM 2926 O O . GLN A 1 364 ? -17.012 -12.654 25.056 1.00 97.62 364 GLN A O 1
ATOM 2931 N N . TRP A 1 365 ? -17.644 -11.479 23.261 1.00 97.62 365 TRP A N 1
ATOM 2932 C CA . TRP A 1 365 ? -18.849 -10.972 23.910 1.00 97.62 365 TRP A CA 1
ATOM 2933 C C . TRP A 1 365 ? -20.037 -11.925 23.787 1.00 97.62 365 TRP A C 1
ATOM 2935 O O . TRP A 1 365 ? -20.971 -11.790 24.581 1.00 97.62 365 TRP A O 1
ATOM 2945 N N . GLY A 1 366 ? -19.979 -12.895 22.865 1.00 97.25 366 GLY A N 1
ATOM 2946 C CA . GLY A 1 366 ? -21.053 -13.857 22.615 1.00 97.25 366 GLY A CA 1
ATOM 2947 C C . GLY A 1 366 ? -22.267 -13.207 21.955 1.00 97.25 366 GLY A C 1
ATOM 2948 O O . GLY A 1 366 ? -23.397 -13.472 22.349 1.00 97.25 366 GLY A O 1
ATOM 2949 N N . VAL A 1 367 ? -22.032 -12.309 20.995 1.00 97.06 367 VAL A N 1
ATOM 2950 C CA . VAL A 1 367 ? -23.058 -11.427 20.417 1.00 97.06 367 VAL A CA 1
ATOM 2951 C C . VAL A 1 367 ? -23.094 -11.516 18.901 1.00 97.06 367 VAL A C 1
ATOM 2953 O O . VAL A 1 367 ? -22.124 -11.885 18.239 1.00 97.06 367 VAL A O 1
ATOM 2956 N N . THR A 1 368 ? -24.235 -11.147 18.333 1.00 95.81 368 THR A N 1
ATOM 2957 C CA . THR A 1 368 ? -24.417 -11.068 16.886 1.00 95.81 368 THR A CA 1
ATOM 2958 C C . THR A 1 368 ? -23.930 -9.723 16.334 1.00 95.81 368 THR A C 1
ATOM 2960 O O . THR A 1 368 ? -23.923 -8.719 17.051 1.00 95.81 368 THR A O 1
ATOM 2963 N N . PRO A 1 369 ? -23.594 -9.648 15.033 1.00 95.12 369 PRO A N 1
ATOM 2964 C CA . PRO A 1 369 ? -23.258 -8.380 14.383 1.00 95.12 369 PRO A CA 1
ATOM 2965 C C . PRO A 1 369 ? -24.336 -7.311 14.550 1.00 95.12 369 PRO A C 1
ATOM 2967 O O . PRO A 1 369 ? -24.008 -6.145 14.737 1.00 95.12 369 PRO A O 1
ATOM 2970 N N . HIS A 1 370 ? -25.615 -7.698 14.513 1.00 94.00 370 HIS A N 1
ATOM 2971 C CA . HIS A 1 370 ? -26.736 -6.771 14.665 1.00 94.00 370 HIS A CA 1
ATOM 2972 C C . HIS A 1 370 ? -26.744 -6.111 16.043 1.00 94.00 370 HIS A C 1
ATOM 2974 O O . HIS A 1 370 ? -26.834 -4.888 16.120 1.00 94.00 370 HIS A O 1
ATOM 2980 N N . GLN A 1 371 ? -26.558 -6.904 17.102 1.00 95.25 371 GLN A N 1
ATOM 2981 C CA . GLN A 1 371 ? -26.465 -6.391 18.468 1.00 95.25 371 GLN A CA 1
ATOM 2982 C C . GLN A 1 371 ? -25.262 -5.454 18.623 1.00 95.25 371 GLN A C 1
ATOM 2984 O O . GLN A 1 371 ? -25.389 -4.376 19.190 1.00 95.25 371 GLN A O 1
ATOM 2989 N N . VAL A 1 372 ? -24.094 -5.807 18.073 1.00 95.38 372 VAL A N 1
ATOM 2990 C CA . VAL A 1 372 ? -22.930 -4.906 18.132 1.00 95.38 372 VAL A CA 1
ATOM 2991 C C . VAL A 1 372 ? -23.190 -3.609 17.370 1.00 95.38 372 VAL A C 1
ATOM 2993 O O . VAL A 1 372 ? -22.878 -2.539 17.883 1.00 95.38 372 VAL A O 1
ATOM 2996 N N . ALA A 1 373 ? -23.792 -3.677 16.180 1.00 94.81 373 ALA A N 1
ATOM 2997 C CA . ALA A 1 373 ? -24.099 -2.498 15.376 1.00 94.81 373 ALA A CA 1
ATOM 2998 C C . ALA A 1 373 ? -25.086 -1.540 16.070 1.00 94.81 373 ALA A C 1
ATOM 3000 O O . ALA A 1 373 ? -24.989 -0.332 15.877 1.00 94.81 373 ALA A O 1
ATOM 3001 N N . GLU A 1 374 ? -26.008 -2.043 16.894 1.00 94.81 374 GLU A N 1
ATOM 3002 C CA . GLU A 1 374 ? -26.925 -1.217 17.700 1.00 94.81 374 GLU A CA 1
ATOM 3003 C C . GLU A 1 374 ? -26.217 -0.463 18.830 1.00 94.81 374 GLU A C 1
ATOM 3005 O O . GLU A 1 374 ? -26.652 0.617 19.229 1.00 94.81 374 GLU A O 1
ATOM 3010 N N . HIS A 1 375 ? -25.083 -0.989 19.286 1.00 96.12 375 HIS A N 1
ATOM 3011 C CA . HIS A 1 375 ? -24.230 -0.394 20.311 1.00 96.12 375 HIS A CA 1
ATOM 3012 C C . HIS A 1 375 ? -22.917 0.164 19.740 1.00 96.12 375 HIS A C 1
ATOM 3014 O O . HIS A 1 375 ? -21.928 0.309 20.469 1.00 96.12 375 HIS A O 1
ATOM 3020 N N . PHE A 1 376 ? -22.905 0.475 18.438 1.00 96.94 376 PHE A N 1
ATOM 3021 C CA . PHE A 1 376 ? -21.756 1.031 17.738 1.00 96.94 376 PHE A CA 1
ATOM 3022 C C . PHE A 1 376 ? -21.955 2.520 17.444 1.00 96.94 376 PHE A C 1
ATOM 3024 O O . PHE A 1 376 ? -22.761 2.931 16.605 1.00 96.94 376 PHE A O 1
ATOM 3031 N N . GLU A 1 377 ? -21.203 3.348 18.161 1.00 96.81 377 GLU A N 1
ATOM 3032 C CA . GLU A 1 377 ? -21.309 4.804 18.116 1.00 96.81 377 GLU A CA 1
ATOM 3033 C C . GLU A 1 377 ? -20.138 5.397 17.326 1.00 96.81 377 GLU A C 1
ATOM 3035 O O . GLU A 1 377 ? -18.980 5.055 17.574 1.00 96.81 377 GLU A O 1
ATOM 3040 N N . GLN A 1 378 ? -20.419 6.337 16.422 1.00 96.62 378 GLN A N 1
ATOM 3041 C CA . GLN A 1 378 ? -19.390 7.223 15.883 1.00 96.62 378 GLN A CA 1
ATOM 3042 C C . GLN A 1 378 ? -19.074 8.320 16.902 1.00 96.62 378 GLN A C 1
ATOM 3044 O O . GLN A 1 378 ? -19.977 8.958 17.443 1.00 96.62 378 GLN A O 1
ATOM 3049 N N . LEU A 1 379 ? -17.786 8.547 17.139 1.00 97.56 379 LEU A N 1
ATOM 3050 C CA . LEU A 1 379 ? -17.258 9.623 17.969 1.00 97.56 379 LEU A CA 1
ATOM 3051 C C . LEU A 1 379 ? -16.694 10.696 17.035 1.00 97.56 379 LEU A C 1
ATOM 3053 O O . LEU A 1 379 ? -15.589 10.553 16.524 1.00 97.56 379 LEU A O 1
ATOM 3057 N N . ALA A 1 380 ? -17.461 11.748 16.765 1.00 96.44 380 ALA A N 1
ATOM 3058 C CA . ALA A 1 380 ? -17.088 12.795 15.811 1.00 96.44 380 ALA A CA 1
ATOM 3059 C C . ALA A 1 380 ? -17.627 14.172 16.222 1.00 96.44 380 ALA A C 1
ATOM 3061 O O . ALA A 1 380 ? -18.506 14.288 17.088 1.00 96.44 380 ALA A O 1
ATOM 3062 N N . LEU A 1 381 ? -17.103 15.219 15.583 1.00 95.12 381 LEU A N 1
ATOM 3063 C CA . LEU A 1 381 ? -17.686 16.554 15.648 1.00 95.12 381 LEU A CA 1
ATOM 3064 C C . LEU A 1 381 ? -18.824 16.657 14.622 1.00 95.12 381 LEU A C 1
ATOM 3066 O O . LEU A 1 381 ? -18.584 16.757 13.420 1.00 95.12 381 LEU A O 1
ATOM 3070 N N . VAL A 1 382 ? -20.068 16.652 15.097 1.00 91.44 382 VAL A N 1
ATOM 3071 C CA . VAL A 1 382 ? -21.252 16.934 14.274 1.00 91.44 382 VAL A CA 1
ATOM 3072 C C . VAL A 1 382 ? -21.745 18.358 14.537 1.00 91.44 382 VAL A C 1
ATOM 3074 O O . VAL A 1 382 ? -21.351 18.994 15.513 1.00 91.44 382 VAL A O 1
ATOM 3077 N N . SER A 1 383 ? -22.582 18.896 13.646 1.00 89.38 383 SER A N 1
ATOM 3078 C CA . SER A 1 383 ? -22.960 20.321 13.633 1.00 89.38 383 SER A CA 1
ATOM 3079 C C . SER A 1 383 ? -23.514 20.864 14.954 1.00 89.38 383 SER A C 1
ATOM 3081 O O . SER A 1 383 ? -23.394 22.055 15.222 1.00 89.38 383 SER A O 1
ATOM 3083 N N . ASP A 1 384 ? -24.136 20.011 15.759 1.00 92.88 384 ASP A N 1
ATOM 3084 C CA . ASP A 1 384 ? -24.835 20.347 16.997 1.00 92.88 384 ASP A CA 1
ATOM 3085 C C . ASP A 1 384 ? -24.239 19.669 18.241 1.00 92.88 384 ASP A C 1
ATOM 3087 O O . ASP A 1 384 ? -24.691 19.930 19.358 1.00 92.88 384 ASP A O 1
ATOM 3091 N N . LYS A 1 385 ? -23.226 18.806 18.082 1.00 94.81 385 LYS A N 1
ATOM 3092 C CA . LYS A 1 385 ? -22.676 18.011 19.183 1.00 94.81 385 LYS A CA 1
ATOM 3093 C C . LYS A 1 385 ? -21.240 17.572 18.913 1.00 94.81 385 LYS A C 1
ATOM 3095 O O . LYS A 1 385 ? -20.928 17.016 17.866 1.00 94.81 385 LYS A O 1
ATOM 3100 N N . ASP A 1 386 ? -20.375 17.736 19.907 1.00 97.06 386 ASP A N 1
ATOM 3101 C CA . ASP A 1 386 ? -19.051 17.118 19.905 1.00 97.06 386 ASP A CA 1
ATOM 3102 C C . ASP A 1 386 ? -19.106 15.805 20.694 1.00 97.06 386 ASP A C 1
ATOM 3104 O O . ASP A 1 386 ? -19.347 15.802 21.902 1.00 97.06 386 ASP A O 1
ATOM 3108 N N . THR A 1 387 ? -18.970 14.679 19.994 1.00 97.00 387 THR A N 1
ATOM 3109 C CA . THR A 1 387 ? -19.018 13.327 20.585 1.00 97.00 387 THR A CA 1
ATOM 3110 C C . THR A 1 387 ? -17.667 12.624 20.580 1.00 97.00 387 THR A C 1
ATOM 3112 O O . THR A 1 387 ? -17.588 11.452 20.949 1.00 97.00 387 THR A O 1
ATOM 3115 N N . ARG A 1 388 ? -16.610 13.329 20.167 1.00 97.94 388 ARG A N 1
ATOM 3116 C CA . ARG A 1 388 ? -15.244 12.809 20.100 1.00 97.94 388 ARG A CA 1
ATOM 3117 C C . ARG A 1 388 ? -14.776 12.263 21.450 1.00 97.94 388 ARG A C 1
ATOM 3119 O O . ARG A 1 388 ? -15.200 12.726 22.510 1.00 97.94 388 ARG A O 1
ATOM 3126 N N . ALA A 1 389 ? -13.897 11.265 21.413 1.00 97.75 389 ALA A N 1
ATOM 3127 C CA . ALA A 1 389 ? -13.354 10.642 22.614 1.00 97.75 389 ALA A CA 1
ATOM 3128 C C . ALA A 1 389 ? -12.454 11.636 23.370 1.00 97.75 389 ALA A C 1
ATOM 3130 O O . ALA A 1 389 ? -11.485 12.120 22.781 1.00 97.75 389 ALA A O 1
ATOM 3131 N N . PRO A 1 390 ? -12.712 11.924 24.660 1.00 98.00 390 PRO A N 1
ATOM 3132 C CA . PRO A 1 390 ? -11.770 12.673 25.477 1.00 98.00 390 PRO A CA 1
ATOM 3133 C C . PRO A 1 390 ? -10.594 11.769 25.862 1.00 98.00 390 PRO A C 1
ATOM 3135 O O . PRO A 1 390 ? -10.757 10.815 26.622 1.00 98.00 390 PRO A O 1
ATOM 3138 N N . ILE A 1 391 ? -9.405 12.078 25.352 1.00 98.31 391 ILE A N 1
ATOM 3139 C CA . ILE A 1 391 ? -8.156 11.370 25.654 1.00 98.31 391 ILE A CA 1
ATOM 3140 C C . ILE A 1 391 ? -7.259 12.296 26.471 1.00 98.31 391 ILE A C 1
ATOM 3142 O O . ILE A 1 391 ? -7.082 13.460 26.108 1.00 98.31 391 ILE A O 1
ATOM 3146 N N . LYS A 1 392 ? -6.709 11.807 27.588 1.00 98.25 392 LYS A N 1
ATOM 3147 C CA . LYS A 1 392 ? -5.814 12.606 28.434 1.00 98.25 392 LYS A CA 1
ATOM 3148 C C . LYS A 1 392 ? -4.497 12.891 27.718 1.00 98.25 392 LYS A C 1
ATOM 3150 O O . LYS A 1 392 ? -3.987 12.058 26.970 1.00 98.25 392 LYS A O 1
ATOM 3155 N N . LEU A 1 393 ? -3.935 14.064 27.979 1.00 98.06 393 LEU A N 1
ATOM 3156 C CA . LEU A 1 393 ? -2.553 14.355 27.633 1.00 98.06 393 LEU A CA 1
ATOM 3157 C C . LEU A 1 393 ? -1.614 13.609 28.588 1.00 98.06 393 LEU A C 1
ATOM 3159 O 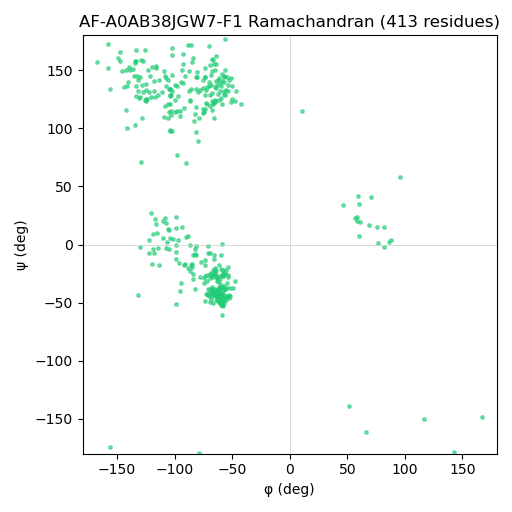O . LEU A 1 393 ? -1.902 13.460 29.774 1.00 98.06 393 LEU A O 1
ATOM 3163 N N . PHE A 1 394 ? -0.479 13.146 28.074 1.00 96.81 394 PHE A N 1
ATOM 3164 C CA . PHE A 1 394 ? 0.545 12.519 28.906 1.00 96.81 394 PHE A CA 1
ATOM 3165 C C . PHE A 1 394 ? 1.050 13.516 29.965 1.00 96.81 394 PHE A C 1
ATOM 3167 O O . PHE A 1 394 ? 1.320 14.671 29.638 1.00 96.81 394 PHE A O 1
ATOM 3174 N N . GLU A 1 395 ? 1.132 13.079 31.228 1.00 95.06 395 GLU A N 1
ATOM 3175 C CA . GLU A 1 395 ? 1.536 13.901 32.389 1.00 95.06 395 GLU A CA 1
ATOM 3176 C C . GLU A 1 395 ? 0.667 15.155 32.645 1.00 95.06 395 GLU A C 1
ATOM 3178 O O . GLU A 1 395 ? 1.104 16.108 33.290 1.00 95.06 395 GLU A O 1
ATOM 3183 N N . SER A 1 396 ? -0.585 15.168 32.175 1.00 96.12 396 SER A N 1
ATOM 3184 C CA . SER A 1 396 ? -1.510 16.290 32.362 1.00 96.12 396 SER A CA 1
ATOM 3185 C C . SER A 1 396 ? -2.958 15.819 32.532 1.00 96.12 396 SER A C 1
ATOM 3187 O O . SER A 1 396 ? -3.381 14.817 31.964 1.00 96.12 396 SER A O 1
ATOM 3189 N N . ASP A 1 397 ? -3.756 16.564 33.301 1.00 96.88 397 ASP A N 1
ATOM 3190 C CA . ASP A 1 397 ? -5.203 16.322 33.428 1.00 96.88 397 ASP A CA 1
ATOM 3191 C C . ASP A 1 397 ? -6.022 16.936 32.281 1.00 96.88 397 ASP A C 1
ATOM 3193 O O . ASP A 1 397 ? -7.241 16.762 32.208 1.00 96.88 397 ASP A O 1
ATOM 3197 N N . GLN A 1 398 ? -5.368 17.658 31.368 1.00 97.94 398 GLN A N 1
ATOM 3198 C CA . GLN A 1 398 ? -6.014 18.160 30.161 1.00 97.94 398 GLN A CA 1
ATOM 3199 C C . GLN A 1 398 ? -6.391 17.007 29.228 1.00 97.94 398 GLN A C 1
ATOM 3201 O O . GLN A 1 398 ? -5.708 15.987 29.159 1.00 97.94 398 GLN A O 1
ATOM 3206 N N . THR A 1 399 ? -7.471 17.197 28.473 1.00 98.00 399 THR A N 1
ATOM 3207 C CA . THR A 1 399 ? -7.930 16.236 27.467 1.00 98.00 399 THR A CA 1
ATOM 3208 C C . THR A 1 399 ? -7.940 16.860 26.081 1.00 98.00 399 THR A C 1
ATOM 3210 O O . THR A 1 399 ? -8.093 18.073 25.919 1.00 98.00 399 THR A O 1
ATOM 3213 N N . VAL A 1 400 ? -7.780 16.009 25.077 1.00 97.62 400 VAL A N 1
ATOM 3214 C CA . VAL A 1 400 ? -8.016 16.327 23.671 1.00 97.62 400 VAL A CA 1
ATOM 3215 C C . VAL A 1 400 ? -9.157 15.470 23.150 1.00 97.62 400 VAL A C 1
ATOM 3217 O O . VAL A 1 400 ? -9.425 14.393 23.679 1.00 97.62 400 VAL A O 1
ATOM 3220 N N . LEU A 1 401 ? -9.846 15.970 22.133 1.00 97.94 401 LEU A N 1
ATOM 3221 C CA . LEU A 1 401 ? -11.014 15.325 21.552 1.00 97.94 401 LEU A CA 1
ATOM 3222 C C . LEU A 1 401 ? -10.617 14.656 20.237 1.00 97.94 401 LEU A C 1
ATOM 3224 O O . LEU A 1 401 ? -10.308 15.352 19.271 1.00 97.94 401 LEU A O 1
ATOM 3228 N N . ILE A 1 402 ? -10.629 13.323 20.223 1.00 98.00 402 ILE A N 1
ATOM 3229 C CA . ILE A 1 402 ? -10.188 12.485 19.100 1.00 98.00 402 ILE A CA 1
ATOM 3230 C C . ILE A 1 402 ? -11.387 11.845 18.399 1.00 98.00 402 ILE A C 1
ATOM 3232 O O . ILE A 1 402 ? -12.312 11.364 19.063 1.00 98.00 402 ILE A O 1
ATOM 3236 N N . GLU A 1 403 ? -11.385 11.839 17.065 1.00 97.69 403 GLU A N 1
ATOM 3237 C CA . GLU A 1 403 ? -12.413 11.125 16.307 1.00 97.69 403 GLU A CA 1
ATOM 3238 C C . GLU A 1 403 ? -12.206 9.607 16.363 1.00 97.69 403 GLU A C 1
ATOM 3240 O O . GLU A 1 403 ? -11.099 9.099 16.527 1.00 97.69 403 GLU A O 1
ATOM 3245 N N . GLY A 1 404 ? -13.288 8.846 16.240 1.00 97.19 404 GLY A N 1
ATOM 3246 C CA . GLY A 1 404 ? -13.205 7.395 16.219 1.00 97.19 404 GLY A CA 1
ATOM 3247 C C . GLY A 1 404 ? -14.550 6.730 16.397 1.00 97.19 404 GLY A C 1
ATOM 3248 O O . GLY A 1 404 ? -15.583 7.252 15.976 1.00 97.19 404 GLY A O 1
ATOM 3249 N N . PHE A 1 405 ? -14.535 5.561 17.023 1.00 97.75 405 PHE A N 1
ATOM 3250 C CA . PHE A 1 405 ? -15.736 4.772 17.238 1.00 97.75 405 PHE A CA 1
ATOM 3251 C C . PHE A 1 405 ? -15.739 4.138 18.621 1.00 97.75 405 PHE A C 1
ATOM 3253 O O . PHE A 1 405 ? -14.689 3.862 19.198 1.00 97.75 405 PHE A O 1
ATOM 3260 N N . ARG A 1 406 ? -16.928 3.877 19.155 1.00 98.19 406 ARG A N 1
ATOM 3261 C CA . ARG A 1 406 ? -17.113 3.180 20.426 1.00 98.19 406 ARG A CA 1
ATOM 3262 C C . ARG A 1 406 ? -17.999 1.965 20.220 1.00 98.19 406 ARG A C 1
ATOM 3264 O O . ARG A 1 406 ? -19.121 2.094 19.742 1.00 98.19 406 ARG A O 1
ATOM 3271 N N . LEU A 1 407 ? -17.500 0.807 20.631 1.00 97.81 407 LEU A N 1
ATOM 3272 C CA . LEU A 1 407 ? -18.262 -0.429 20.753 1.00 97.81 407 LEU A CA 1
ATOM 3273 C C . LEU A 1 407 ? -18.592 -0.655 22.223 1.00 97.81 407 LEU A C 1
ATOM 3275 O O . LEU A 1 407 ? -17.693 -0.593 23.062 1.00 97.81 407 LEU A O 1
ATOM 3279 N N . ARG A 1 408 ? -19.849 -0.966 22.536 1.00 97.81 408 ARG A N 1
ATOM 3280 C CA . ARG A 1 408 ? -20.256 -1.416 23.872 1.00 97.81 408 ARG A CA 1
ATOM 3281 C C . ARG A 1 408 ? -20.829 -2.818 23.809 1.00 97.81 408 ARG A C 1
ATOM 3283 O O . ARG A 1 408 ? -21.573 -3.147 22.889 1.00 97.81 408 ARG A O 1
ATOM 3290 N N . ARG A 1 409 ? -20.503 -3.628 24.814 1.00 97.38 409 ARG A N 1
ATOM 3291 C CA . ARG A 1 409 ? -21.112 -4.936 25.008 1.00 97.38 409 ARG A CA 1
ATOM 3292 C C . ARG A 1 409 ? -22.603 -4.731 25.316 1.00 97.38 409 ARG A C 1
ATOM 3294 O O . ARG A 1 409 ? -22.906 -4.033 26.286 1.00 97.38 409 ARG A O 1
ATOM 3301 N N . PRO A 1 410 ? -23.515 -5.320 24.526 1.00 95.62 410 PRO A N 1
ATOM 3302 C CA . PRO A 1 410 ? -24.938 -5.340 24.841 1.00 95.62 410 PRO A CA 1
ATOM 3303 C C . PRO A 1 410 ? -25.159 -5.904 26.249 1.00 95.62 410 PRO A C 1
ATOM 3305 O O . PRO A 1 410 ? -24.583 -6.935 26.606 1.00 95.62 410 PRO A O 1
ATOM 3308 N N . THR A 1 411 ? -25.965 -5.230 27.066 1.00 90.94 411 THR A N 1
ATOM 3309 C CA . THR A 1 411 ? -26.419 -5.786 28.344 1.00 90.94 411 THR A CA 1
ATOM 3310 C C . THR A 1 411 ? -27.591 -6.731 28.086 1.00 90.94 411 THR A C 1
ATOM 3312 O O . THR A 1 411 ? -28.429 -6.457 27.233 1.00 90.94 411 THR A O 1
ATOM 3315 N N . GLU A 1 412 ? -27.696 -7.826 28.845 1.00 77.06 412 GLU A N 1
ATOM 3316 C CA . GLU A 1 412 ? -28.747 -8.860 28.700 1.00 77.06 412 GLU A CA 1
ATOM 3317 C C . GLU A 1 412 ? -30.199 -8.340 28.857 1.00 77.06 412 GLU A C 1
ATOM 3319 O O . GLU A 1 412 ? -31.144 -9.111 28.776 1.00 77.06 412 GLU A O 1
ATOM 3324 N N . GLN A 1 413 ? -30.409 -7.040 29.090 1.00 62.25 413 GLN A N 1
ATOM 3325 C CA . GLN A 1 413 ? -31.712 -6.433 29.386 1.00 62.25 413 GLN A CA 1
ATOM 3326 C C . GLN A 1 413 ? -32.319 -5.631 28.222 1.00 62.25 413 GLN A C 1
ATOM 3328 O O . GLN A 1 413 ? -33.237 -4.849 28.450 1.00 62.25 413 GLN A O 1
ATOM 3333 N N . SER A 1 414 ? -31.796 -5.759 26.999 1.00 53.31 414 SER A N 1
ATOM 3334 C CA . SER A 1 414 ? -32.273 -4.995 25.827 1.00 53.31 414 SER A CA 1
ATOM 3335 C C . SER A 1 414 ? -33.078 -5.815 24.804 1.00 53.31 414 SER A C 1
ATOM 3337 O O . SER A 1 414 ? -33.218 -5.358 23.674 1.00 53.31 414 SER A O 1
ATOM 3339 N N . GLU A 1 415 ? -33.601 -6.992 25.178 1.00 48.97 415 GLU A N 1
ATOM 3340 C CA . GLU A 1 415 ? -34.538 -7.770 24.336 1.00 48.97 415 GLU A CA 1
ATOM 3341 C C . GLU A 1 415 ? -35.994 -7.298 24.431 1.00 48.97 415 GLU A C 1
ATOM 3343 O O . GLU A 1 415 ? -36.483 -7.061 25.563 1.00 48.97 415 GLU A O 1
#

pLDDT: mean 88.6, std 11.95, range [45.62, 98.5]

Foldseek 3Di:
DFDPVVPPVDDTDDDDDDPVRPPPDDDDDDDDDDPDDCQDCPHVVNHVDPPDDPQVSVLLVCLQFQVQAQDWDWDDDPPHPDTDTSDHGRCLQVDQQLVQLCSNCVVQCVDPVRVQLSVQVSVVLNVAWDFFADPVRGTFWTKAQQFQSCPQRDDPCPPDDFEWEFEHENSGTADTQGRMHTYGDWDALDPVSNHTDHPHDLVRQLVRLVSNLVVLVPDPRQWLRNQQLSQQSNVLSPHDDQPTFLWAFLQGGDGLVRLLVLLLPDQKAWEAECLQWDWDADPVRHIWIAGPPPRFTFRGDSRYIYGHWPRPRSDDCSGPNQDFDVVLVPVDDDDPPDDQLSVSCRRTCRHGSNVSNVVSNCVSLVHDPVQQSVQKDWQADDPVDHRFDFTDGVPDNHTDGGTTMMTGRDDPPPD

Secondary structure (DSSP, 8-state):
-EE-TTGGGSPPEEPPPPGGGS-SS-S-------SS-TTSTTSTT--S--SS-HHHHHHHHHHHHTTT-SS-EEE--TT-SSPEEEE-TTGGGTS-HHHHHHHHTHHHHH-TTTHHHHHHHHHHHHHH-EEEE-TTS-EEEEEEE-TTGGGTSSS--TTPPPPEEEEEETTEEEEEEETEEEEEEEEESSTT-S-EEES--HHHHHHHHHHHHHHHHT-TT--HHHHHHHHHHHHHTT---SSS-SEEETTEEE-HHHHHHHHHT-SEEEEEETTTEEEEE-TTS-EEEEETTT--EEE--TTEEEE-SS---SS-TTTSPPP--GGGTTS-PPPTT---HHHHHHHHTTSHHHHHHHHHHHHHHT--HHHHHHTEEEE-EETTEE--EEEEETTSS-EEEE-EEEEEPPPTT--

Radius of gyration: 25.95 Å; Cα contacts (8 Å, |Δi|>4): 744; chains: 1; bounding box: 61×46×82 Å

Solvent-accessible surface area (backbone atoms only — not comparable to full-atom values): 23528 Å² total; per-residue (Å²): 89,82,40,51,88,66,41,94,82,37,81,59,43,82,48,92,62,57,81,89,69,53,70,94,55,82,88,79,87,85,86,83,82,73,93,46,59,51,52,31,78,80,18,88,66,53,37,79,78,77,94,63,56,72,45,54,54,51,47,54,50,47,43,42,38,39,57,58,22,77,50,70,39,69,52,64,39,97,82,50,96,60,69,42,76,79,39,59,46,53,43,59,78,72,47,57,57,62,62,48,47,50,38,67,37,48,69,51,55,66,34,83,91,42,23,72,55,47,55,50,51,46,55,54,40,56,76,55,52,39,77,38,47,43,97,88,68,46,72,40,27,41,36,26,76,36,36,45,50,57,77,64,55,83,77,90,51,86,80,56,71,78,40,54,13,42,24,17,45,88,14,31,63,32,33,70,43,75,36,16,38,48,39,26,40,24,45,61,77,44,97,85,39,74,36,48,45,61,65,57,49,67,70,47,49,24,52,51,39,48,52,44,46,58,57,46,74,71,41,92,73,60,43,72,66,14,45,34,48,43,35,39,50,25,42,48,49,70,35,88,58,54,81,39,38,45,33,36,40,72,92,39,75,35,23,60,74,50,46,47,69,65,45,66,82,51,58,50,40,36,42,30,40,45,84,52,38,47,78,46,65,45,99,87,65,46,81,42,41,22,36,59,88,82,60,50,50,44,41,64,52,94,46,36,35,36,29,57,66,74,47,72,60,73,49,53,65,92,81,40,65,77,56,56,35,66,95,32,65,85,55,69,84,78,61,89,91,63,95,47,44,48,46,49,34,20,69,37,47,50,30,47,39,42,20,55,54,50,54,41,48,32,63,60,70,71,49,54,71,66,57,44,35,76,36,39,42,79,15,38,82,50,102,89,46,80,51,32,46,76,37,36,31,55,99,45,93,52,67,45,74,40,57,35,33,37,41,38,62,80,64,97,81,77,126